Protein AF-0000000081796190 (afdb_homodimer)

Secondary structure (DSSP, 8-state):
--------------------------------------EE---TTHHHHHHHHHHHHHTT-SSTTS-HHHHTT--HHHHHHHHHHHHTTS-TTS--GGGGHHHHHHH--PPPTT-BEEE-SGGGHHHHHHHHTTTTS-B-GGGSHHHHHHTT----B-SSTTSB-SSEE--TTSS-TT-SHHHHHHHHHHHHHHHT--EEEEEEEES--TT-S--STT-HIIIIIGGG--GGGEEEEEEEEE--TTSPP---TTSHHHHHHHHHHHHTT--EEEEES-HHHHHHHHHH-TTSGGGPPP-SS--EE---GGGG-/--------------------------------------EE---TTHHHHHHHHHHHHHTT-SSTTS-HHHHTT--HHHHHHHHHHHHTTS-TTS--GGGGHHHHHHH--PPPTT-BEEE-SGGGHHHHHHHHTTTTS-B-GGGSHHHHHHTT----B-SSTTSB-SSEE--TTSS-TT-SHHHHHHHHHHHHHHHT--EEEEEEEES--TT-S--STT-HIIIIIGGG--GGGEEEEEEEEE--TTSPP---TTSHHHHHHHHHHHHTT--EEEEES-HHHHHHHHHH-TTSGGGPPP-SS--EE---GGGG-

Structure (mmCIF, N/CA/C/O backbone):
data_AF-0000000081796190-model_v1
#
loop_
_entity.id
_entity.type
_entity.pdbx_description
1 polymer 'ADP-ribosyl cyclase/cyclic ADP-ribose hydrolase-like isoform X2'
#
loop_
_atom_site.group_PDB
_atom_site.id
_atom_site.type_symbol
_atom_site.label_atom_id
_atom_site.label_alt_id
_atom_site.label_comp_id
_atom_site.label_asym_id
_atom_site.label_entity_id
_atom_site.label_seq_id
_atom_site.pdbx_PDB_ins_code
_atom_site.Cartn_x
_atom_site.Cartn_y
_atom_site.Cartn_z
_atom_site.occupancy
_atom_site.B_iso_or_equiv
_atom_site.auth_seq_id
_atom_site.auth_comp_id
_atom_site.auth_asym_id
_atom_site.auth_atom_id
_atom_site.pdbx_PDB_model_num
ATOM 1 N N . MET A 1 1 ? -59.41 113.052 -19.494 1 24.94 1 MET A N 1
ATOM 2 C CA . MET A 1 1 ? -58.8 112.165 -18.507 1 24.94 1 MET A CA 1
ATOM 3 C C . MET A 1 1 ? -59.19 110.714 -18.766 1 24.94 1 MET A C 1
ATOM 5 O O . MET A 1 1 ? -60.374 110.373 -18.753 1 24.94 1 MET A O 1
ATOM 9 N N . THR A 1 2 ? -58.382 109.969 -19.677 1 28.2 2 THR A N 1
ATOM 10 C CA . THR A 1 2 ? -58.209 108.746 -20.452 1 28.2 2 THR A CA 1
ATOM 11 C C . THR A 1 2 ? -58.091 107.534 -19.532 1 28.2 2 THR A C 1
ATOM 13 O O . THR A 1 2 ? -57.087 107.372 -18.837 1 28.2 2 THR A O 1
ATOM 16 N N . SER A 1 3 ? -59.13 107.088 -18.835 1 30.02 3 SER A N 1
ATOM 17 C CA . SER A 1 3 ? -59.211 106.03 -17.833 1 30.02 3 SER A CA 1
ATOM 18 C C . SER A 1 3 ? -58.748 104.693 -18.402 1 30.02 3 SER A C 1
ATOM 20 O O . SER A 1 3 ? -59.151 104.308 -19.501 1 30.02 3 SER A O 1
ATOM 22 N N . ALA A 1 4 ? -57.515 104.149 -18.006 1 26.9 4 ALA A N 1
ATOM 23 C CA . ALA A 1 4 ? -56.506 103.104 -18.159 1 26.9 4 ALA A CA 1
ATOM 24 C C . ALA A 1 4 ? -57.086 101.73 -17.835 1 26.9 4 ALA A C 1
ATOM 26 O O . ALA A 1 4 ? -57.424 101.449 -16.683 1 26.9 4 ALA A O 1
ATOM 27 N N . LYS A 1 5 ? -57.959 101.158 -18.709 1 27.47 5 LYS A N 1
ATOM 28 C CA . LYS A 1 5 ? -58.611 99.863 -18.538 1 27.47 5 LYS A CA 1
ATOM 29 C C . LYS A 1 5 ? -57.587 98.759 -18.293 1 27.47 5 LYS A C 1
ATOM 31 O O . LYS A 1 5 ? -56.677 98.558 -19.101 1 27.47 5 LYS A O 1
ATOM 36 N N . ARG A 1 6 ? -57.362 98.323 -17.007 1 25.25 6 ARG A N 1
ATOM 37 C CA . ARG A 1 6 ? -56.506 97.344 -16.346 1 25.25 6 ARG A CA 1
ATOM 38 C C . ARG A 1 6 ? -56.744 95.944 -16.902 1 25.25 6 ARG A C 1
ATOM 40 O O . ARG A 1 6 ? -57.856 95.418 -16.819 1 25.25 6 ARG A O 1
ATOM 47 N N . LEU A 1 7 ? -56.165 95.534 -18.06 1 26.18 7 LEU A N 1
ATOM 48 C CA . LEU A 1 7 ? -56.251 94.244 -18.735 1 26.18 7 LEU A CA 1
ATOM 49 C C . LEU A 1 7 ? -55.716 93.127 -17.845 1 26.18 7 LEU A C 1
ATOM 51 O O . LEU A 1 7 ? -54.55 93.152 -17.445 1 26.18 7 LEU A O 1
ATOM 55 N N . SER A 1 8 ? -56.531 92.516 -16.885 1 24.39 8 SER A N 1
ATOM 56 C CA . SER A 1 8 ? -56.244 91.439 -15.944 1 24.39 8 SER A CA 1
ATOM 57 C C . SER A 1 8 ? -55.853 90.157 -16.672 1 24.39 8 SER A C 1
ATOM 59 O O . SER A 1 8 ? -56.642 89.612 -17.447 1 24.39 8 SER A O 1
ATOM 61 N N . LEU A 1 9 ? -54.63 89.977 -17.181 1 25.48 9 LEU A N 1
ATOM 62 C CA . LEU A 1 9 ? -54.067 88.805 -17.843 1 25.48 9 LEU A CA 1
ATOM 63 C C . LEU A 1 9 ? -54.063 87.602 -16.907 1 25.48 9 LEU A C 1
ATOM 65 O O . LEU A 1 9 ? -53.44 87.639 -15.844 1 25.48 9 LEU A O 1
ATOM 69 N N . ALA A 1 10 ? -55.174 86.823 -16.785 1 26.46 10 ALA A N 1
ATOM 70 C CA . ALA A 1 10 ? -55.319 85.59 -16.015 1 26.46 10 ALA A CA 1
ATOM 71 C C . ALA A 1 10 ? -54.268 84.562 -16.423 1 26.46 10 ALA A C 1
ATOM 73 O O . ALA A 1 10 ? -54.081 84.295 -17.613 1 26.46 10 ALA A O 1
ATOM 74 N N . ASP A 1 11 ? -53.229 84.298 -15.614 1 24.88 11 ASP A N 1
ATOM 75 C CA . ASP A 1 11 ? -52.058 83.427 -15.597 1 24.88 11 ASP A CA 1
ATOM 76 C C . ASP A 1 11 ? -52.465 81.958 -15.673 1 24.88 11 ASP A C 1
ATOM 78 O O . ASP A 1 11 ? -53.3 81.498 -14.892 1 24.88 11 ASP A O 1
ATOM 82 N N . ALA A 1 12 ? -52.553 81.253 -16.87 1 26.31 12 ALA A N 1
ATOM 83 C CA . ALA A 1 12 ? -52.773 79.84 -17.17 1 26.31 12 ALA A CA 1
ATOM 84 C C . ALA A 1 12 ? -51.785 78.958 -16.412 1 26.31 12 ALA A C 1
ATOM 86 O O . ALA A 1 12 ? -50.575 79.037 -16.635 1 26.31 12 ALA A O 1
ATOM 87 N N . THR A 1 13 ? -51.99 78.627 -15.114 1 26.82 13 THR A N 1
ATOM 88 C CA . THR A 1 13 ? -51.177 77.753 -14.275 1 26.82 13 THR A CA 1
ATOM 89 C C . THR A 1 13 ? -51.084 76.356 -14.881 1 26.82 13 THR A C 1
ATOM 91 O O . THR A 1 13 ? -52.101 75.685 -15.066 1 26.82 13 THR A O 1
ATOM 94 N N . GLY A 1 14 ? -50.308 76.097 -15.982 1 26.74 14 GLY A N 1
ATOM 95 C CA . GLY A 1 14 ? -50.036 74.785 -16.548 1 26.74 14 GLY A CA 1
ATOM 96 C C . GLY A 1 14 ? -49.539 73.784 -15.521 1 26.74 14 GLY A C 1
ATOM 97 O O . GLY A 1 14 ? -48.586 74.059 -14.789 1 26.74 14 GLY A O 1
ATOM 98 N N . LYS A 1 15 ? -50.432 72.902 -14.928 1 30.59 15 LYS A N 1
ATOM 99 C CA . LYS A 1 15 ? -50.152 71.795 -14.017 1 30.59 15 LYS A CA 1
ATOM 100 C C . LYS A 1 15 ? -49.18 70.8 -14.642 1 30.59 15 LYS A C 1
ATOM 102 O O . LYS A 1 15 ? -49.49 70.176 -15.659 1 30.59 15 LYS A O 1
ATOM 107 N N . GLY A 1 16 ? -47.88 71.064 -14.678 1 27.34 16 GLY A N 1
ATOM 108 C CA . GLY A 1 16 ? -46.894 70.083 -15.102 1 27.34 16 GLY A CA 1
ATOM 109 C C . GLY A 1 16 ? -46.99 68.774 -14.341 1 27.34 16 GLY A C 1
ATOM 110 O O . GLY A 1 16 ? -46.979 68.764 -13.108 1 27.34 16 GLY A O 1
ATOM 111 N N . VAL A 1 17 ? -47.664 67.716 -14.905 1 33.38 17 VAL A N 1
ATOM 112 C CA . VAL A 1 17 ? -47.7 66.345 -14.408 1 33.38 17 VAL A CA 1
ATOM 113 C C . VAL A 1 17 ? -46.277 65.811 -14.26 1 33.38 17 VAL A C 1
ATOM 115 O O . VAL A 1 17 ? -45.538 65.716 -15.242 1 33.38 17 VAL A O 1
ATOM 118 N N . ALA A 1 18 ? -45.642 66.05 -13.128 1 33.78 18 ALA A N 1
ATOM 119 C CA . ALA A 1 18 ? -44.376 65.407 -12.787 1 33.78 18 ALA A CA 1
ATOM 120 C C . ALA A 1 18 ? -44.478 63.89 -12.92 1 33.78 18 ALA A C 1
ATOM 122 O O . ALA A 1 18 ? -45.299 63.256 -12.253 1 33.78 18 ALA A O 1
ATOM 123 N N . LEU A 1 19 ? -44.198 63.323 -14.088 1 35.88 19 LEU A N 1
ATOM 124 C CA . LEU A 1 19 ? -44.015 61.888 -14.278 1 35.88 19 LEU A CA 1
ATOM 125 C C . LEU A 1 19 ? -43.022 61.329 -13.265 1 35.88 19 LEU A C 1
ATOM 127 O O . LEU A 1 19 ? -41.857 61.734 -13.242 1 35.88 19 LEU A O 1
ATOM 131 N N . ALA A 1 20 ? -43.502 60.915 -12.076 1 40.89 20 ALA A N 1
ATOM 132 C CA . ALA A 1 20 ? -42.664 60.168 -11.141 1 40.89 20 ALA A CA 1
ATOM 133 C C . ALA A 1 20 ? -42.063 58.934 -11.809 1 40.89 20 ALA A C 1
ATOM 135 O O . ALA A 1 20 ? -42.791 58.03 -12.225 1 40.89 20 ALA A O 1
ATOM 136 N N . VAL A 1 21 ? -40.891 59.043 -12.43 1 42.09 21 VAL A N 1
ATOM 137 C CA . VAL A 1 21 ? -40.139 57.871 -12.866 1 42.09 21 VAL A CA 1
ATOM 138 C C . VAL A 1 21 ? -39.855 56.965 -11.67 1 42.09 21 VAL A C 1
ATOM 140 O O . VAL A 1 21 ? -39.166 57.366 -10.729 1 42.09 21 VAL A O 1
ATOM 143 N N . THR A 1 22 ? -40.78 56.13 -11.3 1 42.22 22 THR A N 1
ATOM 144 C CA . THR A 1 22 ? -40.435 55.083 -10.345 1 42.22 22 THR A CA 1
ATOM 145 C C . THR A 1 22 ? -39.169 54.35 -10.78 1 42.22 22 THR A C 1
ATOM 147 O O . THR A 1 22 ? -39.138 53.735 -11.848 1 42.22 22 THR A O 1
ATOM 150 N N . VAL A 1 23 ? -38.015 54.833 -10.348 1 40.82 23 VAL A N 1
ATOM 151 C CA . VAL A 1 23 ? -36.805 54.032 -10.501 1 40.82 23 VAL A CA 1
ATOM 152 C C . VAL A 1 23 ? -36.995 52.675 -9.827 1 40.82 23 VAL A C 1
ATOM 154 O O . VAL A 1 23 ? -37.183 52.6 -8.611 1 40.82 23 VAL A O 1
ATOM 157 N N . LEU A 1 24 ? -37.55 51.707 -10.545 1 42.35 24 LEU A N 1
ATOM 158 C CA . LEU A 1 24 ? -37.435 50.329 -10.081 1 42.35 24 LEU A CA 1
ATOM 159 C C . LEU A 1 24 ? -35.99 49.992 -9.728 1 42.35 24 LEU A C 1
ATOM 161 O O . LEU A 1 24 ? -35.13 49.929 -10.609 1 42.35 24 LEU A O 1
ATOM 165 N N . LEU A 1 25 ? -35.555 50.389 -8.546 1 41.19 25 LEU A N 1
ATOM 166 C CA . LEU A 1 25 ? -34.31 49.804 -8.061 1 41.19 25 LEU A CA 1
ATOM 167 C C . LEU A 1 25 ? -34.339 48.285 -8.184 1 41.19 25 LEU A C 1
ATOM 169 O O . LEU A 1 25 ? -35.12 47.617 -7.503 1 41.19 25 LEU A O 1
ATOM 173 N N . ALA A 1 26 ? -34.07 47.757 -9.373 1 41.62 26 ALA A N 1
ATOM 174 C CA . ALA A 1 26 ? -33.716 46.34 -9.408 1 41.62 26 ALA A CA 1
ATOM 175 C C . ALA A 1 26 ? -32.761 45.985 -8.271 1 41.62 26 ALA A C 1
ATOM 177 O O . ALA A 1 26 ? -31.592 46.375 -8.29 1 41.62 26 ALA A O 1
ATOM 178 N N . MET A 1 27 ? -33.314 45.884 -7.093 1 36.92 27 MET A N 1
ATOM 179 C CA . MET A 1 27 ? -32.466 45.161 -6.15 1 36.92 27 MET A CA 1
ATOM 180 C C . MET A 1 27 ? -31.854 43.927 -6.804 1 36.92 27 MET A C 1
ATOM 182 O O . MET A 1 27 ? -32.571 42.997 -7.177 1 36.92 27 MET A O 1
ATOM 186 N N . THR A 1 28 ? -30.833 44.159 -7.611 1 39.53 28 THR A N 1
ATOM 187 C CA . THR A 1 28 ? -30.051 42.943 -7.804 1 39.53 28 THR A CA 1
ATOM 188 C C . THR A 1 28 ? -29.892 42.187 -6.487 1 39.53 28 THR A C 1
ATOM 190 O O . THR A 1 28 ? -29.246 42.677 -5.559 1 39.53 28 THR A O 1
ATOM 193 N N . VAL A 1 29 ? -30.898 41.556 -5.981 1 40.14 29 VAL A N 1
ATOM 194 C CA . VAL A 1 29 ? -30.525 40.523 -5.02 1 40.14 29 VAL A CA 1
ATOM 195 C C . VAL A 1 29 ? -29.181 39.915 -5.411 1 40.14 29 VAL A C 1
ATOM 197 O O . VAL A 1 29 ? -29.06 39.284 -6.464 1 40.14 29 VAL A O 1
ATOM 200 N N . LYS A 1 30 ? -28.09 40.624 -5.148 1 36.5 30 LYS A N 1
ATOM 201 C CA . LYS A 1 30 ? -26.897 39.786 -5.064 1 36.5 30 LYS A CA 1
ATOM 202 C C . LYS A 1 30 ? -27.22 38.431 -4.442 1 36.5 30 LYS A C 1
ATOM 204 O O . LYS A 1 30 ? -27.525 38.345 -3.251 1 36.5 30 LYS A O 1
ATOM 209 N N . SER A 1 31 ? -28.053 37.611 -5.078 1 37.93 31 SER A N 1
ATOM 210 C CA . SER A 1 31 ? -27.869 36.247 -4.593 1 37.93 31 SER A CA 1
ATOM 211 C C . SER A 1 31 ? -26.444 36.022 -4.099 1 37.93 31 SER A C 1
ATOM 213 O O . SER A 1 31 ? -25.482 36.285 -4.824 1 37.93 31 SER A O 1
ATOM 215 N N . GLY A 1 32 ? -25.974 36.603 -3.033 1 38.84 32 GLY A N 1
ATOM 216 C CA . GLY A 1 32 ? -24.721 36.098 -2.496 1 38.84 32 GLY A CA 1
ATOM 217 C C . GLY A 1 32 ? -24.296 34.779 -3.114 1 38.84 32 GLY A C 1
ATOM 218 O O . GLY A 1 32 ? -24.871 33.731 -2.812 1 38.84 32 GLY A O 1
ATOM 219 N N . GLY A 1 33 ? -24.113 34.739 -4.306 1 41.13 33 GLY A N 1
ATOM 220 C CA . GLY A 1 33 ? -23.661 33.577 -5.054 1 41.13 33 GLY A CA 1
ATOM 221 C C . GLY A 1 33 ? -22.756 32.664 -4.248 1 41.13 33 GLY A C 1
ATOM 222 O O . GLY A 1 33 ? -21.75 33.112 -3.693 1 41.13 33 GLY A O 1
ATOM 223 N N . ARG A 1 34 ? -23.309 31.751 -3.429 1 48.12 34 ARG A N 1
ATOM 224 C CA . ARG A 1 34 ? -22.504 30.667 -2.874 1 48.12 34 ARG A CA 1
ATOM 225 C C . ARG A 1 34 ? -21.259 30.421 -3.72 1 48.12 34 ARG A C 1
ATOM 227 O O . ARG A 1 34 ? -21.355 30.234 -4.934 1 48.12 34 ARG A O 1
ATOM 234 N N . ALA A 1 35 ? -20.139 30.986 -3.49 1 54.57 35 ALA A N 1
ATOM 235 C CA . ALA A 1 35 ? -18.862 30.656 -4.117 1 54.57 35 ALA A CA 1
ATOM 236 C C . ALA A 1 35 ? -18.848 29.211 -4.606 1 54.57 35 ALA A C 1
ATOM 238 O O . ALA A 1 35 ? -19.221 28.296 -3.868 1 54.57 35 ALA A O 1
ATOM 239 N N . GLU A 1 36 ? -19.058 28.995 -5.881 1 81.01 36 GLU A N 1
ATOM 240 C CA . GLU A 1 36 ? -19.104 27.668 -6.487 1 81.01 36 GLU A CA 1
ATOM 241 C C . GLU A 1 36 ? -17.855 26.861 -6.145 1 81.01 36 GLU A C 1
ATOM 243 O O . GLU A 1 36 ? -16.734 27.295 -6.421 1 81.01 36 GLU A O 1
ATOM 248 N N . PHE A 1 37 ? -17.913 26.004 -5.159 1 93.82 37 PHE A N 1
ATOM 249 C CA . PHE A 1 37 ? -16.835 25.08 -4.83 1 93.82 37 PHE A CA 1
ATOM 250 C C . PHE A 1 37 ? -16.288 24.416 -6.088 1 93.82 37 PHE A C 1
ATOM 252 O O . PHE A 1 37 ? -16.952 24.4 -7.126 1 93.82 37 PHE A O 1
ATOM 259 N N . THR A 1 38 ? -15.021 24.149 -6.054 1 95.66 38 THR A N 1
ATOM 260 C CA . THR A 1 38 ? -14.368 23.655 -7.261 1 95.66 38 THR A CA 1
ATOM 261 C C . THR A 1 38 ? -13.953 22.196 -7.092 1 95.66 38 THR A C 1
ATOM 263 O O . THR A 1 38 ? -13.497 21.561 -8.045 1 95.66 38 THR A O 1
ATOM 266 N N . GLY A 1 39 ? -14.041 21.679 -5.874 1 95.74 39 GLY A N 1
ATOM 267 C CA . GLY A 1 39 ? -13.64 20.3 -5.645 1 95.74 39 GLY A CA 1
ATOM 268 C C . GLY A 1 39 ? -14.672 19.293 -6.117 1 95.74 39 GLY A C 1
ATOM 269 O O . GLY A 1 39 ? -15.802 19.661 -6.444 1 95.74 39 GLY A O 1
ATOM 270 N N . PRO A 1 40 ? -14.24 18.098 -6.204 1 95.56 40 PRO A N 1
ATOM 271 C CA . PRO A 1 40 ? -15.219 17.056 -6.524 1 95.56 40 PRO A CA 1
ATOM 272 C C . PRO A 1 40 ? -16.244 16.848 -5.411 1 95.56 40 PRO A C 1
ATOM 274 O O . PRO A 1 40 ? -16.024 17.277 -4.276 1 95.56 40 PRO A O 1
ATOM 277 N N . GLY A 1 41 ? -17.378 16.217 -5.745 1 97.41 41 GLY A N 1
ATOM 278 C CA . GLY A 1 41 ? -18.371 15.878 -4.738 1 97.41 41 GLY A CA 1
ATOM 279 C C . GLY A 1 41 ? -17.972 14.691 -3.881 1 97.41 41 GLY A C 1
ATOM 280 O O . GLY A 1 41 ? -16.966 14.033 -4.154 1 97.41 41 GLY A O 1
ATOM 281 N N . THR A 1 42 ? -18.755 14.412 -2.901 1 98.44 42 THR A N 1
ATOM 282 C CA . THR A 1 42 ? -18.545 13.284 -2 1 98.44 42 THR A CA 1
ATOM 283 C C . THR A 1 42 ? -18.538 11.968 -2.773 1 98.44 42 THR A C 1
ATOM 285 O O . THR A 1 42 ? -19.363 11.762 -3.666 1 98.44 42 THR A O 1
ATOM 288 N N . ASP A 1 43 ? -17.627 11.119 -2.368 1 97.77 43 ASP A N 1
ATOM 289 C CA . ASP A 1 43 ? -17.605 9.786 -2.961 1 97.77 43 ASP A CA 1
ATOM 290 C C . ASP A 1 43 ? -18.937 9.069 -2.752 1 97.77 43 ASP A C 1
ATOM 292 O O . ASP A 1 43 ? -19.437 8.993 -1.627 1 97.77 43 ASP A O 1
ATOM 296 N N . ARG A 1 44 ? -19.535 8.544 -3.793 1 94.81 44 ARG A N 1
ATOM 297 C CA . ARG A 1 44 ? -20.879 7.975 -3.755 1 94.81 44 ARG A CA 1
ATOM 298 C C . ARG A 1 44 ? -20.944 6.786 -2.804 1 94.81 44 ARG A C 1
ATOM 300 O O . ARG A 1 44 ? -21.946 6.591 -2.113 1 94.81 44 ARG A O 1
ATOM 307 N N . ASP A 1 45 ? -19.951 5.956 -2.689 1 97.13 45 ASP A N 1
ATOM 308 C CA . ASP A 1 45 ? -19.957 4.762 -1.848 1 97.13 45 ASP A CA 1
ATOM 309 C C . ASP A 1 45 ? -19.144 4.983 -0.575 1 97.13 45 ASP A C 1
ATOM 311 O O . ASP A 1 45 ? -18.507 4.056 -0.069 1 97.13 45 ASP A O 1
ATOM 315 N N . LEU A 1 46 ? -19.282 6.172 -0.039 1 98.56 46 LEU A N 1
ATOM 316 C CA . LEU A 1 46 ? -18.462 6.592 1.092 1 98.56 46 LEU A CA 1
ATOM 317 C C . LEU A 1 46 ? -18.672 5.669 2.288 1 98.56 46 LEU A C 1
ATOM 319 O O . LEU A 1 46 ? -17.706 5.213 2.902 1 98.56 46 LEU A O 1
ATOM 323 N N . GLU A 1 47 ? -19.919 5.384 2.616 1 98.67 47 GLU A N 1
ATOM 324 C CA . GLU A 1 47 ? -20.199 4.535 3.77 1 98.67 47 GLU A CA 1
ATOM 325 C C . GLU A 1 47 ? -19.617 3.137 3.582 1 98.67 47 GLU A C 1
ATOM 327 O O . GLU A 1 47 ? -19.001 2.587 4.497 1 98.67 47 GLU A O 1
ATOM 332 N N . THR A 1 48 ? -19.853 2.589 2.401 1 98.52 48 THR A N 1
ATOM 333 C CA . THR A 1 48 ? -19.366 1.251 2.085 1 98.52 48 THR A CA 1
ATOM 334 C C . THR A 1 48 ? -17.844 1.192 2.185 1 98.52 48 THR A C 1
ATOM 336 O O . THR A 1 48 ? -17.291 0.264 2.779 1 98.52 48 THR A O 1
ATOM 339 N N . MET A 1 49 ? -17.157 2.174 1.674 1 98.72 49 MET A N 1
ATOM 340 C CA . MET A 1 49 ? -15.699 2.229 1.726 1 98.72 49 MET A CA 1
ATOM 341 C C . MET A 1 49 ? -15.212 2.446 3.155 1 98.72 49 MET A C 1
ATOM 343 O O . MET A 1 49 ? -14.267 1.793 3.599 1 98.72 49 MET A O 1
ATOM 347 N N . PHE A 1 50 ? -15.915 3.327 3.871 1 98.86 50 PHE A N 1
ATOM 348 C CA . PHE A 1 50 ? -15.569 3.591 5.263 1 98.86 50 PHE A CA 1
ATOM 349 C C . PHE A 1 50 ? -15.638 2.313 6.09 1 98.86 50 PHE A C 1
ATOM 351 O O . PHE A 1 50 ? -14.664 1.94 6.747 1 98.86 50 PHE A O 1
ATOM 358 N N . LYS A 1 51 ? -16.713 1.647 6.041 1 98.82 51 LYS A N 1
ATOM 359 C CA . LYS A 1 51 ? -16.925 0.457 6.86 1 98.82 51 LYS A CA 1
ATOM 360 C C . LYS A 1 51 ? -16.025 -0.689 6.408 1 98.82 51 LYS A C 1
ATOM 362 O O . LYS A 1 51 ? -15.547 -1.472 7.231 1 98.82 51 LYS A O 1
ATOM 367 N N . GLY A 1 52 ? -15.833 -0.799 5.112 1 98.67 52 GLY A N 1
ATOM 368 C CA . GLY A 1 52 ? -14.905 -1.796 4.601 1 98.67 52 GLY A CA 1
ATOM 369 C C . GLY A 1 52 ? -13.486 -1.602 5.102 1 98.67 52 GLY A C 1
ATOM 370 O O . GLY A 1 52 ? -12.85 -2.553 5.563 1 98.67 52 GLY A O 1
ATOM 371 N N . ARG A 1 53 ? -13.029 -0.39 5.07 1 98.65 53 ARG A N 1
ATOM 372 C CA . ARG A 1 53 ? -11.683 -0.068 5.533 1 98.65 53 ARG A CA 1
ATOM 373 C C . ARG A 1 53 ? -11.565 -0.255 7.042 1 98.65 53 ARG A C 1
ATOM 375 O O . ARG A 1 53 ? -10.544 -0.74 7.534 1 98.65 53 ARG A O 1
ATOM 382 N N . CYS A 1 54 ? -12.608 0.158 7.699 1 98.82 54 CYS A N 1
ATOM 383 C CA . CYS A 1 54 ? -12.617 -0.025 9.146 1 98.82 54 CYS A CA 1
ATOM 384 C C . CYS A 1 54 ? -12.534 -1.503 9.51 1 98.82 54 CYS A C 1
ATOM 386 O O . CYS A 1 54 ? -11.692 -1.902 10.316 1 98.82 54 CYS A O 1
ATOM 388 N N . ALA A 1 55 ? -13.333 -2.3 8.9 1 98.45 55 ALA A N 1
ATOM 389 C CA . ALA A 1 55 ? -13.328 -3.739 9.149 1 98.45 55 ALA A CA 1
ATOM 390 C C . ALA A 1 55 ? -11.972 -4.35 8.809 1 98.45 55 ALA A C 1
ATOM 392 O O . ALA A 1 55 ? -11.462 -5.196 9.548 1 98.45 55 ALA A O 1
ATOM 393 N N . GLU A 1 56 ? -11.487 -3.944 7.733 1 97.92 56 GLU A N 1
ATOM 394 C CA . GLU A 1 56 ? -10.179 -4.438 7.311 1 97.92 56 GLU A CA 1
ATOM 395 C C . GLU A 1 56 ? -9.105 -4.104 8.342 1 97.92 56 GLU A C 1
ATOM 397 O O . GLU A 1 56 ? -8.295 -4.961 8.703 1 97.92 56 GLU A O 1
ATOM 402 N N . TYR A 1 57 ? -9.116 -2.906 8.771 1 98.12 57 TYR A N 1
ATOM 403 C CA . TYR A 1 57 ? -8.113 -2.49 9.745 1 98.12 57 TYR A CA 1
ATOM 404 C C . TYR A 1 57 ? -8.193 -3.34 11.008 1 98.12 57 TYR A C 1
ATOM 406 O O . TYR A 1 57 ? -7.168 -3.671 11.607 1 98.12 57 TYR A O 1
ATOM 414 N N . LEU A 1 58 ? -9.357 -3.69 11.354 1 97.56 58 LEU A N 1
ATOM 415 C CA . LEU A 1 58 ? -9.573 -4.403 12.608 1 97.56 58 LEU A CA 1
ATOM 416 C C . LEU A 1 58 ? -9.084 -5.844 12.506 1 97.56 58 LEU A C 1
ATOM 418 O O . LEU A 1 58 ? -8.946 -6.531 13.521 1 97.56 58 LEU A O 1
ATOM 422 N N . THR A 1 59 ? -8.767 -6.322 11.291 1 95.29 59 THR A N 1
ATOM 423 C CA . THR A 1 59 ? -8.191 -7.653 11.138 1 95.29 59 THR A CA 1
ATOM 424 C C . THR A 1 59 ? -6.753 -7.683 11.649 1 95.29 59 THR A C 1
ATOM 426 O O . THR A 1 59 ? -6.187 -8.757 11.862 1 95.29 59 THR A O 1
ATOM 429 N N . GLY A 1 60 ? -6.125 -6.539 11.726 1 95.41 60 GLY A N 1
ATOM 430 C CA . GLY A 1 60 ? -4.748 -6.443 12.183 1 95.41 60 GLY A CA 1
ATOM 431 C C . GLY A 1 60 ? -3.736 -6.563 11.059 1 95.41 60 GLY A C 1
ATOM 432 O O . GLY A 1 60 ? -2.53 -6.455 11.289 1 95.41 60 GLY A O 1
ATOM 433 N N . ARG A 1 61 ? -4.219 -6.626 9.836 1 93.88 61 ARG A N 1
ATOM 434 C CA . ARG A 1 61 ? -3.309 -6.916 8.733 1 93.88 61 ARG A CA 1
ATOM 435 C C . ARG A 1 61 ? -2.832 -5.632 8.063 1 93.88 61 ARG A C 1
ATOM 437 O O . ARG A 1 61 ? -1.8 -5.623 7.39 1 93.88 61 ARG A O 1
ATOM 444 N N . VAL A 1 62 ? -3.559 -4.531 8.21 1 96.39 62 VAL A N 1
ATOM 445 C CA . VAL A 1 62 ? -3.199 -3.256 7.598 1 96.39 62 VAL A CA 1
ATOM 446 C C . VAL A 1 62 ? -1.942 -2.701 8.262 1 96.39 62 VAL A C 1
ATOM 448 O O . VAL A 1 62 ? -1.022 -2.243 7.579 1 96.39 62 VAL A O 1
ATOM 451 N N . ASN A 1 63 ? -1.886 -2.719 9.544 1 97.47 63 ASN A N 1
ATOM 452 C CA . ASN A 1 63 ? -0.727 -2.366 10.357 1 97.47 63 ASN A CA 1
ATOM 453 C C . ASN A 1 63 ? -0.441 -3.427 11.416 1 97.47 63 ASN A C 1
ATOM 455 O O . ASN A 1 63 ? -1.009 -3.389 12.508 1 97.47 63 ASN A O 1
ATOM 459 N N . PRO A 1 64 ? 0.441 -4.34 11.061 1 95.19 64 PRO A N 1
ATOM 460 C CA . PRO A 1 64 ? 0.648 -5.501 11.931 1 95.19 64 PRO A CA 1
ATOM 461 C C . PRO A 1 64 ? 1.345 -5.141 13.24 1 95.19 64 PRO A C 1
ATOM 463 O O . PRO A 1 64 ? 1.503 -5.996 14.115 1 95.19 64 PRO A O 1
ATOM 466 N N . HIS A 1 65 ? 1.694 -3.901 13.424 1 97.37 65 HIS A N 1
ATOM 467 C CA . HIS A 1 65 ? 2.451 -3.502 14.605 1 97.37 65 HIS A CA 1
ATOM 468 C C . HIS A 1 65 ? 1.54 -2.888 15.662 1 97.37 65 HIS A C 1
ATOM 470 O O . HIS A 1 65 ? 1.976 -2.62 16.784 1 97.37 65 HIS A O 1
ATOM 476 N N . VAL A 1 66 ? 0.267 -2.645 15.24 1 97.55 66 VAL A N 1
ATOM 477 C CA . VAL A 1 66 ? -0.703 -2.114 16.191 1 97.55 66 VAL A CA 1
ATOM 478 C C . VAL A 1 66 ? -1.154 -3.22 17.142 1 97.55 66 VAL A C 1
ATOM 480 O O . VAL A 1 66 ? -1.288 -4.378 16.739 1 97.55 66 VAL A O 1
ATOM 483 N N . ASN A 1 67 ? -1.369 -2.822 18.37 1 96.09 67 ASN A N 1
ATOM 484 C CA . ASN A 1 67 ? -1.841 -3.759 19.384 1 96.09 67 ASN A CA 1
ATOM 485 C C . ASN A 1 67 ? -3.231 -4.292 19.051 1 96.09 67 ASN A C 1
ATOM 487 O O . ASN A 1 67 ? -4.215 -3.553 19.111 1 96.09 67 ASN A O 1
ATOM 491 N N . VAL A 1 68 ? -3.337 -5.509 18.881 1 93.58 68 VAL A N 1
ATOM 492 C CA . VAL A 1 68 ? -4.553 -6.162 18.41 1 93.58 68 VAL A CA 1
ATOM 493 C C . VAL A 1 68 ? -5.638 -6.07 19.481 1 93.58 68 VAL A C 1
ATOM 495 O O . VAL A 1 68 ? -6.83 -6.037 19.165 1 93.58 68 VAL A O 1
ATOM 498 N N . THR A 1 69 ? -5.276 -5.984 20.718 1 95.73 69 THR A N 1
ATOM 499 C CA . THR A 1 69 ? -6.251 -5.872 21.797 1 95.73 69 THR A CA 1
ATOM 500 C C . THR A 1 69 ? -7.017 -4.556 21.699 1 95.73 69 THR A C 1
ATOM 502 O O . THR A 1 69 ? -8.202 -4.495 22.035 1 95.73 69 THR A O 1
ATOM 505 N N . GLN A 1 70 ? -6.316 -3.54 21.207 1 96.28 70 GLN A N 1
ATOM 506 C CA . GLN A 1 70 ? -6.993 -2.259 21.031 1 96.28 70 GLN A CA 1
ATOM 507 C C . GLN A 1 70 ? -7.982 -2.315 19.87 1 96.28 70 GLN A C 1
ATOM 509 O O . GLN A 1 70 ? -9.048 -1.699 19.926 1 96.28 70 GLN A O 1
ATOM 514 N N . LEU A 1 71 ? -7.626 -3.055 18.915 1 96.99 71 LEU A N 1
ATOM 515 C CA . LEU A 1 71 ? -8.467 -3.152 17.727 1 96.99 71 LEU A CA 1
ATOM 516 C C . LEU A 1 71 ? -9.792 -3.832 18.053 1 96.99 71 LEU A C 1
ATOM 518 O O . LEU A 1 71 ? -10.836 -3.458 17.513 1 96.99 71 LEU A O 1
ATOM 522 N N . SER A 1 72 ? -9.765 -4.764 18.964 1 93.68 72 SER A N 1
ATOM 523 C CA . SER A 1 72 ? -10.951 -5.54 19.314 1 93.68 72 SER A CA 1
ATOM 524 C C . SER A 1 72 ? -11.999 -4.668 19.998 1 93.68 72 SER A C 1
ATOM 526 O O . SER A 1 72 ? -13.166 -5.054 20.096 1 93.68 72 SER A O 1
ATOM 528 N N . THR A 1 73 ? -11.604 -3.518 20.429 1 95.56 73 THR A N 1
ATOM 529 C CA . THR A 1 73 ? -12.517 -2.647 21.162 1 95.56 73 THR A CA 1
ATOM 530 C C . THR A 1 73 ? -13.194 -1.658 20.218 1 95.56 73 THR A C 1
ATOM 532 O O . THR A 1 73 ? -14.083 -0.909 20.629 1 95.56 73 THR A O 1
ATOM 535 N N . LYS A 1 74 ? -12.818 -1.679 18.99 1 98.03 74 LYS A N 1
ATOM 536 C CA . LYS A 1 74 ? -13.339 -0.707 18.033 1 98.03 74 LYS A CA 1
ATOM 537 C C . LYS A 1 74 ? -14.649 -1.189 17.417 1 98.03 74 LYS A C 1
ATOM 539 O O . LYS A 1 74 ? -14.831 -2.387 17.191 1 98.03 74 LYS A O 1
ATOM 544 N N . ASN A 1 75 ? -15.53 -0.248 17.201 1 97.99 75 ASN A N 1
ATOM 545 C CA . ASN A 1 75 ? -16.841 -0.483 16.604 1 97.99 75 ASN A CA 1
ATOM 546 C C . ASN A 1 75 ? -17.031 0.334 15.329 1 97.99 75 ASN A C 1
ATOM 548 O O . ASN A 1 75 ? -17.3 1.535 15.39 1 97.99 75 ASN A O 1
ATOM 552 N N . CYS A 1 76 ? -17.03 -0.315 14.21 1 98.43 76 CYS A N 1
ATOM 553 C CA . CYS A 1 76 ? -17.022 0.381 12.927 1 98.43 76 CYS A CA 1
ATOM 554 C C . CYS A 1 76 ? -18.36 1.062 12.668 1 98.43 76 CYS A C 1
ATOM 556 O O . CYS A 1 76 ? -18.417 2.09 11.991 1 98.43 76 CYS A O 1
ATOM 558 N N . THR A 1 77 ? -19.411 0.549 13.174 1 98.55 77 THR A N 1
ATOM 559 C CA . THR A 1 77 ? -20.713 1.195 13.048 1 98.55 77 THR A CA 1
ATOM 560 C C . THR A 1 77 ? -20.745 2.504 13.832 1 98.55 77 THR A C 1
ATOM 562 O O . THR A 1 77 ? -21.212 3.526 13.325 1 98.55 77 THR A O 1
ATOM 565 N N . LEU A 1 78 ? -20.219 2.427 15.051 1 98.8 78 LEU A N 1
ATOM 566 C CA . LEU A 1 78 ? -20.157 3.634 15.87 1 98.8 78 LEU A CA 1
ATOM 567 C C . LEU A 1 78 ? -19.255 4.682 15.226 1 98.8 78 LEU A C 1
ATOM 569 O O . LEU A 1 78 ? -19.605 5.863 15.177 1 98.8 78 LEU A O 1
ATOM 573 N N . LEU A 1 79 ? -18.14 4.246 14.72 1 98.9 79 LEU A N 1
ATOM 574 C CA . LEU A 1 79 ? -17.203 5.175 14.097 1 98.9 79 LEU A CA 1
ATOM 575 C C . LEU A 1 79 ? -17.833 5.849 12.883 1 98.9 79 LEU A C 1
ATOM 577 O O . LEU A 1 79 ? -17.663 7.053 12.678 1 98.9 79 LEU A O 1
ATOM 581 N N . TRP A 1 80 ? -18.564 5.132 12.091 1 98.88 80 TRP A N 1
ATOM 582 C CA . TRP A 1 80 ? -19.26 5.72 10.951 1 98.88 80 TRP A CA 1
ATOM 583 C C . TRP A 1 80 ? -20.277 6.759 11.41 1 98.88 80 TRP A C 1
ATOM 585 O O . TRP A 1 80 ? -20.367 7.846 10.834 1 98.88 80 TRP A O 1
ATOM 595 N N . GLU A 1 81 ? -21.002 6.444 12.403 1 98.86 81 GLU A N 1
ATOM 596 C CA . GLU A 1 81 ? -22.027 7.36 12.896 1 98.86 81 GLU A CA 1
ATOM 597 C C . GLU A 1 81 ? -21.411 8.671 13.376 1 98.86 81 GLU A C 1
ATOM 599 O O . GLU A 1 81 ? -21.92 9.751 13.071 1 98.86 81 GLU A O 1
ATOM 604 N N . LEU A 1 82 ? -20.355 8.518 14.133 1 98.88 82 LEU A N 1
ATOM 605 C CA . LEU A 1 82 ? -19.67 9.703 14.637 1 98.88 82 LEU A CA 1
ATOM 606 C C . LEU A 1 82 ? -19.103 10.532 13.489 1 98.88 82 LEU A C 1
ATOM 608 O O . LEU A 1 82 ? -19.204 11.761 13.496 1 98.88 82 LEU A O 1
ATOM 612 N N . PHE A 1 83 ? -18.605 9.889 12.513 1 98.88 83 PHE A N 1
ATOM 613 C CA . PHE A 1 83 ? -18.067 10.544 11.326 1 98.88 83 PHE A CA 1
ATOM 614 C C . PHE A 1 83 ? -19.173 11.239 10.542 1 98.88 83 PHE A C 1
ATOM 616 O O . PHE A 1 83 ? -19.062 12.423 10.218 1 98.88 83 PHE A O 1
ATOM 623 N N . TYR A 1 84 ? -20.152 10.44 10.278 1 98.65 84 TYR A N 1
ATOM 624 C CA . TYR A 1 84 ? -21.301 10.889 9.499 1 98.65 84 TYR A CA 1
ATOM 625 C C . TYR A 1 84 ? -21.931 12.129 10.122 1 98.65 84 TYR A C 1
ATOM 627 O O . TYR A 1 84 ? -22.203 13.111 9.427 1 98.65 84 TYR A O 1
ATOM 635 N N . ASN A 1 85 ? -22.076 12.125 11.327 1 98.34 85 ASN A N 1
ATOM 636 C CA . ASN A 1 85 ? -22.777 13.193 12.033 1 98.34 85 ASN A CA 1
ATOM 637 C C . ASN A 1 85 ? -21.927 14.457 12.125 1 98.34 85 ASN A C 1
ATOM 639 O O . ASN A 1 85 ? -22.442 15.535 12.427 1 98.34 85 ASN A O 1
ATOM 643 N N . ALA A 1 86 ? -20.671 14.328 11.845 1 98.59 86 ALA A N 1
ATOM 644 C CA . ALA A 1 86 ? -19.777 15.476 11.966 1 98.59 86 ALA A CA 1
ATOM 645 C C . ALA A 1 86 ? -19.969 16.446 10.804 1 98.59 86 ALA A C 1
ATOM 647 O O . ALA A 1 86 ? -19.665 17.636 10.923 1 98.59 86 ALA A O 1
ATOM 648 N N . PHE A 1 87 ? -20.515 15.934 9.662 1 98.36 87 PHE A N 1
ATOM 649 C CA . PHE A 1 87 ? -20.496 16.854 8.531 1 98.36 87 PHE A CA 1
ATOM 650 C C . PHE A 1 87 ? -21.842 16.86 7.815 1 98.36 87 PHE A C 1
ATOM 652 O O . PHE A 1 87 ? -22.132 17.77 7.036 1 98.36 87 PHE A O 1
ATOM 659 N N . VAL A 1 88 ? -22.687 15.853 8.029 1 98.43 88 VAL A N 1
ATOM 660 C CA . VAL A 1 88 ? -23.948 15.749 7.303 1 98.43 88 VAL A CA 1
ATOM 661 C C . VAL A 1 88 ? -24.881 16.882 7.722 1 98.43 88 VAL A C 1
ATOM 663 O O . VAL A 1 88 ? -24.96 17.224 8.905 1 98.43 88 VAL A O 1
ATOM 666 N N . TYR A 1 89 ? -25.569 17.512 6.776 1 98.22 89 TYR A N 1
ATOM 667 C CA . TYR A 1 89 ? -26.524 18.604 6.93 1 98.22 89 TYR A CA 1
ATOM 668 C C . TYR A 1 89 ? -25.845 19.846 7.494 1 98.22 89 TYR A C 1
ATOM 670 O O . TYR A 1 89 ? -26.492 20.678 8.134 1 98.22 89 TYR A O 1
ATOM 678 N N . ARG A 1 90 ? -24.566 19.911 7.242 1 97.72 90 ARG A N 1
ATOM 679 C CA . ARG A 1 90 ? -23.818 21.098 7.642 1 97.72 90 ARG A CA 1
ATOM 680 C C . ARG A 1 90 ? -23.262 21.831 6.425 1 97.72 90 ARG A C 1
ATOM 682 O O . ARG A 1 90 ? -22.959 21.209 5.405 1 97.72 90 ARG A O 1
ATOM 689 N N . ASP A 1 91 ? -23.176 23.156 6.636 1 96.51 91 ASP A N 1
ATOM 690 C CA . ASP A 1 91 ? -22.397 23.916 5.663 1 96.51 91 ASP A CA 1
ATOM 691 C C . ASP A 1 91 ? -20.969 23.384 5.566 1 96.51 91 ASP A C 1
ATOM 693 O O . ASP A 1 91 ? -20.291 23.222 6.582 1 96.51 91 ASP A O 1
ATOM 697 N N . PRO A 1 92 ? -20.555 23.111 4.366 1 96.27 92 PRO A N 1
ATOM 698 C CA . PRO A 1 92 ? -19.261 22.44 4.22 1 96.27 92 PRO A CA 1
ATOM 699 C C . PRO A 1 92 ? -18.118 23.214 4.871 1 96.27 92 PRO A C 1
ATOM 701 O O . PRO A 1 92 ? -17.098 22.625 5.239 1 96.27 92 PRO A O 1
ATOM 704 N N . CYS A 1 93 ? -18.269 24.502 5.009 1 97.01 93 CYS A N 1
ATOM 705 C CA . CYS A 1 93 ? -17.208 25.315 5.593 1 97.01 93 CYS A CA 1
ATOM 706 C C . CYS A 1 93 ? -17.484 25.597 7.065 1 97.01 93 CYS A C 1
ATOM 708 O O . CYS A 1 93 ? -16.726 26.317 7.716 1 97.01 93 CYS A O 1
ATOM 710 N N . ASN A 1 94 ? -18.605 25.064 7.561 1 96.72 94 ASN A N 1
ATOM 711 C CA . ASN A 1 94 ? -18.916 25.2 8.979 1 96.72 94 ASN A CA 1
ATOM 712 C C . ASN A 1 94 ? -18.645 23.905 9.74 1 96.72 94 ASN A C 1
ATOM 714 O O . ASN A 1 94 ? -19.491 23.442 10.507 1 96.72 94 ASN A O 1
ATOM 718 N N . VAL A 1 95 ? -17.619 23.268 9.459 1 97.83 95 VAL A N 1
ATOM 719 C CA . VAL A 1 95 ? -17.07 22.079 10.102 1 97.83 95 VAL A CA 1
ATOM 720 C C . VAL A 1 95 ? -15.624 22.339 10.521 1 97.83 95 VAL A C 1
ATOM 722 O O . VAL A 1 95 ? -14.851 22.936 9.768 1 97.83 95 VAL A O 1
ATOM 725 N N . THR A 1 96 ? -15.274 22.036 11.712 1 97.29 96 THR A N 1
ATOM 726 C CA . THR A 1 96 ? -13.96 22.346 12.264 1 97.29 96 THR A CA 1
ATOM 727 C C . THR A 1 96 ? -13.284 21.084 12.792 1 97.29 96 THR A C 1
ATOM 729 O O . THR A 1 96 ? -13.868 19.999 12.755 1 97.29 96 THR A O 1
ATOM 732 N N . VAL A 1 97 ? -12.099 21.208 13.253 1 98.05 97 VAL A N 1
ATOM 733 C CA . VAL A 1 97 ? -11.323 20.131 13.859 1 98.05 97 VAL A CA 1
ATOM 734 C C . VAL A 1 97 ? -12.103 19.523 15.022 1 98.05 97 VAL A C 1
ATOM 736 O O . VAL A 1 97 ? -12.154 18.3 15.172 1 98.05 97 VAL A O 1
ATOM 739 N N . GLU A 1 98 ? -12.826 20.368 15.796 1 98.07 98 GLU A N 1
ATOM 740 C CA . GLU A 1 98 ? -13.546 19.945 16.994 1 98.07 98 GLU A CA 1
ATOM 741 C C . GLU A 1 98 ? -14.765 19.1 16.635 1 98.07 98 GLU A C 1
ATOM 743 O O . GLU A 1 98 ? -15.227 18.292 17.443 1 98.07 98 GLU A O 1
ATOM 748 N N . SER A 1 99 ? -15.243 19.239 15.461 1 98.45 99 SER A N 1
ATOM 749 C CA . SER A 1 99 ? -16.397 18.471 15.005 1 98.45 99 SER A CA 1
ATOM 750 C C . SER A 1 99 ? -16.1 16.975 15.005 1 98.45 99 SER A C 1
ATOM 752 O O . SER A 1 99 ? -17.018 16.155 15.071 1 98.45 99 SER A O 1
ATOM 754 N N . PHE A 1 100 ? -14.816 16.614 15.001 1 98.71 100 PHE A N 1
ATOM 755 C CA . PHE A 1 100 ? -14.437 15.215 14.843 1 98.71 100 PHE A CA 1
ATOM 756 C C . PHE A 1 100 ? -13.826 14.671 16.129 1 98.71 100 PHE A C 1
ATOM 758 O O . PHE A 1 100 ? -13.275 13.568 16.142 1 98.71 100 PHE A O 1
ATOM 765 N N . SER A 1 101 ? -13.943 15.389 17.222 1 98.21 101 SER A N 1
ATOM 766 C CA . SER A 1 101 ? -13.272 15.043 18.47 1 98.21 101 SER A CA 1
ATOM 767 C C . SER A 1 101 ? -13.726 13.681 18.983 1 98.21 101 SER A C 1
ATOM 769 O O . SER A 1 101 ? -12.903 12.863 19.399 1 98.21 101 SER A O 1
ATOM 771 N N . GLU A 1 102 ? -15.02 13.415 18.955 1 98.65 102 GLU A N 1
ATOM 772 C CA . GLU A 1 102 ? -15.536 12.151 19.472 1 98.65 102 GLU A CA 1
ATOM 773 C C . GLU A 1 102 ? -15.137 10.983 18.573 1 98.65 102 GLU A C 1
ATOM 775 O O . GLU A 1 102 ? -14.85 9.888 19.061 1 98.65 102 GLU A O 1
ATOM 780 N N . LEU A 1 103 ? -15.152 11.224 17.265 1 98.86 103 LEU A N 1
ATOM 781 C CA . LEU A 1 103 ? -14.67 10.201 16.343 1 98.86 103 LEU A CA 1
ATOM 782 C C . LEU A 1 103 ? -13.228 9.82 16.66 1 98.86 103 LEU A C 1
ATOM 784 O O . LEU A 1 103 ? -12.907 8.635 16.784 1 98.86 103 LEU A O 1
ATOM 788 N N . ILE A 1 104 ? -12.363 10.841 16.803 1 98.79 104 ILE A N 1
ATOM 789 C CA . ILE A 1 104 ? -10.947 10.601 17.058 1 98.79 104 ILE A CA 1
ATOM 790 C C . ILE A 1 104 ? -10.781 9.842 18.373 1 98.79 104 ILE A C 1
ATOM 792 O O . ILE A 1 104 ? -10.012 8.88 18.45 1 98.79 104 ILE A O 1
ATOM 796 N N . LYS A 1 105 ? -11.516 10.239 19.348 1 98.2 105 LYS A N 1
ATOM 797 C CA . LYS A 1 105 ? -11.445 9.593 20.655 1 98.2 105 LYS A CA 1
ATOM 798 C C . LYS A 1 105 ? -11.771 8.105 20.551 1 98.2 105 LYS A C 1
ATOM 800 O O . LYS A 1 105 ? -11.058 7.268 21.107 1 98.2 105 LYS A O 1
ATOM 805 N N . GLN A 1 106 ? -12.807 7.758 19.81 1 98.53 106 GLN A N 1
ATOM 806 C CA . GLN A 1 106 ? -13.257 6.374 19.701 1 98.53 106 GLN A CA 1
ATOM 807 C C . GLN A 1 106 ? -12.366 5.58 18.75 1 98.53 106 GLN A C 1
ATOM 809 O O . GLN A 1 106 ? -12.252 4.359 18.873 1 98.53 106 GLN A O 1
ATOM 814 N N . ALA A 1 107 ? -11.659 6.244 17.863 1 98.35 107 ALA A N 1
ATOM 815 C CA . ALA A 1 107 ? -10.864 5.564 16.844 1 98.35 107 ALA A CA 1
ATOM 816 C C . ALA A 1 107 ? -9.401 5.466 17.265 1 98.35 107 ALA A C 1
ATOM 818 O O . ALA A 1 107 ? -8.595 4.825 16.586 1 98.35 107 ALA A O 1
ATOM 819 N N . THR A 1 108 ? -9.028 6.087 18.274 1 96.38 108 THR A N 1
ATOM 820 C CA . THR A 1 108 ? -7.637 6.189 18.7 1 96.38 108 THR A CA 1
ATOM 821 C C . THR A 1 108 ? -7.056 4.808 18.988 1 96.38 108 THR A C 1
ATOM 823 O O . THR A 1 108 ? -7.685 3.994 19.668 1 96.38 108 THR A O 1
ATOM 826 N N . VAL A 1 109 ? -5.961 4.52 18.421 1 97.07 109 VAL A N 1
ATOM 827 C CA . VAL A 1 109 ? -5.097 3.384 18.725 1 97.07 109 VAL A CA 1
ATOM 828 C C . VAL A 1 109 ? -3.667 3.869 18.952 1 97.07 109 VAL A C 1
ATOM 830 O O . VAL A 1 109 ? -3.245 4.871 18.369 1 97.07 109 VAL A O 1
ATOM 833 N N . GLU A 1 110 ? -2.991 3.182 19.834 1 96.99 110 GLU A N 1
ATOM 834 C CA . GLU A 1 110 ? -1.609 3.568 20.102 1 96.99 110 GLU A CA 1
ATOM 835 C C . GLU A 1 110 ? -0.747 3.438 18.85 1 96.99 110 GLU A C 1
ATOM 837 O O . GLU A 1 110 ? -0.858 2.456 18.113 1 96.99 110 GLU A O 1
ATOM 842 N N . ILE A 1 111 ? 0.014 4.437 18.62 1 98.2 111 ILE A N 1
ATOM 843 C CA . ILE A 1 111 ? 0.985 4.366 17.534 1 98.2 111 ILE A CA 1
ATOM 844 C C . ILE A 1 111 ? 2.184 3.526 17.969 1 98.2 111 ILE A C 1
ATOM 846 O O . ILE A 1 111 ? 2.765 3.765 19.03 1 98.2 111 ILE A O 1
ATOM 850 N N . PRO A 1 112 ? 2.567 2.53 17.232 1 98.28 112 PRO A N 1
ATOM 851 C CA . PRO A 1 112 ? 3.715 1.704 17.616 1 98.28 112 PRO A CA 1
ATOM 852 C C . PRO A 1 112 ? 4.988 2.521 17.82 1 98.28 112 PRO A C 1
ATOM 854 O O . PRO A 1 112 ? 5.236 3.479 17.083 1 98.28 112 PRO A O 1
ATOM 857 N N . VAL A 1 113 ? 5.763 2.089 18.768 1 98.47 113 VAL A N 1
ATOM 858 C CA . VAL A 1 113 ? 6.973 2.81 19.152 1 98.47 113 VAL A CA 1
ATOM 859 C C . VAL A 1 113 ? 7.957 2.826 17.985 1 98.47 113 VAL A C 1
ATOM 861 O O . VAL A 1 113 ? 8.113 1.824 17.282 1 98.47 113 VAL A O 1
ATOM 864 N N . ASP A 1 114 ? 8.623 3.967 17.702 1 98.59 114 ASP A N 1
ATOM 865 C CA . ASP A 1 114 ? 9.706 4.168 16.745 1 98.59 114 ASP A CA 1
ATOM 866 C C . ASP A 1 114 ? 9.2 4.051 15.309 1 98.59 114 ASP A C 1
ATOM 868 O O . ASP A 1 114 ? 9.967 3.73 14.399 1 98.59 114 ASP A O 1
ATOM 872 N N . ARG A 1 115 ? 7.875 4.339 15.157 1 98.49 115 ARG A N 1
ATOM 873 C CA . ARG A 1 115 ? 7.366 4.015 13.828 1 98.49 115 ARG A CA 1
ATOM 874 C C . ARG A 1 115 ? 6.682 5.221 13.195 1 98.49 115 ARG A C 1
ATOM 876 O O . ARG A 1 115 ? 6.413 5.229 11.992 1 98.49 115 ARG A O 1
ATOM 883 N N . ALA A 1 116 ? 6.409 6.235 13.912 1 98.84 116 ALA A N 1
ATOM 884 C CA . ALA A 1 116 ? 5.673 7.386 13.396 1 98.84 116 ALA A CA 1
ATOM 885 C C . ALA A 1 116 ? 6.522 8.182 12.408 1 98.84 116 ALA A C 1
ATOM 887 O O . ALA A 1 116 ? 7.656 8.556 12.716 1 98.84 116 ALA A O 1
ATOM 888 N N . VAL A 1 117 ? 5.987 8.402 11.233 1 98.89 117 VAL A N 1
ATOM 889 C CA . VAL A 1 117 ? 6.604 9.241 10.211 1 98.89 117 VAL A CA 1
ATOM 890 C C . VAL A 1 117 ? 5.638 10.351 9.801 1 98.89 117 VAL A C 1
ATOM 892 O O . VAL A 1 117 ? 4.527 10.077 9.341 1 98.89 117 VAL A O 1
ATOM 895 N N . TYR A 1 118 ? 6.076 11.539 9.976 1 98.81 118 TYR A N 1
ATOM 896 C CA . TYR A 1 118 ? 5.326 12.735 9.611 1 98.81 118 TYR A CA 1
ATOM 897 C C . TYR A 1 118 ? 5.799 13.287 8.271 1 98.81 118 TYR A C 1
ATOM 899 O O . TYR A 1 118 ? 6.908 12.985 7.825 1 98.81 118 TYR A O 1
ATOM 907 N N . TRP A 1 119 ? 4.957 14.025 7.644 1 97.97 119 TRP A N 1
ATOM 908 C CA . TRP A 1 119 ? 5.281 14.686 6.384 1 97.97 119 TRP A CA 1
ATOM 909 C C . TRP A 1 119 ? 4.436 15.941 6.194 1 97.97 119 TRP A C 1
ATOM 911 O O . TRP A 1 119 ? 3.42 16.121 6.87 1 97.97 119 TRP A O 1
ATOM 921 N N . ASP A 1 120 ? 4.967 16.817 5.437 1 92.34 120 ASP A N 1
ATOM 922 C CA . ASP A 1 120 ? 4.254 18.055 5.139 1 92.34 120 ASP A CA 1
ATOM 923 C C . ASP A 1 120 ? 4.424 18.448 3.673 1 92.34 120 ASP A C 1
ATOM 925 O O . ASP A 1 120 ? 5.532 18.397 3.136 1 92.34 120 ASP A O 1
ATOM 929 N N . ASP A 1 121 ? 3.334 18.686 3.011 1 88.6 121 ASP A N 1
ATOM 930 C CA . ASP A 1 121 ? 3.286 19.063 1.602 1 88.6 121 ASP A CA 1
ATOM 931 C C . ASP A 1 121 ? 3.071 17.84 0.713 1 88.6 121 ASP A C 1
ATOM 933 O O . ASP A 1 121 ? 3.715 16.806 0.904 1 88.6 121 ASP A O 1
ATOM 937 N N . TRP A 1 122 ? 2.293 17.97 -0.306 1 89.81 122 TRP A N 1
ATOM 938 C CA . TRP A 1 122 ? 1.831 16.858 -1.129 1 89.81 122 TRP A CA 1
ATOM 939 C C . TRP A 1 122 ? 2.956 16.332 -2.015 1 89.81 122 TRP A C 1
ATOM 941 O O . TRP A 1 122 ? 2.9 15.196 -2.491 1 89.81 122 TRP A O 1
ATOM 951 N N . ASP A 1 123 ? 4.068 17.091 -2.162 1 91.58 123 ASP A N 1
ATOM 952 C CA . ASP A 1 123 ? 5.14 16.675 -3.061 1 91.58 123 ASP A CA 1
ATOM 953 C C . ASP A 1 123 ? 5.892 15.471 -2.498 1 91.58 123 ASP A C 1
ATOM 955 O O . ASP A 1 123 ? 6.486 14.696 -3.25 1 91.58 123 ASP A O 1
ATOM 959 N N . VAL A 1 124 ? 5.861 15.357 -1.105 1 95.54 124 VAL A N 1
ATOM 960 C CA . VAL A 1 124 ? 6.647 14.276 -0.52 1 95.54 124 VAL A CA 1
ATOM 961 C C . VAL A 1 124 ? 5.728 13.119 -0.135 1 95.54 124 VAL A C 1
ATOM 963 O O . VAL A 1 124 ? 6.196 12.061 0.292 1 95.54 124 VAL A O 1
ATOM 966 N N . TYR A 1 125 ? 4.444 13.302 -0.358 1 95.96 125 TYR A N 1
ATOM 967 C CA . TYR A 1 125 ? 3.461 12.309 0.064 1 95.96 125 TYR A CA 1
ATOM 968 C C . TYR A 1 125 ? 3.774 10.943 -0.535 1 95.96 125 TYR A C 1
ATOM 970 O O . TYR A 1 125 ? 3.851 9.946 0.186 1 95.96 125 TYR A O 1
ATOM 978 N N . ALA A 1 126 ? 4.002 10.907 -1.872 1 95.72 126 ALA A N 1
ATOM 979 C CA . ALA A 1 126 ? 4.198 9.633 -2.56 1 95.72 126 ALA A CA 1
ATOM 980 C C . ALA A 1 126 ? 5.451 8.924 -2.054 1 95.72 126 ALA A C 1
ATOM 982 O O . ALA A 1 126 ? 5.426 7.72 -1.789 1 95.72 126 ALA A O 1
ATOM 983 N N . VAL A 1 127 ? 6.542 9.651 -1.908 1 96.8 127 VAL A N 1
ATOM 984 C CA . VAL A 1 127 ? 7.788 9.023 -1.48 1 96.8 127 VAL A CA 1
ATOM 985 C C . VAL A 1 127 ? 7.684 8.616 -0.012 1 96.8 127 VAL A C 1
ATOM 987 O O . VAL A 1 127 ? 8.231 7.588 0.393 1 96.8 127 VAL A O 1
ATOM 990 N N . THR A 1 128 ? 6.942 9.405 0.842 1 98.02 128 THR A N 1
ATOM 991 C CA . THR A 1 128 ? 6.751 9.06 2.247 1 98.02 128 THR A CA 1
ATOM 992 C C . THR A 1 128 ? 5.935 7.778 2.383 1 98.02 128 THR A C 1
ATOM 994 O O . THR A 1 128 ? 6.246 6.923 3.215 1 98.02 128 THR A O 1
ATOM 997 N N . ARG A 1 129 ? 4.949 7.65 1.568 1 96.59 129 ARG A N 1
ATOM 998 C CA . ARG A 1 129 ? 4.145 6.432 1.577 1 96.59 129 ARG A CA 1
ATOM 999 C C . ARG A 1 129 ? 4.97 5.229 1.131 1 96.59 129 ARG A C 1
ATOM 1001 O O . ARG A 1 129 ? 4.88 4.153 1.726 1 96.59 129 ARG A O 1
ATOM 1008 N N . SER A 1 130 ? 5.766 5.444 0.063 1 97.21 130 SER A N 1
ATOM 1009 C CA . SER A 1 130 ? 6.658 4.378 -0.379 1 97.21 130 SER A CA 1
ATOM 1010 C C . SER A 1 130 ? 7.64 3.988 0.721 1 97.21 130 SER A C 1
ATOM 1012 O O . SER A 1 130 ? 7.901 2.802 0.936 1 97.21 130 SER A O 1
ATOM 1014 N N . TYR A 1 131 ? 8.1 4.992 1.4 1 97.71 131 TYR A N 1
ATOM 1015 C CA . TYR A 1 131 ? 9.02 4.753 2.505 1 97.71 131 TYR A CA 1
ATOM 1016 C C . TYR A 1 131 ? 8.357 3.925 3.599 1 97.71 131 TYR A C 1
ATOM 1018 O O . TYR A 1 131 ? 8.972 3.012 4.155 1 97.71 131 TYR A O 1
ATOM 1026 N N . ALA A 1 132 ? 7.133 4.224 3.912 1 97.96 132 ALA A N 1
ATOM 1027 C CA . ALA A 1 132 ? 6.42 3.514 4.971 1 97.96 132 ALA A CA 1
ATOM 1028 C C . ALA A 1 132 ? 6.202 2.05 4.6 1 97.96 132 ALA A C 1
ATOM 1030 O O . ALA A 1 132 ? 6.151 1.182 5.475 1 97.96 132 ALA A O 1
ATOM 1031 N N . ASP A 1 133 ? 6.089 1.769 3.284 1 96.76 133 ASP A N 1
ATOM 1032 C CA . ASP A 1 133 ? 6.027 0.408 2.76 1 96.76 133 ASP A CA 1
ATOM 1033 C C . ASP A 1 133 ? 4.845 -0.355 3.354 1 96.76 133 ASP A C 1
ATOM 1035 O O . ASP A 1 133 ? 5.024 -1.413 3.96 1 96.76 133 ASP A O 1
ATOM 1039 N N . GLU A 1 134 ? 3.594 0.176 3.211 1 94.67 134 GLU A N 1
ATOM 1040 C CA . GLU A 1 134 ? 2.364 -0.457 3.678 1 94.67 134 GLU A CA 1
ATOM 1041 C C . GLU A 1 134 ? 2.444 -0.788 5.166 1 94.67 134 GLU A C 1
ATOM 1043 O O . GLU A 1 134 ? 2.103 -1.898 5.579 1 94.67 134 GLU A O 1
ATOM 1048 N N . ALA A 1 135 ? 3.045 0.081 5.921 1 96.54 135 ALA A N 1
ATOM 1049 C CA . ALA A 1 135 ? 3.181 0.044 7.375 1 96.54 135 ALA A CA 1
ATOM 1050 C C . ALA A 1 135 ? 4.192 -1.016 7.804 1 96.54 135 ALA A C 1
ATOM 1052 O O . ALA A 1 135 ? 4.345 -1.29 8.997 1 96.54 135 ALA A O 1
ATOM 1053 N N . ARG A 1 136 ? 4.927 -1.635 6.908 1 95.66 136 ARG A N 1
ATOM 1054 C CA . ARG A 1 136 ? 5.93 -2.628 7.28 1 95.66 136 ARG A CA 1
ATOM 1055 C C . ARG A 1 136 ? 7.18 -1.959 7.842 1 95.66 136 ARG A C 1
ATOM 1057 O O . ARG A 1 136 ? 7.78 -2.456 8.797 1 95.66 136 ARG A O 1
ATOM 1064 N N . ARG A 1 137 ? 7.501 -0.805 7.282 1 96.81 137 ARG A N 1
ATOM 1065 C CA . ARG A 1 137 ? 8.706 -0.098 7.704 1 96.81 137 ARG A CA 1
ATOM 1066 C C . ARG A 1 137 ? 8.379 0.971 8.741 1 96.81 137 ARG A C 1
ATOM 1068 O O . ARG A 1 137 ? 9.12 1.152 9.709 1 96.81 137 ARG A O 1
ATOM 1075 N N . ALA A 1 138 ? 7.346 1.658 8.523 1 98.02 138 ALA A N 1
ATOM 1076 C CA . ALA A 1 138 ? 6.934 2.779 9.365 1 98.02 138 ALA A CA 1
ATOM 1077 C C . ALA A 1 138 ? 5.44 3.054 9.218 1 98.02 138 ALA A C 1
ATOM 1079 O O . ALA A 1 138 ? 4.754 2.391 8.437 1 98.02 138 ALA A O 1
ATOM 1080 N N . SER A 1 139 ? 4.958 3.994 10.04 1 98.14 139 SER A N 1
ATOM 1081 C CA . SER A 1 139 ? 3.538 4.327 9.994 1 98.14 139 SER A CA 1
ATOM 1082 C C . SER A 1 139 ? 3.328 5.828 9.822 1 98.14 139 SER A C 1
ATOM 1084 O O . SER A 1 139 ? 3.643 6.611 10.72 1 98.14 139 SER A O 1
ATOM 1086 N N . THR A 1 140 ? 2.843 6.19 8.649 1 98.38 140 THR A N 1
ATOM 1087 C CA . THR A 1 140 ? 2.235 7.512 8.542 1 98.38 140 THR A CA 1
ATOM 1088 C C . THR A 1 140 ? 0.809 7.497 9.083 1 98.38 140 THR A C 1
ATOM 1090 O O . THR A 1 140 ? 0.277 6.436 9.418 1 98.38 140 THR A O 1
ATOM 1093 N N . LEU A 1 141 ? 0.28 8.676 9.197 1 98.55 141 LEU A N 1
ATOM 1094 C CA . LEU A 1 141 ? -1.088 8.805 9.688 1 98.55 141 LEU A CA 1
ATOM 1095 C C . LEU A 1 141 ? -2.039 7.924 8.886 1 98.55 141 LEU A C 1
ATOM 1097 O O . LEU A 1 141 ? -2.966 7.334 9.445 1 98.55 141 LEU A O 1
ATOM 1101 N N . GLU A 1 142 ? -1.796 7.705 7.625 1 97.81 142 GLU A N 1
ATOM 1102 C CA . GLU A 1 142 ? -2.664 6.981 6.702 1 97.81 142 GLU A CA 1
ATOM 1103 C C . GLU A 1 142 ? -2.62 5.479 6.967 1 97.81 142 GLU A C 1
ATOM 1105 O O . GLU A 1 142 ? -3.433 4.724 6.427 1 97.81 142 GLU A O 1
ATOM 1110 N N . PHE A 1 143 ? -1.676 5.086 7.86 1 98.17 143 PHE A N 1
ATOM 1111 C CA . PHE A 1 143 ? -1.624 3.674 8.219 1 98.17 143 PHE A CA 1
ATOM 1112 C C . PHE A 1 143 ? -2.106 3.461 9.65 1 98.17 143 PHE A C 1
ATOM 1114 O O . PHE A 1 143 ? -1.991 2.359 10.191 1 98.17 143 PHE A O 1
ATOM 1121 N N . MET A 1 144 ? -2.589 4.47 10.282 1 98.59 144 MET A N 1
ATOM 1122 C CA . MET A 1 144 ? -3.364 4.362 11.515 1 98.59 144 MET A CA 1
ATOM 1123 C C . MET A 1 144 ? -4.857 4.283 11.215 1 98.59 144 MET A C 1
ATOM 1125 O O . MET A 1 144 ? -5.296 4.656 10.125 1 98.59 144 MET A O 1
ATOM 1129 N N . LEU A 1 145 ? -5.623 3.858 12.173 1 98.69 145 LEU A N 1
ATOM 1130 C CA . LEU A 1 145 ? -7.02 3.507 11.94 1 98.69 145 LEU A CA 1
ATOM 1131 C C . LEU A 1 145 ? -7.774 4.671 11.307 1 98.69 145 LEU A C 1
ATOM 1133 O O . LEU A 1 145 ? -8.329 4.536 10.214 1 98.69 145 LEU A O 1
ATOM 1137 N N . VAL A 1 146 ? -7.748 5.859 11.919 1 98.24 146 VAL A N 1
ATOM 1138 C CA . VAL A 1 146 ? -8.579 6.972 11.473 1 98.24 146 VAL A CA 1
ATOM 1139 C C . VAL A 1 146 ? -8.088 7.472 10.116 1 98.24 146 VAL A C 1
ATOM 1141 O O . VAL A 1 146 ? -8.892 7.832 9.253 1 98.24 146 VAL A O 1
ATOM 1144 N N . GLY A 1 147 ? -6.741 7.551 9.926 1 98.38 147 GLY A N 1
ATOM 1145 C CA . GLY A 1 147 ? -6.195 7.97 8.644 1 98.38 147 GLY A CA 1
ATOM 1146 C C . GLY A 1 147 ? -6.469 6.981 7.527 1 98.38 147 GLY A C 1
ATOM 1147 O O . GLY A 1 147 ? -6.83 7.375 6.416 1 98.38 147 GLY A O 1
ATOM 1148 N N . PHE A 1 148 ? -6.37 5.7 7.834 1 98.52 148 PHE A N 1
ATOM 1149 C CA . PHE A 1 148 ? -6.56 4.639 6.853 1 98.52 148 PHE A CA 1
ATOM 1150 C C . PHE A 1 148 ? -7.987 4.644 6.319 1 98.52 148 PHE A C 1
ATOM 1152 O O . PHE A 1 148 ? -8.205 4.508 5.113 1 98.52 148 PHE A O 1
ATOM 1159 N N . ILE A 1 149 ? -8.908 4.811 7.136 1 98.63 149 ILE A N 1
ATOM 1160 C CA . ILE A 1 149 ? -10.323 4.706 6.797 1 98.63 149 ILE A CA 1
ATOM 1161 C C . ILE A 1 149 ? -10.69 5.776 5.772 1 98.63 149 ILE A C 1
ATOM 1163 O O . ILE A 1 149 ? -11.506 5.537 4.879 1 98.63 149 ILE A O 1
ATOM 1167 N N . MET A 1 150 ? -10.023 6.925 5.831 1 98.18 150 MET A N 1
ATOM 1168 C CA . MET A 1 150 ? -10.503 8.053 5.038 1 98.18 150 MET A CA 1
ATOM 1169 C C . MET A 1 150 ? -9.484 8.44 3.971 1 98.18 150 MET A C 1
ATOM 1171 O O . MET A 1 150 ? -9.718 9.363 3.189 1 98.18 150 MET A O 1
ATOM 1175 N N . ASN A 1 151 ? -8.391 7.717 3.944 1 97.38 151 ASN A N 1
ATOM 1176 C CA . ASN A 1 151 ? -7.31 8.09 3.038 1 97.38 151 ASN A CA 1
ATOM 1177 C C . ASN A 1 151 ? -7.791 8.167 1.592 1 97.38 151 ASN A C 1
ATOM 1179 O O . ASN A 1 151 ? -8.288 7.181 1.045 1 97.38 151 ASN A O 1
ATOM 1183 N N . GLY A 1 152 ? -7.643 9.363 1.069 1 95.51 152 GLY A N 1
ATOM 1184 C CA . GLY A 1 152 ? -7.936 9.551 -0.343 1 95.51 152 GLY A CA 1
ATOM 1185 C C . GLY A 1 152 ? -9.412 9.753 -0.624 1 95.51 152 GLY A C 1
ATOM 1186 O O . GLY A 1 152 ? -9.812 9.927 -1.778 1 95.51 152 GLY A O 1
ATOM 1187 N N . LEU A 1 153 ? -10.248 9.778 0.323 1 97.46 153 LEU A N 1
ATOM 1188 C CA . LEU A 1 153 ? -11.683 9.941 0.114 1 97.46 153 LEU A CA 1
ATOM 1189 C C . LEU A 1 153 ? -12.089 11.405 0.241 1 97.46 153 LEU A C 1
ATOM 1191 O O . LEU A 1 153 ? -11.409 12.186 0.911 1 97.46 153 LEU A O 1
ATOM 1195 N N . VAL A 1 154 ? -13.158 11.728 -0.458 1 97.54 154 VAL A N 1
ATOM 1196 C CA . VAL A 1 154 ? -13.679 13.091 -0.462 1 97.54 154 VAL A CA 1
ATOM 1197 C C . VAL A 1 154 ? -15.083 13.109 0.139 1 97.54 154 VAL A C 1
ATOM 1199 O O . VAL A 1 154 ? -15.901 12.232 -0.15 1 97.54 154 VAL A O 1
ATOM 1202 N N . PHE A 1 155 ? -15.329 14.079 0.919 1 98.4 155 PHE A N 1
ATOM 1203 C CA . PHE A 1 155 ? -16.656 14.192 1.514 1 98.4 155 PHE A CA 1
ATOM 1204 C C . PHE A 1 155 ? -16.938 15.628 1.94 1 98.4 155 PHE A C 1
ATOM 1206 O O . PHE A 1 155 ? -16.02 16.361 2.315 1 98.4 155 PHE A O 1
ATOM 1213 N N . CYS A 1 156 ? -18.137 16.049 1.834 1 98.59 156 CYS A N 1
ATOM 1214 C CA . CYS A 1 156 ? -18.636 17.277 2.442 1 98.59 156 CYS A CA 1
ATOM 1215 C C . CYS A 1 156 ? -20.155 17.246 2.568 1 98.59 156 CYS A C 1
ATOM 1217 O O . CYS A 1 156 ? -20.817 16.419 1.937 1 98.59 156 CYS A O 1
ATOM 1219 N N . GLY A 1 157 ? -20.674 18.024 3.501 1 98.17 157 GLY A N 1
ATOM 1220 C CA . GLY A 1 157 ? -22.109 18.117 3.714 1 98.17 157 GLY A CA 1
ATOM 1221 C C . GLY A 1 157 ? -22.76 19.233 2.919 1 98.17 157 GLY A C 1
ATOM 1222 O O . GLY A 1 157 ? -22.102 19.89 2.109 1 98.17 157 GLY A O 1
ATOM 1223 N N . GLN A 1 158 ? -23.944 19.26 2.974 1 97.7 158 GLN A N 1
ATOM 1224 C CA . GLN A 1 158 ? -24.797 20.367 2.554 1 97.7 158 GLN A CA 1
ATOM 1225 C C . GLN A 1 158 ? -25.997 20.52 3.484 1 97.7 158 GLN A C 1
ATOM 1227 O O . GLN A 1 158 ? -26.356 19.585 4.202 1 97.7 158 GLN A O 1
ATOM 1232 N N . THR A 1 159 ? -26.53 21.693 3.479 1 97.08 159 THR A N 1
ATOM 1233 C CA . THR A 1 159 ? -27.597 21.975 4.432 1 97.08 159 THR A CA 1
ATOM 1234 C C . THR A 1 159 ? -28.916 21.37 3.962 1 97.08 159 THR A C 1
ATOM 1236 O O . THR A 1 159 ? -29.79 21.065 4.776 1 97.08 159 THR A O 1
ATOM 1239 N N . GLU A 1 160 ? -29.114 21.201 2.718 1 96.92 160 GLU A N 1
ATOM 1240 C CA . GLU A 1 160 ? -30.343 20.661 2.144 1 96.92 160 GLU A CA 1
ATOM 1241 C C . GLU A 1 160 ? -30.278 19.14 2.033 1 96.92 160 GLU A C 1
ATOM 1243 O O . GLU A 1 160 ? -29.194 18.555 2.08 1 96.92 160 GLU A O 1
ATOM 1248 N N . ASP A 1 161 ? -31.485 18.618 1.832 1 96.59 161 ASP A N 1
ATOM 1249 C CA . ASP A 1 161 ? -31.532 17.178 1.595 1 96.59 161 ASP A CA 1
ATOM 1250 C C . ASP A 1 161 ? -30.703 16.797 0.37 1 96.59 161 ASP A C 1
ATOM 1252 O O . ASP A 1 161 ? -30.729 17.496 -0.645 1 96.59 161 ASP A O 1
ATOM 1256 N N . PRO A 1 162 ? -29.859 15.755 0.581 1 97.26 162 PRO A N 1
ATOM 1257 C CA . PRO A 1 162 ? -29.802 14.674 1.568 1 97.26 162 PRO A CA 1
ATOM 1258 C C . PRO A 1 162 ? -28.754 14.918 2.651 1 97.26 162 PRO A C 1
ATOM 1260 O O . PRO A 1 162 ? -28.387 13.993 3.381 1 97.26 162 PRO A O 1
ATOM 1263 N N . GLY A 1 163 ? -28.219 16.064 2.72 1 98.37 163 GLY A N 1
ATOM 1264 C CA . GLY A 1 163 ? -27.264 16.454 3.745 1 98.37 163 GLY A CA 1
ATOM 1265 C C . GLY A 1 163 ? -25.821 16.237 3.33 1 98.37 163 GLY A C 1
ATOM 1266 O O . GLY A 1 163 ? -24.898 16.685 4.014 1 98.37 163 GLY A O 1
ATOM 1267 N N . ILE A 1 164 ? -25.645 15.454 2.328 1 98.57 164 ILE A N 1
ATOM 1268 C CA . ILE A 1 164 ? -24.334 15.197 1.741 1 98.57 164 ILE A CA 1
ATOM 1269 C C . ILE A 1 164 ? -24.281 15.768 0.326 1 98.57 164 ILE A C 1
ATOM 1271 O O . ILE A 1 164 ? -25.234 15.627 -0.444 1 98.57 164 ILE A O 1
ATOM 1275 N N . ASN A 1 165 ? -23.228 16.522 -0.016 1 98.2 165 ASN A N 1
ATOM 1276 C CA . ASN A 1 165 ? -23.081 17.059 -1.364 1 98.2 165 ASN A CA 1
ATOM 1277 C C . ASN A 1 165 ? -22.289 16.112 -2.261 1 98.2 165 ASN A C 1
ATOM 1279 O O . ASN A 1 165 ? -21.061 16.055 -2.179 1 98.2 165 ASN A O 1
ATOM 1283 N N . TYR A 1 166 ? -22.944 15.394 -3.116 1 97.76 166 TYR A N 1
ATOM 1284 C CA . TYR A 1 166 ? -22.31 14.419 -3.996 1 97.76 166 TYR A CA 1
ATOM 1285 C C . TYR A 1 166 ? -21.83 15.077 -5.284 1 97.76 166 TYR A C 1
ATOM 1287 O O . TYR A 1 166 ? -21.183 14.434 -6.114 1 97.76 166 TYR A O 1
ATOM 1295 N N . GLU A 1 167 ? -22.096 16.37 -5.427 1 97.03 167 GLU A N 1
ATOM 1296 C CA . GLU A 1 167 ? -21.809 17.034 -6.695 1 97.03 167 GLU A CA 1
ATOM 1297 C C . GLU A 1 167 ? -20.544 17.881 -6.6 1 97.03 167 GLU A C 1
ATOM 1299 O O . GLU A 1 167 ? -19.745 17.92 -7.538 1 97.03 167 GLU A O 1
ATOM 1304 N N . VAL A 1 168 ? -20.394 18.622 -5.452 1 97.53 168 VAL A N 1
ATOM 1305 C CA . VAL A 1 168 ? -19.273 19.553 -5.371 1 97.53 168 VAL A CA 1
ATOM 1306 C C . VAL A 1 168 ? -18.913 19.803 -3.908 1 97.53 168 VAL A C 1
ATOM 1308 O O . VAL A 1 168 ? -19.796 20.011 -3.072 1 97.53 168 VAL A O 1
ATOM 1311 N N . CYS A 1 169 ? -17.641 19.738 -3.573 1 97.91 169 CYS A N 1
ATOM 1312 C CA . CYS A 1 169 ? -17.093 20.065 -2.262 1 97.91 169 CYS A CA 1
ATOM 1313 C C . CYS A 1 169 ? -16.082 21.201 -2.361 1 97.91 169 CYS A C 1
ATOM 1315 O O . CYS A 1 169 ? -15.576 21.494 -3.446 1 97.91 169 CYS A O 1
ATOM 1317 N N . PRO A 1 170 ? -15.843 21.873 -1.209 1 97.15 170 PRO A N 1
ATOM 1318 C CA . PRO A 1 170 ? -14.787 22.888 -1.232 1 97.15 170 PRO A CA 1
ATOM 1319 C C . PRO A 1 170 ? -13.44 22.329 -1.683 1 97.15 170 PRO A C 1
ATOM 1321 O O . PRO A 1 170 ? -13.02 21.267 -1.215 1 97.15 170 PRO A O 1
ATOM 1324 N N . GLY A 1 171 ? -12.862 23.016 -2.621 1 94.09 171 GLY A N 1
ATOM 1325 C CA . GLY A 1 171 ? -11.503 22.685 -3.02 1 94.09 171 GLY A CA 1
ATOM 1326 C C . GLY A 1 171 ? -10.456 23.177 -2.038 1 94.09 171 GLY A C 1
ATOM 1327 O O . GLY A 1 171 ? -10.791 23.631 -0.941 1 94.09 171 GLY A O 1
ATOM 1328 N N . ALA A 1 172 ? -9.223 23.052 -2.43 1 86.77 172 ALA A N 1
ATOM 1329 C CA . ALA A 1 172 ? -8.109 23.448 -1.572 1 86.77 172 ALA A CA 1
ATOM 1330 C C . ALA A 1 172 ? -8.204 24.924 -1.196 1 86.77 172 ALA A C 1
ATOM 1332 O O . ALA A 1 172 ? -8.345 25.785 -2.067 1 86.77 172 ALA A O 1
ATOM 1333 N N . ASN A 1 173 ? -8.238 25.233 0.113 1 86.57 173 ASN A N 1
ATOM 1334 C CA . ASN A 1 173 ? -8.145 26.561 0.709 1 86.57 173 ASN A CA 1
ATOM 1335 C C . ASN A 1 173 ? -9.427 27.361 0.498 1 86.57 173 ASN A C 1
ATOM 1337 O O . ASN A 1 173 ? -9.45 28.574 0.717 1 86.57 173 ASN A O 1
ATOM 1341 N N . GLU A 1 174 ? -10.477 26.701 0.041 1 95.57 174 GLU A N 1
ATOM 1342 C CA . GLU A 1 174 ? -11.718 27.435 -0.19 1 95.57 174 GLU A CA 1
ATOM 1343 C C . GLU A 1 174 ? -12.447 27.712 1.121 1 95.57 174 GLU A C 1
ATOM 1345 O O . GLU A 1 174 ? -13.249 28.644 1.207 1 95.57 174 GLU A O 1
ATOM 1350 N N . CYS A 1 175 ? -12.256 26.956 2.152 1 96.5 175 CYS A N 1
ATOM 1351 C CA . CYS A 1 175 ? -12.832 27.191 3.471 1 96.5 175 CYS A CA 1
ATOM 1352 C C . CYS A 1 175 ? -11.8 27.789 4.419 1 96.5 175 CYS A C 1
ATOM 1354 O O . CYS A 1 175 ? -12.129 28.168 5.545 1 96.5 175 CYS A O 1
ATOM 1356 N N . GLY A 1 176 ? -10.572 27.937 3.928 1 94.72 176 GLY A N 1
ATOM 1357 C CA . GLY A 1 176 ? -9.471 28.283 4.812 1 94.72 176 GLY A CA 1
ATOM 1358 C C . GLY A 1 176 ? -8.708 27.074 5.317 1 94.72 176 GLY A C 1
ATOM 1359 O O . GLY A 1 176 ? -9.081 25.934 5.032 1 94.72 176 GLY A O 1
ATOM 1360 N N . PHE A 1 177 ? -7.645 27.287 6.088 1 95.16 177 PHE A N 1
ATOM 1361 C CA . PHE A 1 177 ? -6.769 26.212 6.538 1 95.16 177 PHE A CA 1
ATOM 1362 C C . PHE A 1 177 ? -7.408 25.437 7.684 1 95.16 177 PHE A C 1
ATOM 1364 O O . PHE A 1 177 ? -7.817 26.026 8.687 1 95.16 177 PHE A O 1
ATOM 1371 N N . ALA A 1 178 ? -7.507 24.115 7.514 1 95.33 178 ALA A N 1
ATOM 1372 C CA . ALA A 1 178 ? -8.001 23.173 8.515 1 95.33 178 ALA A CA 1
ATOM 1373 C C . ALA A 1 178 ? -9.455 23.467 8.874 1 95.33 178 ALA A C 1
ATOM 1375 O O . ALA A 1 178 ? -9.88 23.232 10.008 1 95.33 178 ALA A O 1
ATOM 1376 N N . VAL A 1 179 ? -10.148 24.15 7.988 1 96.17 179 VAL A N 1
ATOM 1377 C CA . VAL A 1 179 ? -11.581 24.404 8.103 1 96.17 179 VAL A CA 1
ATOM 1378 C C . VAL A 1 179 ? -12.324 23.696 6.973 1 96.17 179 VAL A C 1
ATOM 1380 O O . VAL A 1 179 ? -11.843 23.65 5.838 1 96.17 179 VAL A O 1
ATOM 1383 N N . GLY A 1 180 ? -13.506 23.24 7.362 1 96.84 180 GLY A N 1
ATOM 1384 C CA . GLY A 1 180 ? -14.269 22.45 6.409 1 96.84 180 GLY A CA 1
ATOM 1385 C C . GLY A 1 180 ? -14.243 20.963 6.709 1 96.84 180 GLY A C 1
ATOM 1386 O O . GLY A 1 180 ? -13.423 20.5 7.505 1 96.84 180 GLY A O 1
ATOM 1387 N N . ALA A 1 181 ? -15.121 20.245 6.049 1 96.59 181 ALA A N 1
ATOM 1388 C CA . ALA A 1 181 ? -15.308 18.828 6.349 1 96.59 181 ALA A CA 1
ATOM 1389 C C . ALA A 1 181 ? -13.998 18.06 6.208 1 96.59 181 ALA A C 1
ATOM 1391 O O . ALA A 1 181 ? -13.523 17.448 7.167 1 96.59 181 ALA A O 1
ATOM 1392 N N . MET A 1 182 ? -13.333 18.164 5.063 1 96.33 182 MET A N 1
ATOM 1393 C CA . MET A 1 182 ? -12.12 17.401 4.785 1 96.33 182 MET A CA 1
ATOM 1394 C C . MET A 1 182 ? -10.952 17.912 5.622 1 96.33 182 MET A C 1
ATOM 1396 O O . MET A 1 182 ? -10.295 17.135 6.317 1 96.33 182 MET A O 1
ATOM 1400 N N . ASP A 1 183 ? -10.779 19.224 5.633 1 96.8 183 ASP A N 1
ATOM 1401 C CA . ASP A 1 183 ? -9.623 19.804 6.31 1 96.8 183 ASP A CA 1
ATOM 1402 C C . ASP A 1 183 ? -9.768 19.706 7.827 1 96.8 183 ASP A C 1
ATOM 1404 O O . ASP A 1 183 ? -8.78 19.514 8.539 1 96.8 183 ASP A O 1
ATOM 1408 N N . GLY A 1 184 ? -11.034 19.913 8.281 1 97.75 184 GLY A N 1
ATOM 1409 C CA . GLY A 1 184 ? -11.275 19.715 9.701 1 97.75 184 GLY A CA 1
ATOM 1410 C C . GLY A 1 184 ? -10.977 18.302 10.165 1 97.75 184 GLY A C 1
ATOM 1411 O O . GLY A 1 184 ? -10.392 18.103 11.232 1 97.75 184 GLY A O 1
ATOM 1412 N N . PHE A 1 185 ? -11.401 17.343 9.384 1 98.3 185 PHE A N 1
ATOM 1413 C CA . PHE A 1 185 ? -11.127 15.945 9.695 1 98.3 185 PHE A CA 1
ATOM 1414 C C . PHE A 1 185 ? -9.627 15.697 9.798 1 98.3 185 PHE A C 1
ATOM 1416 O O . PHE A 1 185 ? -9.154 15.117 10.778 1 98.3 185 PHE A O 1
ATOM 1423 N N . TRP A 1 186 ? -8.828 16.145 8.837 1 97.88 186 TRP A N 1
ATOM 1424 C CA . TRP A 1 186 ? -7.397 15.862 8.799 1 97.88 186 TRP A CA 1
ATOM 1425 C C . TRP A 1 186 ? -6.654 16.667 9.861 1 97.88 186 TRP A C 1
ATOM 1427 O O . TRP A 1 186 ? -5.62 16.228 10.37 1 97.88 186 TRP A O 1
ATOM 1437 N N . GLY A 1 187 ? -7.217 17.831 10.203 1 98.28 187 GLY A N 1
ATOM 1438 C CA . GLY A 1 187 ? -6.68 18.524 11.363 1 98.28 187 GLY A CA 1
ATOM 1439 C C . GLY A 1 187 ? -6.815 17.729 12.648 1 98.28 187 GLY A C 1
ATOM 1440 O O . GLY A 1 187 ? -5.859 17.614 13.417 1 98.28 187 GLY A O 1
ATOM 1441 N N . ALA A 1 188 ? -8.018 17.146 12.851 1 98.8 188 ALA A N 1
ATOM 1442 C CA . ALA A 1 188 ? -8.266 16.334 14.04 1 98.8 188 ALA A CA 1
ATOM 1443 C C . ALA A 1 188 ? -7.39 15.084 14.043 1 98.8 188 ALA A C 1
ATOM 1445 O O . ALA A 1 188 ? -6.819 14.722 15.075 1 98.8 188 ALA A O 1
ATOM 1446 N N . ALA A 1 189 ? -7.299 14.448 12.903 1 98.71 189 ALA A N 1
ATOM 1447 C CA . ALA A 1 189 ? -6.481 13.246 12.769 1 98.71 189 ALA A CA 1
ATOM 1448 C C . ALA A 1 189 ? -5.006 13.557 13.005 1 98.71 189 ALA A C 1
ATOM 1450 O O . ALA A 1 189 ? -4.295 12.776 13.643 1 98.71 189 ALA A O 1
ATOM 1451 N N . SER A 1 190 ? -4.561 14.693 12.492 1 98.53 190 SER A N 1
ATOM 1452 C CA . SER A 1 190 ? -3.174 15.107 12.676 1 98.53 190 SER A CA 1
ATOM 1453 C C . SER A 1 190 ? -2.872 15.39 14.144 1 98.53 190 SER A C 1
ATOM 1455 O O . SER A 1 190 ? -1.782 15.078 14.63 1 98.53 190 SER A O 1
ATOM 1457 N N . LYS A 1 191 ? -3.796 16.031 14.802 1 98.65 191 LYS A N 1
ATOM 1458 C CA . LYS A 1 191 ? -3.623 16.263 16.233 1 98.65 191 LYS A CA 1
ATOM 1459 C C . LYS A 1 191 ? -3.444 14.947 16.986 1 98.65 191 LYS A C 1
ATOM 1461 O O . LYS A 1 191 ? -2.554 14.824 17.829 1 98.65 191 LYS A O 1
ATOM 1466 N N . TYR A 1 192 ? -4.301 14.031 16.717 1 98.64 192 TYR A N 1
ATOM 1467 C CA . TYR A 1 192 ? -4.172 12.689 17.274 1 98.64 192 TYR A CA 1
ATOM 1468 C C . TYR A 1 192 ? -2.794 12.108 16.983 1 98.64 192 TYR A C 1
ATOM 1470 O O . TYR A 1 192 ? -2.13 11.588 17.882 1 98.64 192 TYR A O 1
ATOM 1478 N N . PHE A 1 193 ? -2.375 12.149 15.722 1 98.77 193 PHE A N 1
ATOM 1479 C CA . PHE A 1 193 ? -1.127 11.532 15.29 1 98.77 193 PHE A CA 1
ATOM 1480 C C . PHE A 1 193 ? 0.066 12.191 15.973 1 98.77 193 PHE A C 1
ATOM 1482 O O . PHE A 1 193 ? 0.999 11.507 16.4 1 98.77 193 PHE A O 1
ATOM 1489 N N . GLY A 1 194 ? 0.081 13.472 16.09 1 98.64 194 GLY A N 1
ATOM 1490 C CA . GLY A 1 194 ? 1.123 14.203 16.794 1 98.64 194 GLY A CA 1
ATOM 1491 C C . GLY A 1 194 ? 1.179 13.884 18.275 1 98.64 194 GLY A C 1
ATOM 1492 O O . GLY A 1 194 ? 2.256 13.643 18.824 1 98.64 194 GLY A O 1
ATOM 1493 N N . SER A 1 195 ? 0.039 13.754 18.904 1 98.22 195 SER A N 1
ATOM 1494 C CA . SER A 1 195 ? -0.059 13.611 20.353 1 98.22 195 SER A CA 1
ATOM 1495 C C . SER A 1 195 ? 0.358 12.215 20.8 1 98.22 195 SER A C 1
ATOM 1497 O O . SER A 1 195 ? 0.655 11.997 21.977 1 98.22 195 SER A O 1
ATOM 1499 N N . ASN A 1 196 ? 0.476 11.31 19.821 1 97.81 196 ASN A N 1
ATOM 1500 C CA . ASN A 1 196 ? 0.619 9.918 20.232 1 97.81 196 ASN A CA 1
ATOM 1501 C C . ASN A 1 196 ? 1.899 9.298 19.677 1 97.81 196 ASN A C 1
ATOM 1503 O O . ASN A 1 196 ? 2.12 8.093 19.814 1 97.81 196 ASN A O 1
ATOM 1507 N N . GLY A 1 197 ? 2.671 10.089 19.049 1 98.2 197 GLY A N 1
ATOM 1508 C CA . GLY A 1 197 ? 3.98 9.598 18.65 1 98.2 197 GLY A CA 1
ATOM 1509 C C . GLY A 1 197 ? 4.85 9.193 19.825 1 98.2 197 GLY A C 1
ATOM 1510 O O . GLY A 1 197 ? 4.831 9.844 20.872 1 98.2 197 GLY A O 1
ATOM 1511 N N . ARG A 1 198 ? 5.623 8.075 19.618 1 98.42 198 ARG A N 1
ATOM 1512 C CA . ARG A 1 198 ? 6.473 7.571 20.692 1 98.42 198 ARG A CA 1
ATOM 1513 C C . ARG A 1 198 ? 7.805 7.069 20.146 1 98.42 198 ARG A C 1
ATOM 1515 O O . ARG A 1 198 ? 7.858 6.489 19.06 1 98.42 198 ARG A O 1
ATOM 1522 N N . GLY A 1 199 ? 8.869 7.238 20.992 1 98.65 199 GLY A N 1
ATOM 1523 C CA . GLY A 1 199 ? 10.191 6.777 20.599 1 98.65 199 GLY A CA 1
ATOM 1524 C C . GLY A 1 199 ? 10.836 7.648 19.538 1 98.65 199 GLY A C 1
ATOM 1525 O O . GLY A 1 199 ? 10.731 8.876 19.587 1 98.65 199 GLY A O 1
ATOM 1526 N N . ASN A 1 200 ? 11.583 7.081 18.691 1 98.48 200 ASN A N 1
ATOM 1527 C CA . ASN A 1 200 ? 12.194 7.8 17.577 1 98.48 200 ASN A CA 1
ATOM 1528 C C . ASN A 1 200 ? 11.198 8.028 16.444 1 98.48 200 ASN A C 1
ATOM 1530 O O . ASN A 1 200 ? 10.717 7.073 15.832 1 98.48 200 ASN A O 1
ATOM 1534 N N . VAL A 1 201 ? 10.908 9.23 16.187 1 98.71 201 VAL A N 1
ATOM 1535 C CA . VAL A 1 201 ? 9.958 9.57 15.133 1 98.71 201 VAL A CA 1
ATOM 1536 C C . VAL A 1 201 ? 10.686 10.267 13.986 1 98.71 201 VAL A C 1
ATOM 1538 O O . VAL A 1 201 ? 11.84 10.679 14.133 1 98.71 201 VAL A O 1
ATOM 1541 N N . LYS A 1 202 ? 10.029 10.349 12.84 1 98.73 202 LYS A N 1
ATOM 1542 C CA . LYS A 1 202 ? 10.654 10.969 11.675 1 98.73 202 LYS A CA 1
ATOM 1543 C C . LYS A 1 202 ? 9.739 12.021 11.055 1 98.73 202 LYS A C 1
ATOM 1545 O O . LYS A 1 202 ? 8.514 11.915 11.142 1 98.73 202 LYS A O 1
ATOM 1550 N N . PHE A 1 203 ? 10.33 12.999 10.526 1 98.71 203 PHE A N 1
ATOM 1551 C CA . PHE A 1 203 ? 9.666 14.019 9.723 1 98.71 203 PHE A CA 1
ATOM 1552 C C . PHE A 1 203 ? 10.325 14.145 8.355 1 98.71 203 PHE A C 1
ATOM 1554 O O . PHE A 1 203 ? 11.481 14.563 8.252 1 98.71 203 PHE A O 1
ATOM 1561 N N . ILE A 1 204 ? 9.612 13.752 7.26 1 98.3 204 ILE A N 1
ATOM 1562 C CA . ILE A 1 204 ? 10.146 13.769 5.903 1 98.3 204 ILE A CA 1
ATOM 1563 C C . ILE A 1 204 ? 9.634 15.002 5.162 1 98.3 204 ILE A C 1
ATOM 1565 O O . ILE A 1 204 ? 8.424 15.226 5.077 1 98.3 204 ILE A O 1
ATOM 1569 N N . ILE A 1 205 ? 10.515 15.759 4.623 1 97.28 205 ILE A N 1
ATOM 1570 C CA . ILE A 1 205 ? 10.128 16.987 3.937 1 97.28 205 ILE A CA 1
ATOM 1571 C C . ILE A 1 205 ? 10.97 17.159 2.675 1 97.28 205 ILE A C 1
ATOM 1573 O O . ILE A 1 205 ? 12.086 16.641 2.589 1 97.28 205 ILE A O 1
ATOM 1577 N N . ASN A 1 206 ? 10.385 17.75 1.694 1 97.02 206 ASN A N 1
ATOM 1578 C CA . ASN A 1 206 ? 11.065 18.095 0.45 1 97.02 206 ASN A CA 1
ATOM 1579 C C . ASN A 1 206 ? 12.062 19.232 0.653 1 97.02 206 ASN A C 1
ATOM 1581 O O . ASN A 1 206 ? 11.742 20.238 1.288 1 97.02 206 ASN A O 1
ATOM 1585 N N . SER A 1 207 ? 13.196 19.122 0.101 1 96.17 207 SER A N 1
ATOM 1586 C CA . SER A 1 207 ? 14.222 20.143 0.283 1 96.17 207 SER A CA 1
ATOM 1587 C C . SER A 1 207 ? 13.983 21.337 -0.636 1 96.17 207 SER A C 1
ATOM 1589 O O . SER A 1 207 ? 14.561 22.407 -0.434 1 96.17 207 SER A O 1
ATOM 1591 N N . GLN A 1 208 ? 13.039 21.082 -1.698 1 90.14 208 GLN A N 1
ATOM 1592 C CA . GLN A 1 208 ? 12.988 22.101 -2.741 1 90.14 208 GLN A CA 1
ATOM 1593 C C . GLN A 1 208 ? 11.576 22.661 -2.895 1 90.14 208 GLN A C 1
ATOM 1595 O O . GLN A 1 208 ? 11.1 22.86 -4.014 1 90.14 208 GLN A O 1
ATOM 1600 N N . PRO A 1 209 ? 10.896 22.921 -1.871 1 81.38 209 PRO A N 1
ATOM 1601 C CA . PRO A 1 209 ? 9.622 23.602 -2.111 1 81.38 209 PRO A CA 1
ATOM 1602 C C . PRO A 1 209 ? 9.778 25.114 -2.253 1 81.38 209 PRO A C 1
ATOM 1604 O O . PRO A 1 209 ? 10.787 25.678 -1.819 1 81.38 209 PRO A O 1
ATOM 1607 N N . THR A 1 210 ? 8.773 25.67 -2.904 1 78.85 210 THR A N 1
ATOM 1608 C CA . THR A 1 210 ? 8.746 27.128 -2.944 1 78.85 210 THR A CA 1
ATOM 1609 C C . THR A 1 210 ? 8.602 27.705 -1.539 1 78.85 210 THR A C 1
ATOM 1611 O O . THR A 1 210 ? 7.738 27.276 -0.772 1 78.85 210 THR A O 1
ATOM 1614 N N . GLY A 1 211 ? 9.449 28.675 -1.061 1 83.41 211 GLY A N 1
ATOM 1615 C CA . GLY A 1 211 ? 9.371 29.338 0.231 1 83.41 211 GLY A CA 1
ATOM 1616 C C . GLY A 1 211 ? 10.206 28.661 1.301 1 83.41 211 GLY A C 1
ATOM 1617 O O . GLY A 1 211 ? 10.263 29.129 2.44 1 83.41 211 GLY A O 1
ATOM 1618 N N . GLY A 1 212 ? 10.852 27.56 0.918 1 92.1 212 GLY A N 1
ATOM 1619 C CA . GLY A 1 212 ? 11.657 26.824 1.881 1 92.1 212 GLY A CA 1
ATOM 1620 C C . GLY A 1 212 ? 11.052 25.487 2.266 1 92.1 212 GLY A C 1
ATOM 1621 O O . GLY A 1 212 ? 9.852 25.269 2.089 1 92.1 212 GLY A O 1
ATOM 1622 N N . ALA A 1 213 ? 11.81 24.596 2.864 1 95.57 213 ALA A N 1
ATOM 1623 C CA . ALA A 1 213 ? 11.404 23.222 3.148 1 95.57 213 ALA A CA 1
ATOM 1624 C C . ALA A 1 213 ? 10.367 23.176 4.267 1 95.57 213 ALA A C 1
ATOM 1626 O O . ALA A 1 213 ? 9.471 22.328 4.257 1 95.57 213 ALA A O 1
ATOM 1627 N N . PHE A 1 214 ? 10.464 24.142 5.224 1 96.71 214 PHE A N 1
ATOM 1628 C CA . PHE A 1 214 ? 9.552 24.127 6.362 1 96.71 214 PHE A CA 1
ATOM 1629 C C . PHE A 1 214 ? 8.815 25.455 6.483 1 96.71 214 PHE A C 1
ATOM 1631 O O . PHE A 1 214 ? 9.428 26.521 6.402 1 96.71 214 PHE A O 1
ATOM 1638 N N . GLN A 1 215 ? 7.507 25.318 6.643 1 92.92 215 GLN A N 1
ATOM 1639 C CA . GLN A 1 215 ? 6.655 26.477 6.889 1 92.92 215 GLN A CA 1
ATOM 1640 C C . GLN A 1 215 ? 5.899 26.334 8.207 1 92.92 215 GLN A C 1
ATOM 1642 O O . GLN A 1 215 ? 5.346 25.272 8.499 1 92.92 215 GLN A O 1
ATOM 1647 N N . ARG A 1 216 ? 5.821 27.415 8.942 1 93.83 216 ARG A N 1
ATOM 1648 C CA . ARG A 1 216 ? 5.147 27.404 10.237 1 93.83 216 ARG A CA 1
ATOM 1649 C C . ARG A 1 216 ? 3.636 27.532 10.068 1 93.83 216 ARG A C 1
ATOM 1651 O O . ARG A 1 216 ? 2.869 26.932 10.824 1 93.83 216 ARG A O 1
ATOM 1658 N N . GLU A 1 217 ? 3.313 28.323 9.035 1 92.92 217 GLU A N 1
ATOM 1659 C CA . GLU A 1 217 ? 1.899 28.62 8.826 1 92.92 217 GLU A CA 1
ATOM 1660 C C . GLU A 1 217 ? 1.289 27.692 7.779 1 92.92 217 GLU A C 1
ATOM 1662 O O . GLU A 1 217 ? 1.959 27.308 6.818 1 92.92 217 GLU A O 1
ATOM 1667 N N . ASN A 1 218 ? 0.041 27.342 8.023 1 93 218 ASN A N 1
ATOM 1668 C CA . ASN A 1 218 ? -0.703 26.483 7.108 1 93 218 ASN A CA 1
ATOM 1669 C C . ASN A 1 218 ? -0.01 25.137 6.915 1 93 218 ASN A C 1
ATOM 1671 O O . ASN A 1 218 ? 0.081 24.637 5.792 1 93 218 ASN A O 1
ATOM 1675 N N . SER A 1 219 ? 0.603 24.646 7.977 1 95.3 219 SER A N 1
ATOM 1676 C CA . SER A 1 219 ? 1.293 23.362 8.035 1 95.3 219 SER A CA 1
ATOM 1677 C C . SER A 1 219 ? 0.625 22.421 9.032 1 95.3 219 SER A C 1
ATOM 1679 O O . SER A 1 219 ? 0.588 22.703 10.231 1 95.3 219 SER A O 1
ATOM 1681 N N . TYR A 1 220 ? 0.095 21.32 8.514 1 96.72 220 TYR A N 1
ATOM 1682 C CA . TYR A 1 220 ? -0.515 20.35 9.418 1 96.72 220 TYR A CA 1
ATOM 16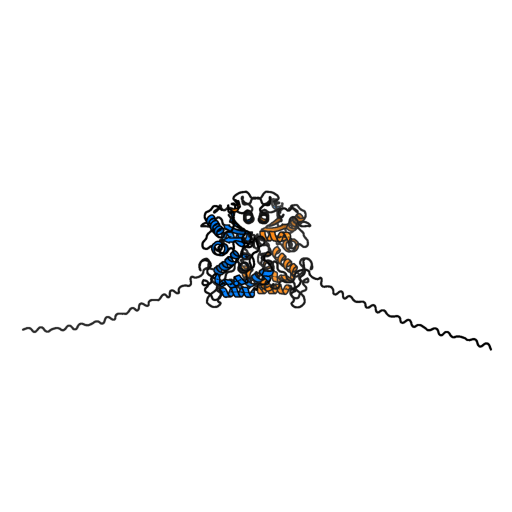83 C C . TYR A 1 220 ? 0.503 19.827 10.424 1 96.72 220 TYR A C 1
ATOM 1685 O O . TYR A 1 220 ? 0.175 19.613 11.594 1 96.72 220 TYR A O 1
ATOM 1693 N N . PHE A 1 221 ? 1.753 19.66 9.953 1 98.27 221 PHE A N 1
ATOM 1694 C CA . PHE A 1 221 ? 2.799 19.205 10.861 1 98.27 221 PHE A CA 1
ATOM 1695 C C . PHE A 1 221 ? 3.047 20.231 11.959 1 98.27 221 PHE A C 1
ATOM 1697 O O . PHE A 1 221 ? 3.041 19.893 13.145 1 98.27 221 PHE A O 1
ATOM 1704 N N . ALA A 1 222 ? 3.25 21.489 11.581 1 98.08 222 ALA A N 1
ATOM 1705 C CA . ALA A 1 222 ? 3.625 22.512 12.553 1 98.08 222 ALA A CA 1
ATOM 1706 C C . ALA A 1 222 ? 2.487 22.779 13.534 1 98.08 222 ALA A C 1
ATOM 1708 O O . ALA A 1 222 ? 2.696 22.789 14.749 1 98.08 222 ALA A O 1
ATOM 1709 N N . GLU A 1 223 ? 1.299 22.853 13.005 1 97.68 223 GLU A N 1
ATOM 1710 C CA . GLU A 1 223 ? 0.217 23.428 13.798 1 97.68 223 GLU A CA 1
ATOM 1711 C C . GLU A 1 223 ? -0.543 22.347 14.561 1 97.68 223 GLU A C 1
ATOM 1713 O O . GLU A 1 223 ? -1.153 22.622 15.596 1 97.68 223 GLU A O 1
ATOM 1718 N N . PHE A 1 224 ? -0.493 21.105 14.048 1 98.35 224 PHE A N 1
ATOM 1719 C CA . PHE A 1 224 ? -1.323 20.095 14.695 1 98.35 224 PHE A CA 1
ATOM 1720 C C . PHE A 1 224 ? -0.469 18.946 15.218 1 98.35 224 PHE A C 1
ATOM 1722 O O . PHE A 1 224 ? -0.757 18.383 16.276 1 98.35 224 PHE A O 1
ATOM 1729 N N . GLU A 1 225 ? 0.558 18.55 14.541 1 98.66 225 GLU A N 1
ATOM 1730 C CA . GLU A 1 225 ? 1.359 17.411 14.976 1 98.66 225 GLU A CA 1
ATOM 1731 C C . GLU A 1 225 ? 2.46 17.845 15.939 1 98.66 225 GLU A C 1
ATOM 1733 O O . GLU A 1 225 ? 2.399 17.551 17.134 1 98.66 225 GLU A O 1
ATOM 1738 N N . LEU A 1 226 ? 3.347 18.695 15.459 1 98.65 226 LEU A N 1
ATOM 1739 C CA . LEU A 1 226 ? 4.452 19.142 16.3 1 98.65 226 LEU A CA 1
ATOM 1740 C C . LEU A 1 226 ? 3.935 19.876 17.533 1 98.65 226 LEU A C 1
ATOM 1742 O O . LEU A 1 226 ? 4.399 19.627 18.648 1 98.65 226 LEU A O 1
ATOM 1746 N N . ALA A 1 227 ? 2.969 20.73 17.315 1 97.98 227 ALA A N 1
ATOM 1747 C CA . ALA A 1 227 ? 2.423 21.548 18.394 1 97.98 227 ALA A CA 1
ATOM 1748 C C . ALA A 1 227 ? 1.84 20.676 19.503 1 97.98 227 ALA A C 1
ATOM 1750 O O . ALA A 1 227 ? 1.778 21.094 20.662 1 97.98 227 ALA A O 1
ATOM 1751 N N . ASN A 1 228 ? 1.458 19.437 19.202 1 98.26 228 ASN A N 1
ATOM 1752 C CA . ASN A 1 228 ? 0.767 18.611 20.187 1 98.26 228 ASN A CA 1
ATOM 1753 C C . ASN A 1 228 ? 1.614 17.413 20.606 1 98.26 228 ASN A C 1
ATOM 1755 O O . ASN A 1 228 ? 1.148 16.548 21.351 1 98.26 228 ASN A O 1
ATOM 1759 N N . MET A 1 229 ? 2.848 17.339 20.182 1 98.56 229 MET A N 1
ATOM 1760 C CA . MET A 1 229 ? 3.731 16.234 20.545 1 98.56 229 MET A CA 1
ATOM 1761 C C . MET A 1 229 ? 4.02 16.238 22.042 1 98.56 229 MET A C 1
ATOM 1763 O O . MET A 1 229 ? 4.193 17.3 22.643 1 98.56 229 MET A O 1
ATOM 1767 N N . ASN A 1 230 ? 4.041 15.07 22.563 1 97.59 230 ASN A N 1
ATOM 1768 C CA . ASN A 1 230 ? 4.421 14.893 23.961 1 97.59 230 ASN A CA 1
ATOM 1769 C C . ASN A 1 230 ? 5.915 14.617 24.105 1 97.59 230 ASN A C 1
ATOM 1771 O O . ASN A 1 230 ? 6.371 13.5 23.853 1 97.59 230 ASN A O 1
ATOM 1775 N N . PRO A 1 231 ? 6.659 15.563 24.558 1 97.64 231 PRO A N 1
ATOM 1776 C CA . PRO A 1 231 ? 8.114 15.397 24.601 1 97.64 231 PRO A CA 1
ATOM 1777 C C . PRO A 1 231 ? 8.549 14.227 25.479 1 97.64 231 PRO A C 1
ATOM 1779 O O . PRO A 1 231 ? 9.599 13.626 25.238 1 97.64 231 PRO A O 1
ATOM 1782 N N . SER A 1 232 ? 7.734 13.911 26.469 1 97.9 232 SER A N 1
ATOM 1783 C CA . SER A 1 232 ? 8.1 12.828 27.376 1 97.9 232 SER A CA 1
ATOM 1784 C C . SER A 1 232 ? 8.014 11.473 26.682 1 97.9 232 SER A C 1
ATOM 1786 O O . SER A 1 232 ? 8.549 10.48 27.179 1 97.9 232 SER A O 1
ATOM 1788 N N . GLU A 1 233 ? 7.334 11.43 25.553 1 98.29 233 GLU A N 1
ATOM 1789 C CA . GLU A 1 233 ? 7.148 10.166 24.847 1 98.29 233 GLU A CA 1
ATOM 1790 C C . GLU A 1 233 ? 8.057 10.077 23.625 1 98.29 233 GLU A C 1
ATOM 1792 O O . GLU A 1 233 ? 8.162 9.02 22.998 1 98.29 233 GLU A O 1
ATOM 1797 N N . ILE A 1 234 ? 8.685 11.14 23.291 1 98.38 234 ILE A N 1
ATOM 1798 C CA . ILE A 1 234 ? 9.52 11.184 22.095 1 98.38 234 ILE A CA 1
ATOM 1799 C C . ILE A 1 234 ? 10.994 11.167 22.494 1 98.38 234 ILE A C 1
ATOM 1801 O O . ILE A 1 234 ? 11.453 12.037 23.237 1 98.38 234 ILE A O 1
ATOM 1805 N N . THR A 1 235 ? 11.685 10.203 22.076 1 98.12 235 THR A N 1
ATOM 1806 C CA . THR A 1 235 ? 13.119 10.113 22.328 1 98.12 235 THR A CA 1
ATOM 1807 C C . THR A 1 235 ? 13.889 11.061 21.413 1 98.12 235 THR A C 1
ATOM 1809 O O . THR A 1 235 ? 14.771 11.792 21.868 1 98.12 235 THR A O 1
ATOM 1812 N N . ARG A 1 236 ? 13.553 11.053 20.125 1 97.91 236 ARG A N 1
ATOM 1813 C CA . ARG A 1 236 ? 14.206 11.916 19.146 1 97.91 236 ARG A CA 1
ATOM 1814 C C . ARG A 1 236 ? 13.356 12.057 17.888 1 97.91 236 ARG A C 1
ATOM 1816 O O . ARG A 1 236 ? 12.655 11.12 17.498 1 97.91 236 ARG A O 1
ATOM 1823 N N . MET A 1 237 ? 13.514 13.137 17.296 1 98.34 237 MET A N 1
ATOM 1824 C CA . MET A 1 237 ? 12.94 13.347 15.97 1 98.34 237 MET A CA 1
ATOM 1825 C C . MET A 1 237 ? 14.033 13.405 14.908 1 98.34 237 MET A C 1
ATOM 1827 O O . MET A 1 237 ? 14.955 14.217 15.003 1 98.34 237 MET A O 1
ATOM 1831 N N . ASP A 1 238 ? 13.976 12.586 13.935 1 98.29 238 ASP A N 1
ATOM 1832 C CA . ASP A 1 238 ? 14.85 12.659 12.768 1 98.29 238 ASP A CA 1
ATOM 1833 C C . ASP A 1 238 ? 14.217 13.497 11.66 1 98.29 238 ASP A C 1
ATOM 1835 O O . ASP A 1 238 ? 13.17 13.134 11.121 1 98.29 238 ASP A O 1
ATOM 1839 N N . ILE A 1 239 ? 14.844 14.577 11.327 1 98.33 239 ILE A N 1
ATOM 1840 C CA . ILE A 1 239 ? 14.425 15.433 10.223 1 98.33 239 ILE A CA 1
ATOM 1841 C C . ILE A 1 239 ? 15.089 14.968 8.929 1 98.33 239 ILE A C 1
ATOM 1843 O O . ILE A 1 239 ? 16.312 15.045 8.788 1 98.33 239 ILE A O 1
ATOM 1847 N N . TYR A 1 240 ? 14.287 14.489 7.999 1 97.47 240 TYR A N 1
ATOM 1848 C CA . TYR A 1 240 ? 14.772 13.946 6.735 1 97.47 240 TYR A CA 1
ATOM 1849 C C . TYR A 1 240 ? 14.517 14.919 5.59 1 97.47 240 TYR A C 1
ATOM 1851 O O . TYR A 1 240 ? 13.378 15.078 5.145 1 97.47 240 TYR A O 1
ATOM 1859 N N . LEU A 1 241 ? 15.568 15.603 5.112 1 96.94 241 LEU A N 1
ATOM 1860 C CA . LEU A 1 241 ? 15.46 16.469 3.943 1 96.94 241 LEU A CA 1
ATOM 1861 C C . LEU A 1 241 ? 15.704 15.683 2.66 1 96.94 241 LEU A C 1
ATOM 1863 O O . LEU A 1 241 ? 16.813 15.197 2.425 1 96.94 241 LEU A O 1
ATOM 1867 N N . VAL A 1 242 ? 14.698 15.633 1.844 1 96.73 242 VAL A N 1
ATOM 1868 C CA . VAL A 1 242 ? 14.745 14.778 0.663 1 96.73 242 VAL A CA 1
ATOM 1869 C C . VAL A 1 242 ? 14.865 15.638 -0.593 1 96.73 242 VAL A C 1
ATOM 1871 O O . VAL A 1 242 ? 14.123 16.609 -0.762 1 96.73 242 VAL A O 1
ATOM 1874 N N . THR A 1 243 ? 15.758 15.304 -1.422 1 95.93 243 THR A N 1
ATOM 1875 C CA . THR A 1 243 ? 15.895 15.86 -2.764 1 95.93 243 THR A CA 1
ATOM 1876 C C . THR A 1 243 ? 15.604 14.8 -3.822 1 95.93 243 THR A C 1
ATOM 1878 O O . THR A 1 243 ? 16.199 13.72 -3.806 1 95.93 243 THR A O 1
ATOM 1881 N N . PHE A 1 244 ? 14.727 15.074 -4.7 1 95.19 244 PHE A N 1
ATOM 1882 C CA . PHE A 1 244 ? 14.355 14.097 -5.716 1 95.19 244 PHE A CA 1
ATOM 1883 C C . PHE A 1 244 ? 15.477 13.917 -6.732 1 95.19 244 PHE A C 1
ATOM 1885 O O . PHE A 1 244 ? 16.317 14.804 -6.9 1 95.19 244 PHE A O 1
ATOM 1892 N N . ILE A 1 245 ? 15.413 12.808 -7.355 1 94.77 245 ILE A N 1
ATOM 1893 C CA . ILE A 1 245 ? 16.456 12.45 -8.311 1 94.77 245 ILE A CA 1
ATOM 1894 C C . ILE A 1 245 ? 16.505 13.485 -9.432 1 94.77 245 ILE A C 1
ATOM 1896 O O . ILE A 1 245 ? 15.464 13.917 -9.933 1 94.77 245 ILE A O 1
ATOM 1900 N N . SER A 1 246 ? 17.702 13.888 -9.799 1 91.08 246 SER A N 1
ATOM 1901 C CA . SER A 1 246 ? 17.998 14.809 -10.891 1 91.08 246 SER A CA 1
ATOM 1902 C C . SER A 1 246 ? 17.593 16.236 -10.537 1 91.08 246 SER A C 1
ATOM 1904 O O . SER A 1 246 ? 17.586 17.117 -11.399 1 91.08 246 SER A O 1
ATOM 1906 N N . GLU A 1 247 ? 17.114 16.502 -9.304 1 92.48 247 GLU A N 1
ATOM 1907 C CA . GLU A 1 247 ? 16.859 17.859 -8.832 1 92.48 247 GLU A CA 1
ATOM 1908 C C . GLU A 1 247 ? 18.034 18.39 -8.017 1 92.48 247 GLU A C 1
ATOM 1910 O O . GLU A 1 247 ? 18.776 17.615 -7.409 1 92.48 247 GLU A O 1
ATOM 1915 N N . GLU A 1 248 ? 18.203 19.65 -8.095 1 90.57 248 GLU A N 1
ATOM 1916 C CA . GLU A 1 248 ? 19.228 20.284 -7.272 1 90.57 248 GLU A CA 1
ATOM 1917 C C . GLU A 1 248 ? 18.777 20.397 -5.818 1 90.57 248 GLU A C 1
ATOM 1919 O O . GLU A 1 248 ? 17.608 20.682 -5.546 1 90.57 248 GLU A O 1
ATOM 1924 N N . GLN A 1 249 ? 19.65 20.22 -4.914 1 90.87 249 GLN A N 1
ATOM 1925 C CA . GLN A 1 249 ? 19.348 20.351 -3.493 1 90.87 249 GLN A CA 1
ATOM 1926 C C . GLN A 1 249 ? 18.913 21.774 -3.151 1 90.87 249 GLN A C 1
ATOM 1928 O O . GLN A 1 249 ? 19.581 22.739 -3.529 1 90.87 249 GLN A O 1
ATOM 1933 N N . GLY A 1 250 ? 17.794 21.868 -2.535 1 94.33 250 GLY A N 1
ATOM 1934 C CA . GLY A 1 250 ? 17.338 23.15 -2.021 1 94.33 250 GLY A CA 1
ATOM 1935 C C . GLY A 1 250 ? 17.824 23.434 -0.612 1 94.33 250 GLY A C 1
ATOM 1936 O O . GLY A 1 250 ? 19.025 23.595 -0.385 1 94.33 250 GLY A O 1
ATOM 1937 N N . ASP A 1 251 ? 16.926 23.413 0.347 1 95.78 251 ASP A N 1
ATOM 1938 C CA . ASP A 1 251 ? 17.286 23.619 1.746 1 95.78 251 ASP A CA 1
ATOM 1939 C C . ASP A 1 251 ? 18.14 22.466 2.269 1 95.78 251 ASP A C 1
ATOM 1941 O O . ASP A 1 251 ? 17.998 21.328 1.818 1 95.78 251 ASP A O 1
ATOM 1945 N N . THR A 1 252 ? 19.029 22.788 3.14 1 95.38 252 THR A N 1
ATOM 1946 C CA . THR A 1 252 ? 19.825 21.829 3.897 1 95.38 252 THR A CA 1
ATOM 1947 C C . THR A 1 252 ? 19.532 21.942 5.39 1 95.38 252 THR A C 1
ATOM 1949 O O . THR A 1 252 ? 18.736 22.785 5.81 1 95.38 252 THR A O 1
ATOM 1952 N N . CYS A 1 253 ? 20.208 21.151 6.162 1 96.24 253 CYS A N 1
ATOM 1953 C CA . CYS A 1 253 ? 20.021 21.161 7.608 1 96.24 253 CYS A CA 1
ATOM 1954 C C . CYS A 1 253 ? 20.482 22.483 8.209 1 96.24 253 CYS A C 1
ATOM 1956 O O . CYS A 1 253 ? 20.159 22.795 9.356 1 96.24 253 CYS A O 1
ATOM 1958 N N . GLU A 1 254 ? 21.124 23.355 7.413 1 95.19 254 GLU A N 1
ATOM 1959 C CA . GLU A 1 254 ? 21.645 24.626 7.906 1 95.19 254 GLU A CA 1
ATOM 1960 C C . GLU A 1 254 ? 20.805 25.798 7.408 1 95.19 254 GLU A C 1
ATOM 1962 O O . GLU A 1 254 ? 21.027 26.942 7.809 1 95.19 254 GLU A O 1
ATOM 1967 N N . SER A 1 255 ? 19.864 25.476 6.605 1 95.99 255 SER A N 1
ATOM 1968 C CA . SER A 1 255 ? 19.045 26.532 6.019 1 95.99 255 SER A CA 1
ATOM 1969 C C . SER A 1 255 ? 18.127 27.162 7.061 1 95.99 255 SER A C 1
ATOM 1971 O O . SER A 1 255 ? 17.783 26.526 8.059 1 95.99 255 SER A O 1
ATOM 1973 N N . GLN A 1 256 ? 17.697 28.343 6.771 1 96.12 256 GLN A N 1
ATOM 1974 C CA . GLN A 1 256 ? 16.914 29.14 7.71 1 96.12 256 GLN A CA 1
ATOM 1975 C C . GLN A 1 256 ? 15.592 28.455 8.042 1 96.12 256 GLN A C 1
ATOM 1977 O O . GLN A 1 256 ? 15.161 28.454 9.198 1 96.12 256 GLN A O 1
ATOM 1982 N N . SER A 1 257 ? 14.885 27.939 7.048 1 96.55 257 SER A N 1
ATOM 1983 C CA . SER A 1 257 ? 13.603 27.288 7.301 1 96.55 257 SER A CA 1
ATOM 1984 C C . SER A 1 257 ? 13.761 26.11 8.256 1 96.55 257 SER A C 1
ATOM 1986 O O . SER A 1 257 ? 12.902 25.875 9.109 1 96.55 257 SER A O 1
ATOM 1988 N N . ILE A 1 258 ? 14.88 25.422 8.153 1 97.26 258 ILE A N 1
ATOM 1989 C CA . ILE A 1 258 ? 15.117 24.263 9.007 1 97.26 258 ILE A CA 1
ATOM 1990 C C . ILE A 1 258 ? 15.544 24.726 10.398 1 97.26 258 ILE A C 1
ATOM 1992 O O . ILE A 1 258 ? 15.203 24.095 11.401 1 97.26 258 ILE A O 1
ATOM 1996 N N . GLN A 1 259 ? 16.275 25.848 10.458 1 96.8 259 GLN A N 1
ATOM 1997 C CA . GLN A 1 259 ? 16.596 26.417 11.763 1 96.8 259 GLN A CA 1
ATOM 1998 C C . GLN A 1 259 ? 15.328 26.785 12.529 1 96.8 259 GLN A C 1
ATOM 2000 O O . GLN A 1 259 ? 15.263 26.619 13.749 1 96.8 259 GLN A O 1
ATOM 2005 N N . THR A 1 260 ? 14.411 27.296 11.781 1 97.28 260 THR A N 1
ATOM 2006 C CA . THR A 1 260 ? 13.12 27.607 12.384 1 97.28 260 THR A CA 1
ATOM 2007 C C . THR A 1 260 ? 12.472 26.347 12.952 1 97.28 260 THR A C 1
ATOM 2009 O O . THR A 1 260 ? 11.973 26.354 14.08 1 97.28 260 THR A O 1
ATOM 2012 N N . LEU A 1 261 ? 12.462 25.288 12.207 1 97.8 261 LEU A N 1
ATOM 2013 C CA . LEU A 1 261 ? 11.92 24.007 12.648 1 97.8 261 LEU A CA 1
ATOM 2014 C C . LEU A 1 261 ? 12.659 23.5 13.882 1 97.8 261 LEU A C 1
ATOM 2016 O O . LEU A 1 261 ? 12.031 23.101 14.866 1 97.8 261 LEU A O 1
ATOM 2020 N N . LYS A 1 262 ? 13.971 23.532 13.837 1 97.42 262 LYS A N 1
ATOM 2021 C CA . LYS A 1 262 ? 14.786 23.081 14.962 1 97.42 262 LYS A CA 1
ATOM 2022 C C . LYS A 1 262 ? 14.454 23.862 16.23 1 97.42 262 LYS A C 1
ATOM 2024 O O . LYS A 1 262 ? 14.356 23.284 17.314 1 97.42 262 LYS A O 1
ATOM 2029 N N . ALA A 1 263 ? 14.286 25.111 16.042 1 97.28 263 ALA A N 1
ATOM 2030 C CA . ALA A 1 263 ? 13.952 25.957 17.185 1 97.28 263 ALA A CA 1
ATOM 2031 C C . ALA A 1 263 ? 12.613 25.552 17.794 1 97.28 263 ALA A C 1
ATOM 2033 O O . ALA A 1 263 ? 12.468 25.512 19.018 1 97.28 263 ALA A O 1
ATOM 2034 N N . MET A 1 264 ? 11.66 25.28 16.961 1 97.86 264 MET A N 1
ATOM 2035 C CA . MET A 1 264 ? 10.344 24.858 17.434 1 97.86 264 MET A CA 1
ATOM 2036 C C . MET A 1 264 ? 10.433 23.527 18.174 1 97.86 264 MET A C 1
ATOM 2038 O O . MET A 1 264 ? 9.782 23.339 19.202 1 97.86 264 MET A O 1
ATOM 2042 N N . ILE A 1 265 ? 11.249 22.579 17.679 1 98.12 265 ILE A N 1
ATOM 2043 C CA . ILE A 1 265 ? 11.435 21.265 18.286 1 98.12 265 ILE A CA 1
ATOM 2044 C C . ILE A 1 265 ? 12.12 21.416 19.642 1 98.12 265 ILE A C 1
ATOM 2046 O O . ILE A 1 265 ? 11.708 20.795 20.625 1 98.12 265 ILE A O 1
ATOM 2050 N N . MET A 1 266 ? 13.103 22.279 19.683 1 96.57 266 MET A N 1
ATOM 2051 C CA . MET A 1 266 ? 13.85 22.512 20.915 1 96.57 266 MET A CA 1
ATOM 2052 C C . MET A 1 266 ? 12.962 23.153 21.977 1 96.57 266 MET A C 1
ATOM 2054 O O . MET A 1 266 ? 13.099 22.86 23.166 1 96.57 266 MET A O 1
ATOM 2058 N N . GLN A 1 267 ? 12.128 23.989 21.503 1 96.5 267 GLN A N 1
ATOM 2059 C CA . GLN A 1 267 ? 11.206 24.641 22.427 1 96.5 267 GLN A CA 1
ATOM 2060 C C . GLN A 1 267 ? 10.299 23.621 23.11 1 96.5 267 GLN A C 1
ATOM 2062 O O . GLN A 1 267 ? 9.831 23.848 24.228 1 96.5 267 GLN A O 1
ATOM 2067 N N . LYS A 1 268 ? 10.112 22.496 22.52 1 96.69 268 LYS A N 1
ATOM 2068 C CA . LYS A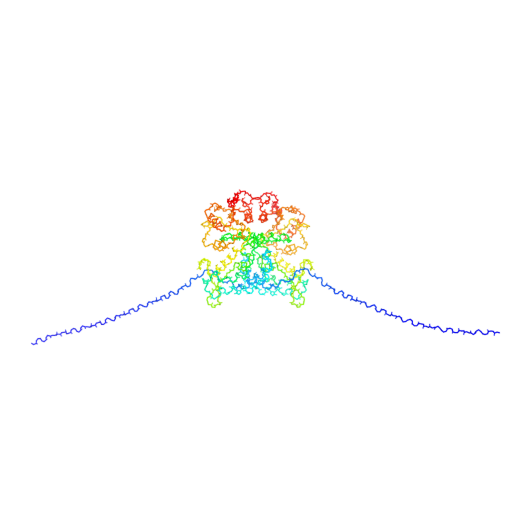 1 268 ? 9.287 21.432 23.085 1 96.69 268 LYS A CA 1
ATOM 2069 C C . LYS A 1 268 ? 10.132 20.447 23.886 1 96.69 268 LYS A C 1
ATOM 2071 O O . LYS A 1 268 ? 9.612 19.465 24.42 1 96.69 268 LYS A O 1
ATOM 2076 N N . ASP A 1 269 ? 11.402 20.74 23.937 1 96.63 269 ASP A N 1
ATOM 2077 C CA . ASP A 1 269 ? 12.344 19.891 24.66 1 96.63 269 ASP A CA 1
ATOM 2078 C C . ASP A 1 269 ? 12.445 18.51 24.014 1 96.63 269 ASP A C 1
ATOM 2080 O O . ASP A 1 269 ? 12.462 17.493 24.711 1 96.63 269 ASP A O 1
ATOM 2084 N N . ILE A 1 270 ? 12.355 18.44 22.742 1 97.6 270 ILE A N 1
ATOM 2085 C CA . ILE A 1 270 ? 12.541 17.217 21.968 1 97.6 270 ILE A CA 1
ATOM 2086 C C . ILE A 1 270 ? 13.919 17.228 21.311 1 97.6 270 ILE A C 1
ATOM 2088 O O . ILE A 1 270 ? 14.34 18.244 20.752 1 97.6 270 ILE A O 1
ATOM 2092 N N . ASN A 1 271 ? 14.611 16.118 21.462 1 96.82 271 ASN A N 1
ATOM 2093 C CA . ASN A 1 271 ? 15.87 15.952 20.742 1 96.82 271 ASN A CA 1
ATOM 2094 C C . ASN A 1 271 ? 15.639 15.758 19.247 1 96.82 271 ASN A C 1
ATOM 2096 O O . ASN A 1 271 ? 14.603 15.23 18.837 1 96.82 271 ASN A O 1
ATOM 2100 N N . TYR A 1 272 ? 16.61 16.212 18.465 1 97.62 272 TYR A N 1
ATOM 2101 C CA . TYR A 1 272 ? 16.43 16.029 17.029 1 97.62 272 TYR A CA 1
ATOM 2102 C C . TYR A 1 272 ? 17.75 15.678 16.354 1 97.62 272 TYR A C 1
ATOM 2104 O O . TYR A 1 272 ? 18.821 15.863 16.937 1 97.62 272 TYR A O 1
ATOM 2112 N N . ARG A 1 273 ? 17.632 15.053 15.233 1 97.42 273 ARG A N 1
ATOM 2113 C CA . ARG A 1 273 ? 18.694 14.821 14.261 1 97.42 273 ARG A CA 1
ATOM 2114 C C . ARG A 1 273 ? 18.249 15.218 12.857 1 97.42 273 ARG A C 1
ATOM 2116 O O . ARG A 1 273 ? 17.112 14.95 12.462 1 97.42 273 ARG A O 1
ATOM 2123 N N . CYS A 1 274 ? 19.111 15.93 12.183 1 97.7 274 CYS A N 1
ATOM 2124 C CA . CYS A 1 274 ? 18.792 16.367 10.828 1 97.7 274 CYS A CA 1
ATOM 2125 C C . CYS A 1 274 ? 19.678 15.664 9.807 1 97.7 274 CYS A C 1
ATOM 2127 O O . CYS A 1 274 ? 20.893 15.57 9.992 1 97.7 274 CYS A O 1
ATOM 2129 N N . VAL A 1 275 ? 19.079 15.128 8.736 1 96.11 275 VAL A N 1
ATOM 2130 C CA . VAL A 1 275 ? 19.804 14.372 7.721 1 96.11 275 VAL A CA 1
ATOM 2131 C C . VAL A 1 275 ? 19.476 14.921 6.334 1 96.11 275 VAL A C 1
ATOM 2133 O O . VAL A 1 275 ? 18.31 14.957 5.934 1 96.11 275 VAL A O 1
ATOM 2136 N N . ASP A 1 276 ? 20.553 15.348 5.656 1 95.4 276 ASP A N 1
ATOM 2137 C CA . ASP A 1 276 ? 20.394 15.677 4.243 1 95.4 276 ASP A CA 1
ATOM 2138 C C . ASP A 1 276 ? 20.381 14.415 3.383 1 95.4 276 ASP A C 1
ATOM 2140 O O . ASP A 1 276 ? 21.33 13.629 3.411 1 95.4 276 ASP A O 1
ATOM 2144 N N . GLN A 1 277 ? 19.308 14.16 2.679 1 94.53 277 GLN A N 1
ATOM 2145 C CA . GLN A 1 277 ? 19.173 13.075 1.712 1 94.53 277 GLN A CA 1
ATOM 2146 C C . GLN A 1 277 ? 19.437 11.721 2.365 1 94.53 277 GLN A C 1
ATOM 2148 O O . GLN A 1 277 ? 20.425 11.055 2.048 1 94.53 277 GLN A O 1
ATOM 2153 N N . PRO A 1 278 ? 18.61 11.335 3.24 1 95.5 278 PRO A N 1
ATOM 2154 C CA . PRO A 1 278 ? 18.801 10.044 3.904 1 95.5 278 PRO A CA 1
ATOM 2155 C C . PRO A 1 278 ? 18.882 8.88 2.919 1 95.5 278 PRO A C 1
ATOM 2157 O O . PRO A 1 278 ? 18.057 8.78 2.007 1 95.5 278 PRO A O 1
ATOM 2160 N N . ASN A 1 279 ? 19.783 7.951 3.126 1 95.64 279 ASN A N 1
ATOM 2161 C CA . ASN A 1 279 ? 20.064 6.867 2.19 1 95.64 279 ASN A CA 1
ATOM 2162 C C . ASN A 1 279 ? 18.849 5.962 2.001 1 95.64 279 ASN A C 1
ATOM 2164 O O . ASN A 1 279 ? 18.597 5.479 0.896 1 95.64 279 ASN A O 1
ATOM 2168 N N . ASP A 1 280 ? 18.186 5.671 3.08 1 96.79 280 ASP A N 1
ATOM 2169 C CA . ASP A 1 280 ? 17.039 4.773 2.986 1 96.79 280 ASP A CA 1
ATOM 2170 C C . ASP A 1 280 ? 15.954 5.36 2.086 1 96.79 280 ASP A C 1
ATOM 2172 O O . ASP A 1 280 ? 15.386 4.656 1.249 1 96.79 280 ASP A O 1
ATOM 2176 N N . VAL A 1 281 ? 15.73 6.687 2.177 1 97.51 281 VAL A N 1
ATOM 2177 C CA . VAL A 1 281 ? 14.767 7.34 1.296 1 97.51 281 VAL A CA 1
ATOM 2178 C C . VAL A 1 281 ? 15.332 7.417 -0.121 1 97.51 281 VAL A C 1
ATOM 2180 O O . VAL A 1 281 ? 14.598 7.252 -1.098 1 97.51 281 VAL A O 1
ATOM 2183 N N . LEU A 1 282 ? 16.637 7.709 -0.253 1 97.09 282 LEU A N 1
ATOM 2184 C CA . LEU A 1 282 ? 17.266 7.778 -1.568 1 97.09 282 LEU A CA 1
ATOM 2185 C C . LEU A 1 282 ? 17.116 6.456 -2.312 1 97.09 282 LEU A C 1
ATOM 2187 O O . LEU A 1 282 ? 16.889 6.443 -3.525 1 97.09 282 LEU A O 1
ATOM 2191 N N . HIS A 1 283 ? 17.232 5.345 -1.609 1 97.61 283 HIS A N 1
ATOM 2192 C CA . HIS A 1 283 ? 17.033 4.042 -2.231 1 97.61 283 HIS A CA 1
ATOM 2193 C C . HIS A 1 283 ? 15.619 3.906 -2.786 1 97.61 283 HIS A C 1
ATOM 2195 O O . HIS A 1 283 ? 15.418 3.304 -3.844 1 97.61 283 HIS A O 1
ATOM 2201 N N . ILE A 1 284 ? 14.644 4.457 -2.107 1 97.75 284 ILE A N 1
ATOM 2202 C CA . ILE A 1 284 ? 13.268 4.442 -2.592 1 97.75 284 ILE A CA 1
ATOM 2203 C C . ILE A 1 284 ? 13.171 5.236 -3.893 1 97.75 284 ILE A C 1
ATOM 2205 O O . ILE A 1 284 ? 12.581 4.77 -4.87 1 97.75 284 ILE A O 1
ATOM 2209 N N . LEU A 1 285 ? 13.796 6.4 -3.914 1 97.38 285 LEU A N 1
ATOM 2210 C CA . LEU A 1 285 ? 13.789 7.233 -5.112 1 97.38 285 LEU A CA 1
ATOM 2211 C C . LEU A 1 285 ? 14.527 6.546 -6.256 1 97.38 285 LEU A C 1
ATOM 2213 O O . LEU A 1 285 ? 14.111 6.639 -7.413 1 97.38 285 LEU A O 1
ATOM 2217 N N . CYS A 1 286 ? 15.543 5.862 -5.938 1 97.09 286 CYS A N 1
ATOM 2218 C CA . CYS A 1 286 ? 16.39 5.214 -6.933 1 97.09 286 CYS A CA 1
ATOM 2219 C C . CYS A 1 286 ? 15.682 4.015 -7.554 1 97.09 286 CYS A C 1
ATOM 2221 O O . CYS A 1 286 ? 15.968 3.641 -8.693 1 97.09 286 CYS A O 1
ATOM 2223 N N . ALA A 1 287 ? 14.76 3.389 -6.879 1 97.07 287 ALA A N 1
ATOM 2224 C CA . ALA A 1 287 ? 13.986 2.29 -7.449 1 97.07 287 ALA A CA 1
ATOM 2225 C C . ALA A 1 287 ? 13.243 2.736 -8.705 1 97.07 287 ALA A C 1
ATOM 2227 O O . ALA A 1 287 ? 13.031 1.941 -9.624 1 97.07 287 ALA A O 1
ATOM 2228 N N . ASP A 1 288 ? 12.931 4.008 -8.801 1 95.77 288 ASP A N 1
ATOM 2229 C CA . ASP A 1 288 ? 12.213 4.554 -9.949 1 95.77 288 ASP A CA 1
ATOM 2230 C C . ASP A 1 288 ? 13.183 5.094 -10.997 1 95.77 288 ASP A C 1
ATOM 2232 O O . ASP A 1 288 ? 12.794 5.344 -12.14 1 95.77 288 ASP A O 1
ATOM 2236 N N . ASN A 1 289 ? 14.422 5.327 -10.558 1 95.14 289 ASN A N 1
ATOM 2237 C CA . ASN A 1 289 ? 15.463 5.872 -11.422 1 95.14 289 ASN A CA 1
ATOM 2238 C C . ASN A 1 289 ? 16.785 5.13 -11.245 1 95.14 289 ASN A C 1
ATOM 2240 O O . ASN A 1 289 ? 17.807 5.741 -10.929 1 95.14 289 ASN A O 1
ATOM 2244 N N . PRO A 1 290 ? 16.721 3.88 -11.488 1 93.69 290 PRO A N 1
ATOM 2245 C CA . PRO A 1 290 ? 17.898 3.088 -11.122 1 93.69 290 PRO A CA 1
ATOM 2246 C C . PRO A 1 290 ? 19.125 3.43 -11.964 1 93.69 290 PRO A C 1
ATOM 2248 O O . PRO A 1 290 ? 20.251 3.1 -11.584 1 93.69 290 PRO A O 1
ATOM 2251 N N . GLN A 1 291 ? 19.005 4.09 -13.082 1 93.16 291 GLN A N 1
ATOM 2252 C CA . GLN A 1 291 ? 20.126 4.39 -13.966 1 93.16 291 GLN A CA 1
ATOM 2253 C C . GLN A 1 291 ? 20.72 5.761 -13.655 1 93.16 291 GLN A C 1
ATOM 2255 O O . GLN A 1 291 ? 21.74 6.146 -14.231 1 93.16 291 GLN A O 1
ATOM 2260 N N . ALA A 1 292 ? 20.081 6.507 -12.772 1 94.88 292 ALA A N 1
ATOM 2261 C CA . ALA A 1 292 ? 20.618 7.813 -12.4 1 94.88 292 ALA A CA 1
ATOM 2262 C C . ALA A 1 292 ? 21.995 7.676 -11.755 1 94.88 292 ALA A C 1
ATOM 2264 O O . ALA A 1 292 ? 22.256 6.71 -11.034 1 94.88 292 ALA A O 1
ATOM 2265 N N . ASP A 1 293 ? 22.845 8.652 -11.887 1 91.94 293 ASP A N 1
ATOM 2266 C CA . ASP A 1 293 ? 24.214 8.612 -11.382 1 91.94 293 ASP A CA 1
ATOM 2267 C C . ASP A 1 293 ? 24.236 8.488 -9.861 1 91.94 293 ASP A C 1
ATOM 2269 O O . ASP A 1 293 ? 25.052 7.751 -9.304 1 91.94 293 ASP A O 1
ATOM 2273 N N . GLU A 1 294 ? 23.372 9.152 -9.237 1 91.88 294 GLU A N 1
ATOM 2274 C CA . GLU A 1 294 ? 23.365 9.146 -7.778 1 91.88 294 GLU A CA 1
ATOM 2275 C C . GLU A 1 294 ? 22.858 7.813 -7.233 1 91.88 294 GLU A C 1
ATOM 2277 O O . GLU A 1 294 ? 22.994 7.532 -6.041 1 91.88 294 GLU A O 1
ATOM 2282 N N . CYS A 1 295 ? 22.344 6.948 -8.145 1 94.75 295 CYS A N 1
ATOM 2283 C CA . CYS A 1 295 ? 21.747 5.68 -7.741 1 94.75 295 CYS A CA 1
ATOM 2284 C C . CYS A 1 295 ? 22.668 4.513 -8.075 1 94.75 295 CYS A C 1
ATOM 2286 O O . CYS A 1 295 ? 22.257 3.353 -8.009 1 94.75 295 CYS A O 1
ATOM 2288 N N . ALA A 1 296 ? 23.897 4.777 -8.497 1 93.37 296 ALA A N 1
ATOM 2289 C CA . ALA A 1 296 ? 24.837 3.731 -8.889 1 93.37 296 ALA A CA 1
ATOM 2290 C C . ALA A 1 296 ? 25.189 2.837 -7.704 1 93.37 296 ALA A C 1
ATOM 2292 O O . ALA A 1 296 ? 25.564 3.328 -6.637 1 93.37 296 ALA A O 1
ATOM 2293 N N . LEU A 1 297 ? 25.017 1.577 -7.816 1 91.98 297 LEU A N 1
ATOM 2294 C CA . LEU A 1 297 ? 25.353 0.591 -6.794 1 91.98 297 LEU A CA 1
ATOM 2295 C C . LEU A 1 297 ? 26.654 -0.127 -7.139 1 91.98 297 LEU A C 1
ATOM 2297 O O . LEU A 1 297 ? 27.07 -0.143 -8.3 1 91.98 297 LEU A O 1
ATOM 2301 N N . PRO A 1 298 ? 27.274 -0.611 -6.11 1 83.76 298 PRO A N 1
ATOM 2302 C CA . PRO A 1 298 ? 28.503 -1.354 -6.399 1 83.76 298 PRO A CA 1
ATOM 2303 C C . PRO A 1 298 ? 28.26 -2.579 -7.277 1 83.76 298 PRO A C 1
ATOM 2305 O O . PRO A 1 298 ? 27.195 -3.198 -7.198 1 83.76 298 PRO A O 1
ATOM 2308 N N . ASN A 1 299 ? 28.874 -2.684 -8.463 1 64.28 299 ASN A N 1
ATOM 2309 C CA . ASN A 1 299 ? 28.692 -3.7 -9.495 1 64.28 299 ASN A CA 1
ATOM 2310 C C . ASN A 1 299 ? 28.771 -5.109 -8.915 1 64.28 299 ASN A C 1
ATOM 2312 O O . ASN A 1 299 ? 29.836 -5.728 -8.92 1 64.28 299 ASN A O 1
ATOM 2316 N N . ILE A 1 300 ? 28.107 -5.444 -7.997 1 59.42 300 ILE A N 1
ATOM 2317 C CA . ILE A 1 300 ? 28.39 -6.85 -7.734 1 59.42 300 ILE A CA 1
ATOM 2318 C C . ILE A 1 300 ? 27.636 -7.724 -8.734 1 59.42 300 ILE A C 1
ATOM 2320 O O . ILE A 1 300 ? 28.227 -8.595 -9.377 1 59.42 300 ILE A O 1
ATOM 2324 N N . SER A 1 301 ? 26.45 -8.286 -8.742 1 54.41 301 SER A N 1
ATOM 2325 C CA . SER A 1 301 ? 25.859 -9.462 -9.372 1 54.41 301 SER A CA 1
ATOM 2326 C C . SER A 1 301 ? 24.753 -9.07 -10.346 1 54.41 301 SER A C 1
ATOM 2328 O O . SER A 1 301 ? 23.964 -9.916 -10.771 1 54.41 301 SER A O 1
ATOM 2330 N N . SER A 1 302 ? 24.642 -7.798 -10.88 1 55.23 302 SER A N 1
ATOM 2331 C CA . SER A 1 302 ? 23.548 -7.568 -11.819 1 55.23 302 SER A CA 1
ATOM 2332 C C . SER A 1 302 ? 23.967 -7.897 -13.248 1 55.23 302 SER A C 1
ATOM 2334 O O . SER A 1 302 ? 24.836 -7.231 -13.815 1 55.23 302 SER A O 1
ATOM 2336 N N . ARG A 1 303 ? 23.892 -9.163 -13.722 1 51.6 303 ARG A N 1
ATOM 2337 C CA . ARG A 1 303 ? 24.195 -9.533 -15.1 1 51.6 303 ARG A CA 1
ATOM 2338 C C . ARG A 1 303 ? 22.917 -9.78 -15.895 1 51.6 303 ARG A C 1
ATOM 2340 O O . ARG A 1 303 ? 22.073 -10.582 -15.49 1 51.6 303 ARG A O 1
ATOM 2347 N N . ALA A 1 304 ? 22.592 -8.846 -16.791 1 53.9 304 ALA A N 1
ATOM 2348 C CA . ALA A 1 304 ? 21.487 -9.077 -17.719 1 53.9 304 ALA A CA 1
ATOM 2349 C C . ALA A 1 304 ? 21.923 -9.967 -18.88 1 53.9 304 ALA A C 1
ATOM 2351 O O . ALA A 1 304 ? 23.011 -9.787 -19.433 1 53.9 304 ALA A O 1
ATOM 2352 N N . TYR A 1 305 ? 21.387 -11.174 -19.066 1 55.17 305 TYR A N 1
ATOM 2353 C CA . TYR A 1 305 ? 21.715 -12.085 -20.158 1 55.17 305 TYR A CA 1
ATOM 2354 C C . TYR A 1 305 ? 20.816 -11.836 -21.363 1 55.17 305 TYR A C 1
ATOM 2356 O O . TYR A 1 305 ? 19.642 -11.491 -21.21 1 55.17 305 TYR A O 1
ATOM 2364 N N . PRO A 1 306 ? 21.575 -11.485 -22.568 1 50.62 306 PRO A N 1
ATOM 2365 C CA . PRO A 1 306 ? 20.837 -11.18 -23.796 1 50.62 306 PRO A CA 1
ATOM 2366 C C . PRO A 1 306 ? 19.735 -12.195 -24.09 1 50.62 306 PRO A C 1
ATOM 2368 O O . PRO A 1 306 ? 19.794 -13.332 -23.614 1 50.62 306 PRO A O 1
ATOM 2371 N N . SER A 1 307 ? 18.592 -11.618 -24.765 1 51.04 307 SER A N 1
ATOM 2372 C CA . SER A 1 307 ? 17.389 -12.214 -25.338 1 51.04 307 SER A CA 1
ATOM 2373 C C . SER A 1 307 ? 17.733 -13.404 -26.228 1 51.04 307 SER A C 1
ATOM 2375 O O . SER A 1 307 ? 18.902 -13.627 -26.551 1 51.04 307 SER A O 1
ATOM 2377 N N . ASN A 1 308 ? 16.731 -13.996 -26.777 1 47.52 308 ASN A N 1
ATOM 2378 C CA . ASN A 1 308 ? 16.798 -15.053 -27.782 1 47.52 308 ASN A CA 1
ATOM 2379 C C . ASN A 1 308 ? 17.816 -14.727 -28.871 1 47.52 308 ASN A C 1
ATOM 2381 O O . ASN A 1 308 ? 17.822 -13.619 -29.409 1 47.52 308 ASN A O 1
ATOM 2385 N N . PRO A 1 309 ? 18.915 -15.519 -29.065 1 41.42 309 PRO A N 1
ATOM 2386 C CA . PRO A 1 309 ? 19.883 -15.369 -30.154 1 41.42 309 PRO A CA 1
ATOM 2387 C C . PRO A 1 309 ? 19.22 -15.061 -31.494 1 41.42 309 PRO A C 1
ATOM 2389 O O . PRO A 1 309 ? 19.873 -14.549 -32.407 1 41.42 309 PRO A O 1
ATOM 2392 N N . SER A 1 310 ? 18.106 -15.58 -31.963 1 37.25 310 SER A N 1
ATOM 2393 C CA . SER A 1 310 ? 17.839 -15.6 -33.398 1 37.25 310 SER A CA 1
ATOM 2394 C C . SER A 1 310 ? 17.675 -14.188 -33.95 1 37.25 310 SER A C 1
ATOM 2396 O O . SER A 1 310 ? 17.579 -13.998 -35.164 1 37.25 310 SER A O 1
ATOM 2398 N N . TYR A 1 311 ? 16.959 -13.163 -33.402 1 34.12 311 TYR A N 1
ATOM 2399 C CA . TYR A 1 311 ? 16.629 -12.083 -34.325 1 34.12 311 TYR A CA 1
ATOM 2400 C C . TYR A 1 311 ? 17.854 -11.225 -34.622 1 34.12 311 TYR A C 1
ATOM 2402 O O . TYR A 1 311 ? 17.735 -10.14 -35.196 1 34.12 311 TYR A O 1
ATOM 2410 N N . LEU A 1 312 ? 19.002 -11.409 -34.018 1 29.72 312 LEU A N 1
ATOM 2411 C CA . LEU A 1 312 ? 20.059 -10.655 -34.684 1 29.72 312 LEU A CA 1
ATOM 2412 C C . LEU A 1 312 ? 20.45 -11.315 -36.002 1 29.72 312 LEU A C 1
ATOM 2414 O O . LEU A 1 312 ? 21.42 -10.905 -36.643 1 29.72 312 LEU A O 1
ATOM 2418 N N . ALA A 1 313 ? 19.889 -12.461 -36.388 1 24.82 313 ALA A N 1
ATOM 2419 C CA . ALA A 1 313 ? 20.291 -12.717 -37.769 1 24.82 313 ALA A CA 1
ATOM 2420 C C . ALA A 1 313 ? 19.494 -11.851 -38.741 1 24.82 313 ALA A C 1
ATOM 2422 O O . ALA A 1 313 ? 18.303 -11.608 -38.533 1 24.82 313 ALA A O 1
ATOM 2423 N N . MET B 1 1 ? -27.118 -116.884 46.732 1 25.55 1 MET B N 1
ATOM 2424 C CA . MET B 1 1 ? -27.992 -115.955 46.021 1 25.55 1 MET B CA 1
ATOM 2425 C C . MET B 1 1 ? -27.492 -114.521 46.162 1 25.55 1 MET B C 1
ATOM 2427 O O . MET B 1 1 ? -27.737 -113.871 47.18 1 25.55 1 MET B O 1
ATOM 2431 N N . THR B 1 2 ? -26.157 -114.326 45.822 1 27.69 2 THR B N 1
ATOM 2432 C CA . THR B 1 2 ? -25.099 -113.323 45.858 1 27.69 2 THR B CA 1
ATOM 2433 C C . THR B 1 2 ? -25.455 -112.131 44.974 1 27.69 2 THR B C 1
ATOM 2435 O O . THR B 1 2 ? -25.357 -112.21 43.748 1 27.69 2 THR B O 1
ATOM 2438 N N . SER B 1 3 ? -26.66 -111.502 45.205 1 28.99 3 SER B N 1
ATOM 2439 C CA . SER B 1 3 ? -27.341 -110.447 44.461 1 28.99 3 SER B CA 1
ATOM 2440 C C . SER B 1 3 ? -26.461 -109.209 44.325 1 28.99 3 SER B C 1
ATOM 2442 O O . SER B 1 3 ? -26.037 -108.629 45.327 1 28.99 3 SER B O 1
ATOM 2444 N N . ALA B 1 4 ? -25.571 -109.223 43.286 1 22.63 4 ALA B N 1
ATOM 2445 C CA . ALA B 1 4 ? -24.544 -108.296 42.815 1 22.63 4 ALA B CA 1
ATOM 2446 C C . ALA B 1 4 ? -25.132 -106.912 42.557 1 22.63 4 ALA B C 1
ATOM 2448 O O . ALA B 1 4 ? -26.194 -106.786 41.944 1 22.63 4 ALA B O 1
ATOM 2449 N N . LYS B 1 5 ? -24.684 -105.853 43.36 1 26.14 5 LYS B N 1
ATOM 2450 C CA . LYS B 1 5 ? -24.84 -104.439 43.689 1 26.14 5 LYS B CA 1
ATOM 2451 C C . LYS B 1 5 ? -24.58 -103.559 42.469 1 26.14 5 LYS B C 1
ATOM 2453 O O . LYS B 1 5 ? -23.427 -103.311 42.111 1 26.14 5 LYS B O 1
ATOM 2458 N N . ARG B 1 6 ? -25.295 -103.873 41.254 1 23.99 6 ARG B N 1
ATOM 2459 C CA . ARG B 1 6 ? -24.951 -103.186 40.013 1 23.99 6 ARG B CA 1
ATOM 2460 C C . ARG B 1 6 ? -25.131 -101.678 40.155 1 23.99 6 ARG B C 1
ATOM 2462 O O . ARG B 1 6 ? -26.246 -101.199 40.372 1 23.99 6 ARG B O 1
ATOM 2469 N N . LEU B 1 7 ? -24.22 -100.959 40.835 1 26.98 7 LEU B N 1
ATOM 2470 C CA . LEU B 1 7 ? -24.211 -99.523 41.096 1 26.98 7 LEU B CA 1
ATOM 2471 C C . LEU B 1 7 ? -24.2 -98.734 39.791 1 26.98 7 LEU B C 1
ATOM 2473 O O . LEU B 1 7 ? -23.277 -98.87 38.985 1 26.98 7 LEU B O 1
ATOM 2477 N N . SER B 1 8 ? -25.403 -98.587 39.085 1 24.78 8 SER B N 1
ATOM 2478 C CA . SER B 1 8 ? -25.625 -97.848 37.846 1 24.78 8 SER B CA 1
ATOM 2479 C C . SER B 1 8 ? -25.209 -96.388 37.992 1 24.78 8 SER B C 1
ATOM 2481 O O . SER B 1 8 ? -25.722 -95.674 38.856 1 24.78 8 SER B O 1
ATOM 2483 N N . LEU B 1 9 ? -23.938 -96.029 37.817 1 25.48 9 LEU B N 1
ATOM 2484 C CA . LEU B 1 9 ? -23.298 -94.718 37.826 1 25.48 9 LEU B CA 1
ATOM 2485 C C . LEU B 1 9 ? -23.908 -93.807 36.766 1 25.48 9 LEU B C 1
ATOM 2487 O O . LEU B 1 9 ? -23.858 -94.117 35.573 1 25.48 9 LEU B O 1
ATOM 2491 N N . ALA B 1 10 ? -25.094 -93.196 37.006 1 27.46 10 ALA B N 1
ATOM 2492 C CA . ALA B 1 10 ? -25.767 -92.211 36.164 1 27.46 10 ALA B CA 1
ATOM 2493 C C . ALA B 1 10 ? -24.841 -91.042 35.839 1 27.46 10 ALA B C 1
ATOM 2495 O O . ALA B 1 10 ? -24.308 -90.395 36.743 1 27.46 10 ALA B O 1
ATOM 2496 N N . ASP B 1 11 ? -24.034 -91.123 34.814 1 24.6 11 ASP B N 1
ATOM 2497 C CA . ASP B 1 11 ? -23.101 -90.124 34.303 1 24.6 11 ASP B CA 1
ATOM 2498 C C . ASP B 1 11 ? -23.815 -88.806 34.01 1 24.6 11 ASP B C 1
ATOM 2500 O O . ASP B 1 11 ? -24.886 -88.797 33.399 1 24.6 11 ASP B O 1
ATOM 2504 N N . ALA B 1 12 ? -23.709 -87.72 34.887 1 27.21 12 ALA B N 1
ATOM 2505 C CA . ALA B 1 12 ? -24.11 -86.316 34.897 1 27.21 12 ALA B CA 1
ATOM 2506 C C . ALA B 1 12 ? -23.664 -85.609 33.62 1 27.21 12 ALA B C 1
ATOM 2508 O O . ALA B 1 12 ? -22.466 -85.506 33.346 1 27.21 12 ALA B O 1
ATOM 2509 N N . THR B 1 13 ? -24.37 -85.817 32.47 1 26.23 13 THR B N 1
ATOM 2510 C CA . THR B 1 13 ? -24.099 -85.137 31.208 1 26.23 13 THR B CA 1
ATOM 2511 C C . THR B 1 13 ? -24.035 -83.626 31.411 1 26.23 13 THR B C 1
ATOM 2513 O O . THR B 1 13 ? -24.992 -83.018 31.895 1 26.23 13 THR B O 1
ATOM 2516 N N . GLY B 1 14 ? -22.926 -83.045 31.919 1 26.67 14 GLY B N 1
ATOM 2517 C CA . GLY B 1 14 ? -22.629 -81.629 32.067 1 26.67 14 GLY B CA 1
ATOM 2518 C C . GLY B 1 14 ? -22.85 -80.837 30.791 1 26.67 14 GLY B C 1
ATOM 2519 O O . GLY B 1 14 ? -22.244 -81.132 29.759 1 26.67 14 GLY B O 1
ATOM 2520 N N . LYS B 1 15 ? -24.121 -80.407 30.509 1 29.42 15 LYS B N 1
ATOM 2521 C CA . LYS B 1 15 ? -24.447 -79.506 29.408 1 29.42 15 LYS B CA 1
ATOM 2522 C C . LYS B 1 15 ? -23.55 -78.271 29.424 1 29.42 15 LYS B C 1
ATOM 2524 O O . LYS B 1 15 ? -23.552 -77.509 30.394 1 29.42 15 LYS B O 1
ATOM 2529 N N . GLY B 1 16 ? -22.35 -78.353 28.871 1 27.14 16 GLY B N 1
ATOM 2530 C CA . GLY B 1 16 ? -21.486 -77.203 28.662 1 27.14 16 GLY B CA 1
ATOM 2531 C C . GLY B 1 16 ? -22.157 -76.085 27.885 1 27.14 16 GLY B C 1
ATOM 2532 O O . GLY B 1 16 ? -22.639 -76.299 26.771 1 27.14 16 GLY B O 1
ATOM 2533 N N . VAL B 1 17 ? -22.881 -75.144 28.593 1 35.17 17 VAL B N 1
ATOM 2534 C CA . VAL B 1 17 ? -23.422 -73.929 27.993 1 35.17 17 VAL B CA 1
ATOM 2535 C C . VAL B 1 17 ? -22.32 -73.19 27.238 1 35.17 17 VAL B C 1
ATOM 2537 O O . VAL B 1 17 ? -21.309 -72.8 27.827 1 35.17 17 VAL B O 1
ATOM 2540 N N . ALA B 1 18 ? -22.137 -73.508 25.963 1 35.42 18 ALA B N 1
ATOM 2541 C CA . ALA B 1 18 ? -21.297 -72.72 25.065 1 35.42 18 ALA B CA 1
ATOM 2542 C C . ALA B 1 18 ? -21.648 -71.238 25.144 1 35.42 18 ALA B C 1
ATOM 2544 O O . ALA B 1 18 ? -22.775 -70.843 24.837 1 35.42 18 ALA B O 1
ATOM 2545 N N . LEU B 1 19 ? -21.081 -70.513 26.082 1 36.09 19 LEU B N 1
ATOM 2546 C CA . LEU B 1 19 ? -21.182 -69.058 26.116 1 36.09 19 LEU B CA 1
ATOM 2547 C C . LEU B 1 19 ? -20.779 -68.454 24.775 1 36.09 19 LEU B C 1
ATOM 2549 O O . LEU B 1 19 ? -19.64 -68.616 24.333 1 36.09 19 LEU B O 1
ATOM 2553 N N . ALA B 1 20 ? -21.745 -68.345 23.835 1 42.55 20 ALA B N 1
ATOM 2554 C CA . ALA B 1 20 ? -21.501 -67.571 22.62 1 42.55 20 ALA B CA 1
ATOM 2555 C C . ALA B 1 20 ? -21.007 -66.166 22.955 1 42.55 20 ALA B C 1
ATOM 2557 O O . ALA B 1 20 ? -21.723 -65.382 23.582 1 42.55 20 ALA B O 1
ATOM 2558 N N . VAL B 1 21 ? -19.715 -65.975 23.066 1 42.51 21 VAL B N 1
ATOM 2559 C CA . VAL B 1 21 ? -19.145 -64.636 23.174 1 42.51 21 VAL B CA 1
ATOM 2560 C C . VAL B 1 21 ? -19.546 -63.804 21.958 1 42.51 21 VAL B C 1
ATOM 2562 O O . VAL B 1 21 ? -19.186 -64.133 20.826 1 42.51 21 VAL B O 1
ATOM 2565 N N . THR B 1 22 ? -20.754 -63.247 21.98 1 43.68 22 THR B N 1
ATOM 2566 C CA . THR B 1 22 ? -21.053 -62.247 20.961 1 43.68 22 THR B CA 1
ATOM 2567 C C . THR B 1 22 ? -19.925 -61.224 20.858 1 43.68 22 THR B C 1
ATOM 2569 O O . THR B 1 22 ? -19.624 -60.525 21.827 1 43.68 22 THR B O 1
ATOM 2572 N N . VAL B 1 23 ? -18.932 -61.508 19.985 1 41.79 23 VAL B N 1
ATOM 2573 C CA . VAL B 1 23 ? -17.967 -60.469 19.64 1 41.79 23 VAL B CA 1
ATOM 2574 C C . VAL B 1 23 ? -18.701 -59.227 19.139 1 41.79 23 VAL B C 1
ATOM 2576 O O . VAL B 1 23 ? -19.359 -59.266 18.097 1 41.79 23 VAL B O 1
ATOM 2579 N N . LEU B 1 24 ? -19.152 -58.378 20.063 1 43.16 24 LEU B N 1
ATOM 2580 C CA . LEU B 1 24 ? -19.561 -57.045 19.634 1 43.16 24 LEU B CA 1
ATOM 2581 C C . LEU B 1 24 ? -18.491 -56.403 18.758 1 43.16 24 LEU B C 1
ATOM 2583 O O . LEU B 1 24 ? -17.401 -56.082 19.238 1 43.16 24 LEU B O 1
ATOM 2587 N N . LEU B 1 25 ? -18.49 -56.774 17.471 1 42.03 25 LEU B N 1
ATOM 2588 C CA . LEU B 1 25 ? -17.703 -55.955 16.556 1 42.03 25 LEU B CA 1
ATOM 2589 C C . LEU B 1 25 ? -18.022 -54.475 16.739 1 42.03 25 LEU B C 1
ATOM 2591 O O . LEU B 1 25 ? -19.135 -54.034 16.44 1 42.03 25 LEU B O 1
ATOM 2595 N N . ALA B 1 26 ? -17.465 -53.84 17.789 1 42.14 26 ALA B N 1
ATOM 2596 C CA . ALA B 1 26 ? -17.472 -52.38 17.756 1 42.14 26 ALA B CA 1
ATOM 2597 C C . ALA B 1 26 ? -17.125 -51.861 16.363 1 42.14 26 ALA B C 1
ATOM 2599 O O . ALA B 1 26 ? -15.975 -51.956 15.928 1 42.14 26 ALA B O 1
ATOM 2600 N N . MET B 1 27 ? -18.08 -51.964 15.49 1 37.06 27 MET B N 1
ATOM 2601 C CA . MET B 1 27 ? -17.835 -51.102 14.338 1 37.06 27 MET B CA 1
ATOM 2602 C C . MET B 1 27 ? -17.332 -49.732 14.78 1 37.06 27 MET B C 1
ATOM 2604 O O . MET B 1 27 ? -18.062 -48.975 15.421 1 37.06 27 MET B O 1
ATOM 2608 N N . THR B 1 28 ? -16.075 -49.691 15.164 1 40.11 28 THR B N 1
ATOM 2609 C CA . THR B 1 28 ? -15.587 -48.317 15.136 1 40.11 28 THR B CA 1
ATOM 2610 C C . THR B 1 28 ? -16.084 -47.592 13.888 1 40.11 28 THR B C 1
ATOM 2612 O O . THR B 1 28 ? -15.706 -47.942 12.768 1 40.11 28 THR B O 1
ATOM 2615 N N . VAL B 1 29 ? -17.344 -47.265 13.792 1 42.21 29 VAL B N 1
ATOM 2616 C CA . VAL B 1 29 ? -17.582 -46.207 12.816 1 42.21 29 VAL B CA 1
ATOM 2617 C C . VAL B 1 29 ? -16.37 -45.281 12.751 1 42.21 29 VAL B C 1
ATOM 2619 O O . VAL B 1 29 ? -16.059 -44.586 13.722 1 42.21 29 VAL B O 1
ATOM 2622 N N . LYS B 1 30 ? -15.321 -45.709 12.041 1 37.39 30 LYS B N 1
ATOM 2623 C CA . LYS B 1 30 ? -14.454 -44.618 11.606 1 37.39 30 LYS B CA 1
ATOM 2624 C C . LYS B 1 30 ? -15.267 -43.373 11.262 1 37.39 30 LYS B C 1
ATOM 2626 O O . LYS B 1 30 ? -15.94 -43.33 10.23 1 37.39 30 LYS B O 1
ATOM 2631 N N . SER B 1 31 ? -15.939 -42.779 12.192 1 38.2 31 SER B N 1
ATOM 2632 C CA . SER B 1 31 ? -16.263 -41.413 11.795 1 38.2 31 SER B CA 1
ATOM 2633 C C . SER B 1 31 ? -15.209 -40.847 10.85 1 38.2 31 SER B C 1
ATOM 2635 O O . SER B 1 31 ? -14.015 -40.876 11.155 1 38.2 31 SER B O 1
ATOM 2637 N N . GLY B 1 32 ? -15.12 -41.27 9.633 1 39.06 32 GLY B N 1
ATOM 2638 C CA . GLY B 1 32 ? -14.268 -40.507 8.735 1 39.06 32 GLY B CA 1
ATOM 2639 C C . GLY B 1 32 ? -13.863 -39.158 9.298 1 39.06 32 GLY B C 1
ATOM 2640 O O . GLY B 1 32 ? -14.691 -38.25 9.401 1 39.06 32 GLY B O 1
ATOM 2641 N N . GLY B 1 33 ? -13.18 -39.142 10.293 1 41.06 33 GLY B N 1
ATOM 2642 C CA . GLY B 1 33 ? -12.665 -37.941 10.932 1 41.06 33 GLY B CA 1
ATOM 2643 C C . GLY B 1 33 ? -12.408 -36.809 9.956 1 41.06 33 GLY B C 1
ATOM 2644 O O . GLY B 1 33 ? -11.682 -36.982 8.974 1 41.06 33 GLY B O 1
ATOM 2645 N N . ARG B 1 34 ? -13.431 -36.043 9.574 1 47.92 34 ARG B N 1
ATOM 2646 C CA . ARG B 1 34 ? -13.189 -34.778 8.889 1 47.92 34 ARG B CA 1
ATOM 2647 C C . ARG B 1 34 ? -11.786 -34.257 9.18 1 47.92 34 ARG B C 1
ATOM 2649 O O . ARG B 1 34 ? -11.401 -34.112 10.342 1 47.92 34 ARG B O 1
ATOM 2656 N N . ALA B 1 35 ? -10.774 -34.553 8.499 1 54.18 35 ALA B N 1
ATOM 2657 C CA . ALA B 1 35 ? -9.454 -33.935 8.596 1 54.18 35 ALA B CA 1
ATOM 2658 C C . ALA B 1 35 ? -9.551 -32.519 9.156 1 54.18 35 ALA B C 1
ATOM 2660 O O . ALA B 1 35 ? -10.365 -31.716 8.693 1 54.18 35 ALA B O 1
ATOM 2661 N N . GLU B 1 36 ? -9.317 -32.352 10.441 1 80.84 36 GLU B N 1
ATOM 2662 C CA . GLU B 1 36 ? -9.411 -31.057 11.108 1 80.84 36 GLU B CA 1
ATOM 2663 C C . GLU B 1 36 ? -8.562 -30.007 10.396 1 80.84 36 GLU B C 1
ATOM 2665 O O . GLU B 1 36 ? -7.352 -30.185 10.234 1 80.84 36 GLU B O 1
ATOM 2670 N N . PHE B 1 37 ? -9.135 -29.206 9.548 1 93.81 37 PHE B N 1
ATOM 2671 C CA . PHE B 1 37 ? -8.461 -28.084 8.907 1 93.81 37 PHE B CA 1
ATOM 2672 C C . PHE B 1 37 ? -7.671 -27.272 9.927 1 93.81 37 PHE B C 1
ATOM 2674 O O . PHE B 1 37 ? -7.925 -27.363 11.13 1 93.81 37 PHE B O 1
ATOM 2681 N N . THR B 1 38 ? -6.587 -26.744 9.479 1 95.66 38 THR B N 1
ATOM 2682 C CA . THR B 1 38 ? -5.677 -26.079 10.405 1 95.66 38 THR B CA 1
ATOM 2683 C C . THR B 1 38 ? -5.67 -24.572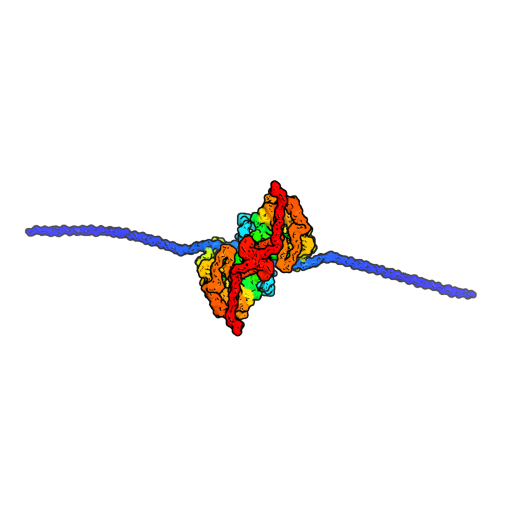 10.167 1 95.66 38 THR B C 1
ATOM 2685 O O . THR B 1 38 ? -5.062 -23.82 10.933 1 95.66 38 THR B O 1
ATOM 2688 N N . GLY B 1 39 ? -6.284 -24.123 9.071 1 95.69 39 GLY B N 1
ATOM 2689 C CA . GLY B 1 39 ? -6.29 -22.699 8.776 1 95.69 39 GLY B CA 1
ATOM 2690 C C . GLY B 1 39 ? -7.284 -21.919 9.616 1 95.69 39 GLY B C 1
ATOM 2691 O O . GLY B 1 39 ? -8.126 -22.508 10.297 1 95.69 39 GLY B O 1
ATOM 2692 N N . PRO B 1 40 ? -7.119 -20.65 9.596 1 95.57 40 PRO B N 1
ATOM 2693 C CA . PRO B 1 40 ? -8.128 -19.829 10.271 1 95.57 40 PRO B CA 1
ATOM 2694 C C . PRO B 1 40 ? -9.491 -19.886 9.584 1 95.57 40 PRO B C 1
ATOM 2696 O O . PRO B 1 40 ? -9.586 -20.302 8.427 1 95.57 40 PRO B O 1
ATOM 2699 N N . GLY B 1 41 ? -10.546 -19.502 10.312 1 97.39 41 GLY B N 1
ATOM 2700 C CA . GLY B 1 41 ? -11.872 -19.421 9.72 1 97.39 41 GLY B CA 1
ATOM 2701 C C . GLY B 1 41 ? -12.053 -18.21 8.826 1 97.39 41 GLY B C 1
ATOM 2702 O O . GLY B 1 41 ? -11.18 -17.342 8.763 1 97.39 41 GLY B O 1
ATOM 2703 N N . THR B 1 42 ? -13.158 -18.136 8.183 1 98.45 42 THR B N 1
ATOM 2704 C CA . THR B 1 42 ? -13.517 -17.023 7.312 1 98.45 42 THR B CA 1
ATOM 2705 C C . THR B 1 42 ? -13.523 -15.709 8.087 1 98.45 42 THR B C 1
ATOM 2707 O O . THR B 1 42 ? -14.012 -15.651 9.218 1 98.45 42 THR B O 1
ATOM 2710 N N . ASP B 1 43 ? -13.015 -14.694 7.432 1 97.8 43 ASP B N 1
ATOM 2711 C CA . ASP B 1 43 ? -13.074 -13.367 8.036 1 97.8 43 ASP B CA 1
ATOM 2712 C C . ASP B 1 43 ? -14.516 -12.958 8.325 1 97.8 43 ASP B C 1
ATOM 2714 O O . ASP B 1 43 ? -15.376 -13.032 7.445 1 97.8 43 ASP B O 1
ATOM 2718 N N . ARG B 1 44 ? -14.819 -12.536 9.519 1 94.83 44 ARG B N 1
ATOM 2719 C CA . ARG B 1 44 ? -16.18 -12.265 9.969 1 94.83 44 ARG B CA 1
ATOM 2720 C C . ARG B 1 44 ? -16.82 -11.155 9.141 1 94.83 44 ARG B C 1
ATOM 2722 O O . ARG B 1 44 ? -18.014 -11.206 8.842 1 94.83 44 ARG B O 1
ATOM 2729 N N . ASP B 1 45 ? -16.131 -10.13 8.733 1 97.11 45 ASP B N 1
ATOM 2730 C CA . ASP B 1 45 ? -16.678 -8.999 7.99 1 97.11 45 ASP B CA 1
ATOM 2731 C C . ASP B 1 45 ? -16.319 -9.088 6.509 1 97.11 45 ASP B C 1
ATOM 2733 O O . ASP B 1 45 ? -16.103 -8.066 5.854 1 97.11 45 ASP B O 1
ATOM 2737 N N . LEU B 1 46 ? -16.382 -10.301 6.003 1 98.56 46 LEU B N 1
ATOM 2738 C CA . LEU B 1 46 ? -15.928 -10.578 4.645 1 98.56 46 LEU B CA 1
ATOM 2739 C C . LEU B 1 46 ? -16.725 -9.767 3.629 1 98.56 46 LEU B C 1
ATOM 2741 O O . LEU B 1 46 ? -16.147 -9.139 2.739 1 98.56 46 LEU B O 1
ATOM 2745 N N . GLU B 1 47 ? -18.041 -9.761 3.754 1 98.66 47 GLU B N 1
ATOM 2746 C CA . GLU B 1 47 ? -18.872 -9.035 2.798 1 98.66 47 GLU B CA 1
ATOM 2747 C C . GLU B 1 47 ? -18.571 -7.54 2.83 1 98.66 47 GLU B C 1
ATOM 2749 O O . GLU B 1 47 ? -18.435 -6.906 1.781 1 98.66 47 GLU B O 1
ATOM 2754 N N . THR B 1 48 ? -18.497 -7.012 4.045 1 98.52 48 THR B N 1
ATOM 2755 C CA . THR B 1 48 ? -18.228 -5.59 4.227 1 98.52 48 THR B CA 1
ATOM 2756 C C . THR B 1 48 ? -16.881 -5.213 3.616 1 98.52 48 THR B C 1
ATOM 2758 O O . THR B 1 48 ? -16.775 -4.211 2.905 1 98.52 48 THR B O 1
ATOM 2761 N N . MET B 1 49 ? -15.866 -6.011 3.822 1 98.72 49 MET B N 1
ATOM 2762 C CA . MET B 1 49 ? -14.537 -5.757 3.272 1 98.72 49 MET B CA 1
ATOM 2763 C C . MET B 1 49 ? -14.535 -5.92 1.756 1 98.72 49 MET B C 1
ATOM 2765 O O . MET B 1 49 ? -13.958 -5.1 1.04 1 98.72 49 MET B O 1
ATOM 2769 N N . PHE B 1 50 ? -15.245 -6.953 1.291 1 98.86 50 PHE B N 1
ATOM 2770 C CA . PHE B 1 50 ? -15.35 -7.191 -0.144 1 98.86 50 PHE B CA 1
ATOM 2771 C C . PHE B 1 50 ? -15.967 -5.99 -0.849 1 98.86 50 PHE B C 1
ATOM 2773 O O . PHE B 1 50 ? -15.381 -5.444 -1.786 1 98.86 50 PHE B O 1
ATOM 2780 N N . LYS B 1 51 ? -17.072 -5.555 -0.407 1 98.82 51 LYS B N 1
ATOM 2781 C CA . LYS B 1 51 ? -17.8 -4.47 -1.059 1 98.82 51 LYS B CA 1
ATOM 2782 C C . LYS B 1 51 ? -17.066 -3.142 -0.899 1 98.82 51 LYS B C 1
ATOM 2784 O O . LYS B 1 51 ? -17.077 -2.308 -1.807 1 98.82 51 LYS B O 1
ATOM 2789 N N . GLY B 1 52 ? -16.464 -2.957 0.259 1 98.68 52 GLY B N 1
ATOM 2790 C CA . GLY B 1 52 ? -15.652 -1.767 0.456 1 98.68 52 GLY B CA 1
ATOM 2791 C C . GLY B 1 52 ? -14.484 -1.675 -0.508 1 98.68 52 GLY B C 1
ATOM 2792 O O . GLY B 1 52 ? -14.259 -0.63 -1.122 1 98.68 52 GLY B O 1
ATOM 2793 N N . ARG B 1 53 ? -13.801 -2.757 -0.68 1 98.66 53 ARG B N 1
ATOM 2794 C CA . ARG B 1 53 ? -12.659 -2.807 -1.588 1 98.66 53 ARG B CA 1
ATOM 2795 C C . ARG B 1 53 ? -13.106 -2.655 -3.038 1 98.66 53 ARG B C 1
ATOM 2797 O O . ARG B 1 53 ? -12.442 -1.983 -3.831 1 98.66 53 ARG B O 1
ATOM 2804 N N . CYS B 1 54 ? -14.203 -3.301 -3.321 1 98.82 54 CYS B N 1
ATOM 2805 C CA . CYS B 1 54 ? -14.744 -3.179 -4.67 1 98.82 54 CYS B CA 1
ATOM 2806 C C . CYS B 1 54 ? -15.105 -1.732 -4.984 1 98.82 54 CYS B C 1
ATOM 2808 O O . CYS B 1 54 ? -14.697 -1.196 -6.016 1 98.82 54 CYS B O 1
ATOM 2810 N N . ALA B 1 55 ? -15.794 -1.099 -4.105 1 98.45 55 ALA B N 1
ATOM 2811 C CA . ALA B 1 55 ? -16.177 0.299 -4.285 1 98.45 55 ALA B CA 1
ATOM 2812 C C . ALA B 1 55 ? -14.948 1.194 -4.408 1 98.45 55 ALA B C 1
ATOM 2814 O O . ALA B 1 55 ? -14.913 2.1 -5.244 1 98.45 55 ALA B O 1
ATOM 2815 N N . GLU B 1 56 ? -14.049 0.931 -3.573 1 97.92 56 GLU B N 1
ATOM 2816 C CA . GLU B 1 56 ? -12.811 1.704 -3.607 1 97.92 56 GLU B CA 1
ATOM 2817 C C . GLU B 1 56 ? -12.11 1.565 -4.955 1 97.92 56 GLU B C 1
ATOM 2819 O O . GLU B 1 56 ? -11.668 2.558 -5.536 1 97.92 56 GLU B O 1
ATOM 2824 N N . TYR B 1 57 ? -12.021 0.38 -5.409 1 98.13 57 TYR B N 1
ATOM 2825 C CA . TYR B 1 57 ? -11.35 0.148 -6.684 1 98.13 57 TYR B CA 1
ATOM 2826 C C . TYR B 1 57 ? -12.037 0.913 -7.809 1 98.13 57 TYR B C 1
ATOM 2828 O O . TYR B 1 57 ? -11.374 1.431 -8.711 1 98.13 57 TYR B O 1
ATOM 2836 N N . LEU B 1 58 ? -13.291 1.002 -7.722 1 97.56 58 LEU B N 1
ATOM 2837 C CA . LEU B 1 58 ? -14.071 1.607 -8.796 1 97.56 58 LEU B CA 1
ATOM 2838 C C . LEU B 1 58 ? -13.89 3.121 -8.813 1 97.56 58 LEU B C 1
ATOM 2840 O O . LEU B 1 58 ? -14.257 3.784 -9.785 1 97.56 58 LEU B O 1
ATOM 2844 N N . THR B 1 59 ? -13.281 3.692 -7.765 1 95.24 59 THR B N 1
ATOM 2845 C CA . THR B 1 59 ? -12.979 5.119 -7.766 1 95.24 59 THR B CA 1
ATOM 2846 C C . THR B 1 59 ? -11.843 5.431 -8.735 1 95.24 59 THR B C 1
ATOM 2848 O O . THR B 1 59 ? -11.622 6.591 -9.089 1 95.24 59 THR B O 1
ATOM 2851 N N . GLY B 1 60 ? -11.061 4.448 -9.069 1 95.39 60 GLY B N 1
ATOM 2852 C CA . GLY B 1 60 ? -9.935 4.625 -9.972 1 95.39 60 GLY B CA 1
ATOM 2853 C C . GLY B 1 60 ? -8.648 4.991 -9.256 1 95.39 60 GLY B C 1
ATOM 2854 O O . GLY B 1 60 ? -7.597 5.123 -9.887 1 95.39 60 GLY B O 1
ATOM 2855 N N . ARG B 1 61 ? -8.683 5.001 -7.94 1 93.92 61 ARG B N 1
ATOM 2856 C CA . ARG B 1 61 ? -7.533 5.515 -7.204 1 93.92 61 ARG B CA 1
ATOM 2857 C C . ARG B 1 61 ? -6.598 4.384 -6.789 1 93.92 61 ARG B C 1
ATOM 2859 O O . ARG B 1 61 ? -5.419 4.616 -6.514 1 93.92 61 ARG B O 1
ATOM 2866 N N . VAL B 1 62 ? -7.084 3.151 -6.718 1 96.46 62 VAL B N 1
ATOM 2867 C CA . VAL B 1 62 ? -6.277 2.003 -6.316 1 96.46 62 VAL B CA 1
ATOM 2868 C C . VAL B 1 62 ? -5.236 1.702 -7.392 1 96.46 62 VAL B C 1
ATOM 2870 O O . VAL B 1 62 ? -4.065 1.466 -7.082 1 96.46 62 VAL B O 1
ATOM 2873 N N . ASN B 1 63 ? -5.632 1.692 -8.617 1 97.52 63 ASN B N 1
ATOM 2874 C CA . ASN B 1 63 ? -4.774 1.562 -9.79 1 97.52 63 ASN B CA 1
ATOM 2875 C C . ASN B 1 63 ? -5.096 2.622 -10.84 1 97.52 63 ASN B C 1
ATOM 2877 O O . ASN B 1 63 ? -5.98 2.424 -11.677 1 97.52 63 ASN B O 1
ATOM 2881 N N . PRO B 1 64 ? -4.359 3.726 -10.77 1 95.28 64 PRO B N 1
ATOM 2882 C CA . PRO B 1 64 ? -4.709 4.874 -11.61 1 95.28 64 PRO B CA 1
ATOM 2883 C C . PRO B 1 64 ? -4.446 4.622 -13.093 1 95.28 64 PRO B C 1
ATOM 2885 O O . PRO B 1 64 ? -4.777 5.462 -13.934 1 95.28 64 PRO B O 1
ATOM 2888 N N . HIS B 1 65 ? -3.925 3.47 -13.429 1 97.4 65 HIS B N 1
ATOM 2889 C CA . HIS B 1 65 ? -3.551 3.198 -14.812 1 97.4 65 HIS B CA 1
ATOM 2890 C C . HIS B 1 65 ? -4.617 2.365 -15.517 1 97.4 65 HIS B C 1
ATOM 2892 O O . HIS B 1 65 ? -4.543 2.152 -16.729 1 97.4 65 HIS B O 1
ATOM 2898 N N . VAL B 1 66 ? -5.597 1.873 -14.697 1 97.56 66 VAL B N 1
ATOM 2899 C CA . VAL B 1 66 ? -6.699 1.115 -15.28 1 97.56 66 VAL B CA 1
ATOM 2900 C C . VAL B 1 66 ? -7.67 2.065 -15.97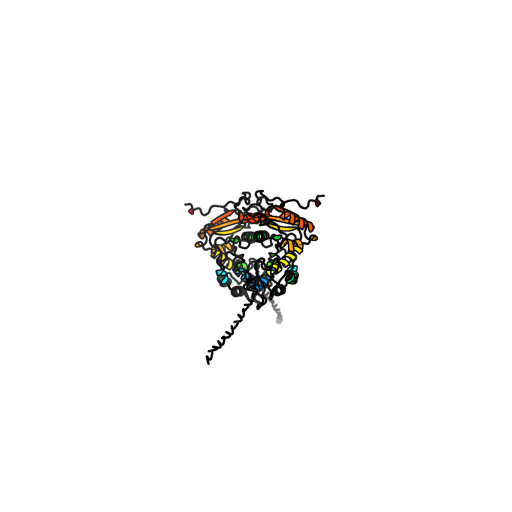6 1 97.56 66 VAL B C 1
ATOM 2902 O O . VAL B 1 66 ? -7.896 3.184 -15.509 1 97.56 66 VAL B O 1
ATOM 2905 N N . ASN B 1 67 ? -8.209 1.592 -17.073 1 96.05 67 ASN B N 1
ATOM 2906 C CA . ASN B 1 67 ? -9.186 2.372 -17.825 1 96.05 67 ASN B CA 1
ATOM 2907 C C . ASN B 1 67 ? -10.458 2.608 -17.016 1 96.05 67 ASN B C 1
ATOM 2909 O O . ASN B 1 67 ? -11.22 1.674 -16.762 1 96.05 67 ASN B O 1
ATOM 2913 N N . VAL B 1 68 ? -10.751 3.772 -16.766 1 93.5 68 VAL B N 1
ATOM 2914 C CA . VAL B 1 68 ? -11.843 4.167 -15.883 1 93.5 68 VAL B CA 1
ATOM 2915 C C . VAL B 1 68 ? -13.182 3.806 -16.524 1 93.5 68 VAL B C 1
ATOM 2917 O O . VAL B 1 68 ? -14.158 3.53 -15.823 1 93.5 68 VAL B O 1
ATOM 2920 N N . THR B 1 69 ? -13.249 3.757 -17.809 1 95.66 69 THR B N 1
ATOM 2921 C CA . THR B 1 69 ? -14.487 3.402 -18.495 1 95.66 69 THR B CA 1
ATOM 2922 C C . THR B 1 69 ? -14.876 1.957 -18.196 1 95.66 69 THR B C 1
ATOM 2924 O O . THR B 1 69 ? -16.063 1.634 -18.112 1 95.66 6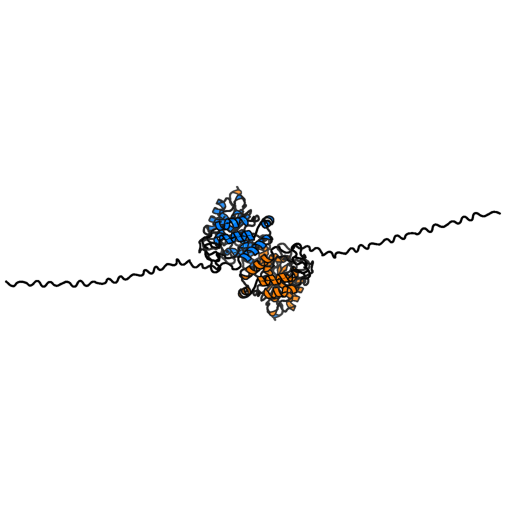9 THR B O 1
ATOM 2927 N N . GLN B 1 70 ? -13.853 1.129 -17.999 1 96.3 70 GLN B N 1
ATOM 2928 C CA . GLN B 1 70 ? -14.141 -0.259 -17.656 1 96.3 70 GLN B CA 1
ATOM 2929 C C . GLN B 1 70 ? -14.66 -0.376 -16.226 1 96.3 70 GLN B C 1
ATOM 2931 O O . GLN B 1 70 ? -15.515 -1.216 -15.937 1 96.3 70 GLN B O 1
ATOM 2936 N N . LEU B 1 71 ? -14.173 0.466 -15.427 1 96.98 71 LEU B N 1
ATOM 2937 C CA . LEU B 1 71 ? -14.557 0.424 -14.02 1 96.98 71 LEU B CA 1
ATOM 2938 C C . LEU B 1 71 ? -16.027 0.791 -13.847 1 96.98 71 LEU B C 1
ATOM 2940 O O . LEU B 1 71 ? -16.717 0.224 -12.996 1 96.98 71 LEU B O 1
ATOM 2944 N N . SER B 1 72 ? -16.515 1.674 -14.678 1 93.61 72 SER B N 1
ATOM 2945 C CA . SER B 1 72 ? -17.885 2.163 -14.571 1 93.61 72 SER B CA 1
ATOM 2946 C C . SER B 1 72 ? -18.892 1.062 -14.886 1 93.61 72 SER B C 1
ATOM 2948 O O . SER B 1 72 ? -20.075 1.183 -14.561 1 93.61 72 SER B O 1
ATOM 2950 N N . THR B 1 73 ? -18.439 0.005 -15.472 1 95.49 73 THR B N 1
ATOM 2951 C CA . THR B 1 73 ? -19.338 -1.069 -15.88 1 95.49 73 THR B CA 1
ATOM 2952 C C . THR B 1 73 ? -19.422 -2.144 -14.8 1 95.49 73 THR B C 1
ATOM 2954 O O . THR B 1 73 ? -20.217 -3.08 -14.909 1 95.49 73 THR B O 1
ATOM 2957 N N . LYS B 1 74 ? -18.65 -1.999 -13.773 1 98.02 74 LYS B N 1
ATOM 2958 C CA . LYS B 1 74 ? -18.59 -3.022 -12.733 1 98.02 74 LYS B CA 1
ATOM 2959 C C . LYS B 1 74 ? -19.679 -2.807 -11.686 1 98.02 74 LYS B C 1
ATOM 2961 O O . LYS B 1 74 ? -20.025 -1.667 -11.368 1 98.02 74 LYS B O 1
ATOM 2966 N N . ASN B 1 75 ? -20.214 -3.898 -11.221 1 98.01 75 ASN B N 1
ATOM 2967 C CA . ASN B 1 75 ? -21.259 -3.923 -10.203 1 98.01 75 ASN B CA 1
ATOM 2968 C C . ASN B 1 75 ? -20.824 -4.714 -8.973 1 98.01 75 ASN B C 1
ATOM 2970 O O . ASN B 1 75 ? -20.834 -5.946 -8.985 1 98.01 75 ASN B O 1
ATOM 2974 N N . CYS B 1 76 ? -20.572 -4.032 -7.892 1 98.45 76 CYS B N 1
ATOM 2975 C CA . CYS B 1 76 ? -19.98 -4.661 -6.716 1 98.45 76 CYS B CA 1
ATOM 2976 C C . CYS B 1 76 ? -20.973 -5.602 -6.043 1 98.45 76 CYS B C 1
ATOM 2978 O O . CYS B 1 76 ? -20.576 -6.595 -5.431 1 98.45 76 CYS B O 1
ATOM 2980 N N . THR B 1 77 ? -22.223 -5.343 -6.139 1 98.57 77 THR B N 1
ATOM 2981 C CA . THR B 1 77 ? -23.236 -6.244 -5.602 1 98.57 77 THR B CA 1
ATOM 2982 C C . THR B 1 77 ? -23.257 -7.558 -6.377 1 98.57 77 THR B C 1
ATOM 2984 O O . THR B 1 77 ? -23.296 -8.637 -5.781 1 98.57 77 THR B O 1
ATOM 2987 N N . LEU B 1 78 ? -23.205 -7.417 -7.697 1 98.79 78 LEU B N 1
ATOM 2988 C CA . LEU B 1 78 ? -23.173 -8.612 -8.533 1 98.79 78 LEU B CA 1
ATOM 2989 C C . LEU B 1 78 ? -21.906 -9.421 -8.278 1 98.79 78 LEU B C 1
ATOM 2991 O O . LEU B 1 78 ? -21.96 -10.647 -8.158 1 98.79 78 LEU B O 1
ATOM 2995 N N . LEU B 1 79 ? -20.796 -8.745 -8.174 1 98.9 79 LEU B N 1
ATOM 2996 C CA . LEU B 1 79 ? -19.53 -9.432 -7.946 1 98.9 79 LEU B CA 1
ATOM 2997 C C . LEU B 1 79 ? -19.549 -10.178 -6.615 1 98.9 79 LEU B C 1
ATOM 2999 O O . LEU B 1 79 ? -19.068 -11.31 -6.526 1 98.9 79 LEU B O 1
ATOM 3003 N N . TRP B 1 80 ? -20.102 -9.595 -5.587 1 98.88 80 TRP B N 1
ATOM 3004 C CA . TRP B 1 80 ? -20.223 -10.274 -4.301 1 98.88 80 TRP B CA 1
ATOM 3005 C C . TRP B 1 80 ? -21.092 -11.521 -4.423 1 98.88 80 TRP B C 1
ATOM 3007 O O . TRP B 1 80 ? -20.748 -12.58 -3.894 1 98.88 80 TRP B O 1
ATOM 3017 N N . GLU B 1 81 ? -22.166 -11.402 -5.102 1 98.85 81 GLU B N 1
ATOM 3018 C CA . GLU B 1 81 ? -23.078 -12.532 -5.248 1 98.85 81 GLU B CA 1
ATOM 3019 C C . GLU B 1 81 ? -22.401 -13.7 -5.959 1 98.85 81 GLU B C 1
ATOM 3021 O O . GLU B 1 81 ? -22.531 -14.851 -5.537 1 98.85 81 GLU B O 1
ATOM 3026 N N . LEU B 1 82 ? -21.723 -13.362 -7.028 1 98.88 82 LEU B N 1
ATOM 3027 C CA . LEU B 1 82 ? -21.018 -14.394 -7.781 1 98.88 82 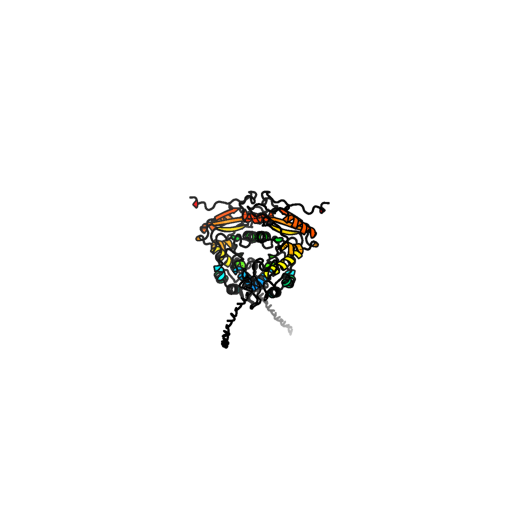LEU B CA 1
ATOM 3028 C C . LEU B 1 82 ? -19.93 -15.04 -6.93 1 98.88 82 LEU B C 1
ATOM 3030 O O . LEU B 1 82 ? -19.765 -16.262 -6.95 1 98.88 82 LEU B O 1
ATOM 3034 N N . PHE B 1 83 ? -19.277 -14.271 -6.153 1 98.89 83 PHE B N 1
ATOM 3035 C CA . PHE B 1 83 ? -18.239 -14.752 -5.248 1 98.89 83 PHE B CA 1
ATOM 3036 C C . PHE B 1 83 ? -18.837 -15.636 -4.16 1 98.89 83 PHE B C 1
ATOM 3038 O O . PHE B 1 83 ? -18.375 -16.758 -3.941 1 98.89 83 PHE B O 1
ATOM 3045 N N . TYR B 1 84 ? -19.815 -15.051 -3.539 1 98.65 84 TYR B N 1
ATOM 3046 C CA . TYR B 1 84 ? -20.504 -15.704 -2.432 1 98.65 84 TYR B CA 1
ATOM 3047 C C . TYR B 1 84 ? -21.03 -17.072 -2.849 1 98.65 84 TYR B C 1
ATOM 3049 O O . TYR B 1 84 ? -20.83 -18.063 -2.142 1 98.65 84 TYR B O 1
ATOM 3057 N N . ASN B 1 85 ? -21.582 -17.143 -3.938 1 98.32 85 ASN B N 1
ATOM 3058 C CA . ASN B 1 85 ? -22.238 -18.361 -4.403 1 98.32 85 ASN B CA 1
ATOM 3059 C C . ASN B 1 85 ? -21.222 -19.417 -4.829 1 98.32 85 ASN B C 1
ATOM 3061 O O . ASN B 1 85 ? -21.567 -20.59 -4.982 1 98.32 85 ASN B O 1
ATOM 3065 N N . ALA B 1 86 ? -20.001 -19.015 -4.989 1 98.57 86 ALA B N 1
ATOM 3066 C CA . ALA B 1 86 ? -18.98 -19.95 -5.455 1 98.57 86 ALA B CA 1
ATOM 3067 C C . ALA B 1 86 ? -18.549 -20.894 -4.336 1 98.57 86 ALA B C 1
ATOM 3069 O O . ALA B 1 86 ? -18.059 -21.995 -4.599 1 98.57 86 ALA B O 1
ATOM 3070 N N . PHE B 1 87 ? -18.76 -20.463 -3.059 1 98.33 87 PHE B N 1
ATOM 3071 C CA . PHE B 1 87 ? -18.158 -21.314 -2.039 1 98.33 87 PHE B CA 1
ATOM 3072 C C . PHE B 1 87 ? -19.144 -21.584 -0.909 1 98.33 87 PHE B C 1
ATOM 3074 O O . PHE B 1 87 ? -18.952 -22.511 -0.119 1 98.33 87 PHE B O 1
ATOM 3081 N N . VAL B 1 88 ? -20.207 -20.788 -0.776 1 98.42 88 VAL B N 1
ATOM 3082 C CA . VAL B 1 88 ? -21.133 -20.93 0.342 1 98.42 88 VAL B CA 1
ATOM 3083 C C . VAL B 1 88 ? -21.888 -22.252 0.222 1 98.42 88 VAL B C 1
ATOM 3085 O O . VAL B 1 88 ? -22.291 -22.647 -0.874 1 98.42 88 VAL B O 1
ATOM 3088 N N . TYR B 1 89 ? -22.057 -22.99 1.322 1 98.18 89 TYR B N 1
ATOM 3089 C CA . TYR B 1 89 ? -22.751 -24.265 1.461 1 98.18 89 TYR B CA 1
ATOM 3090 C C . TYR B 1 89 ? -22.057 -25.355 0.653 1 98.18 89 TYR B C 1
ATOM 3092 O O . TYR B 1 89 ? -22.688 -26.335 0.249 1 98.18 89 TYR B O 1
ATOM 3100 N N . ARG B 1 90 ? -20.775 -25.139 0.446 1 97.7 90 ARG B N 1
ATOM 3101 C CA . ARG B 1 90 ? -19.975 -26.155 -0.229 1 97.7 90 ARG B CA 1
ATOM 3102 C C . ARG B 1 90 ? -18.896 -26.707 0.697 1 97.7 90 ARG B C 1
ATOM 3104 O O . ARG B 1 90 ? -18.406 -25.998 1.579 1 97.7 90 ARG B O 1
ATOM 3111 N N . ASP B 1 91 ? -18.616 -27.983 0.421 1 96.5 91 ASP B N 1
ATOM 3112 C CA . ASP B 1 91 ? -17.409 -28.521 1.04 1 96.5 91 ASP B CA 1
ATOM 3113 C C . ASP B 1 91 ? -16.183 -27.691 0.667 1 96.5 91 ASP B C 1
ATOM 3115 O O . ASP B 1 91 ? -15.944 -27.421 -0.512 1 96.5 91 ASP B O 1
ATOM 3119 N N . PRO B 1 92 ? -15.45 -27.306 1.665 1 96.21 92 PRO B N 1
ATOM 3120 C CA . PRO B 1 92 ? -14.359 -26.368 1.389 1 96.21 92 PRO B CA 1
ATOM 3121 C C . PRO B 1 92 ? -13.373 -26.899 0.351 1 96.21 92 PRO B C 1
ATOM 3123 O O . PRO B 1 92 ? -12.691 -26.116 -0.316 1 96.21 92 PRO B O 1
ATOM 3126 N N . CYS B 1 93 ? -13.29 -28.184 0.209 1 96.93 93 CYS B N 1
ATOM 3127 C CA . CYS B 1 93 ? -12.347 -28.769 -0.737 1 96.93 93 CYS B CA 1
ATOM 3128 C C . CYS B 1 93 ? -13.045 -29.153 -2.036 1 96.93 93 CYS B C 1
ATOM 3130 O O . CYS B 1 93 ? -12.421 -29.716 -2.938 1 96.93 93 CYS B O 1
ATOM 3132 N N . ASN B 1 94 ? -14.352 -28.889 -2.083 1 96.65 94 ASN B N 1
ATOM 3133 C CA . ASN B 1 94 ? -15.096 -29.142 -3.313 1 96.65 94 ASN B CA 1
ATOM 3134 C C . ASN B 1 94 ? -15.385 -27.848 -4.069 1 96.65 94 ASN B C 1
ATOM 3136 O O . ASN B 1 94 ? -16.521 -27.604 -4.478 1 96.65 94 ASN B O 1
ATOM 3140 N N . VAL B 1 95 ? -14.486 -26.997 -4.138 1 97.79 95 VAL B N 1
ATOM 3141 C CA . VAL B 1 95 ? -14.456 -25.744 -4.887 1 97.79 95 VAL B CA 1
ATOM 3142 C C . VAL B 1 95 ? -13.221 -25.709 -5.784 1 97.79 95 VAL B C 1
ATOM 3144 O O . VAL B 1 95 ? -12.13 -26.102 -5.366 1 97.79 95 VAL B O 1
ATOM 3147 N N . THR B 1 96 ? -13.366 -25.384 -7.017 1 97.2 96 THR B N 1
ATOM 3148 C CA . THR B 1 96 ? -12.285 -25.428 -7.996 1 97.2 96 THR B CA 1
ATOM 3149 C C . THR B 1 96 ? -12.115 -24.072 -8.675 1 97.2 96 THR B C 1
ATOM 3151 O O . THR B 1 96 ? -12.871 -23.137 -8.405 1 97.2 96 THR B O 1
ATOM 3154 N N . VAL B 1 97 ? -11.161 -23.96 -9.517 1 98.01 97 VAL B N 1
ATOM 3155 C CA . VAL B 1 97 ? -10.886 -22.766 -10.311 1 98.01 97 VAL B CA 1
ATOM 3156 C C . VAL B 1 97 ? -12.127 -22.384 -11.115 1 98.01 97 VAL B C 1
ATOM 3158 O O . VAL B 1 97 ? -12.488 -21.208 -11.189 1 98.01 97 VAL B O 1
ATOM 3161 N N . GLU B 1 98 ? -12.876 -23.392 -11.622 1 98.05 98 GLU B N 1
ATOM 3162 C CA . GLU B 1 98 ? -14.034 -23.178 -12.485 1 98.05 98 GLU B CA 1
ATOM 3163 C C . GLU B 1 98 ? -15.207 -22.598 -11.699 1 98.05 98 GLU B C 1
ATOM 3165 O O . GLU B 1 98 ? -16.08 -21.942 -12.271 1 98.05 98 GLU B O 1
ATOM 3170 N N . SER B 1 99 ? -15.217 -22.788 -10.44 1 98.42 99 SER B N 1
ATOM 3171 C CA . SER B 1 99 ? -16.281 -22.266 -9.588 1 98.42 99 SER B CA 1
ATOM 3172 C C . SER B 1 99 ? -16.325 -20.742 -9.629 1 98.42 99 SER B C 1
ATOM 3174 O O . SER B 1 99 ? -17.362 -20.138 -9.346 1 98.42 99 SER B O 1
ATOM 3176 N N . PHE B 1 100 ? -15.217 -20.122 -10.053 1 98.71 100 PHE B N 1
ATOM 3177 C CA . PHE B 1 100 ? -15.112 -18.669 -9.981 1 98.71 100 PHE B CA 1
ATOM 3178 C C . PHE B 1 100 ? -15.108 -18.056 -11.376 1 98.71 100 PHE B C 1
ATOM 3180 O O . PHE B 1 100 ? -14.837 -16.864 -11.535 1 98.71 100 PHE B O 1
ATOM 3187 N N . SER B 1 101 ? -15.446 -18.814 -12.39 1 98.2 101 SER B N 1
ATOM 3188 C CA . SER B 1 101 ? -15.332 -18.38 -13.779 1 98.2 101 SER B CA 1
ATOM 3189 C C . SER B 1 101 ? -16.209 -17.163 -14.052 1 98.2 101 SER B C 1
ATOM 3191 O O . SER B 1 101 ? -15.77 -16.205 -14.691 1 98.2 101 SER B O 1
ATOM 3193 N N . GLU B 1 102 ? -17.438 -17.178 -13.568 1 98.65 102 GLU B N 1
ATOM 3194 C CA . GLU B 1 102 ? -18.355 -16.072 -13.829 1 98.65 102 GLU B CA 1
ATOM 3195 C C . GLU B 1 102 ? -17.932 -14.815 -13.075 1 98.65 102 GLU B C 1
ATOM 3197 O O . GLU B 1 102 ? -18.066 -13.702 -13.589 1 98.65 102 GLU B O 1
ATOM 3202 N N . LEU B 1 103 ? -17.445 -15.008 -11.853 1 98.86 103 LEU B N 1
ATOM 3203 C CA . LEU B 1 103 ? -16.906 -13.873 -11.111 1 98.86 103 LEU B CA 1
ATOM 3204 C C . LEU B 1 103 ? -15.775 -13.206 -11.885 1 98.86 103 LEU B C 1
ATOM 3206 O O . LEU B 1 103 ? -15.775 -11.986 -12.065 1 98.86 103 LEU B O 1
ATOM 3210 N N . ILE B 1 104 ? -14.821 -14.024 -12.36 1 98.79 104 ILE B N 1
ATOM 3211 C CA . ILE B 1 104 ? -13.662 -13.498 -13.074 1 98.79 104 ILE B CA 1
ATOM 3212 C C . ILE B 1 104 ? -14.12 -12.77 -14.336 1 98.79 104 ILE B C 1
ATOM 3214 O O . ILE B 1 104 ? -13.649 -11.67 -14.631 1 98.79 104 ILE B O 1
ATOM 3218 N N . LYS B 1 105 ? -15.035 -13.346 -15.023 1 98.21 105 LYS B N 1
ATOM 3219 C CA . LYS B 1 105 ? -15.553 -12.748 -16.25 1 98.21 105 LYS B CA 1
ATOM 3220 C C . LYS B 1 105 ? -16.132 -11.361 -15.984 1 98.21 105 LYS B C 1
ATOM 3222 O O . LYS B 1 105 ? -15.842 -10.411 -16.715 1 98.21 105 LYS B O 1
ATOM 3227 N N . GLN B 1 106 ? -16.901 -11.216 -14.914 1 98.53 106 GLN B N 1
ATOM 3228 C CA . GLN B 1 106 ? -17.571 -9.957 -14.606 1 98.53 106 GLN B CA 1
ATOM 3229 C C . GLN B 1 106 ? -16.6 -8.955 -13.987 1 98.53 106 GLN B C 1
ATOM 3231 O O . GLN B 1 106 ? -16.803 -7.743 -14.087 1 98.53 106 GLN B O 1
ATOM 3236 N N . ALA B 1 107 ? -15.508 -9.429 -13.415 1 98.38 107 ALA B N 1
ATOM 3237 C CA . ALA B 1 107 ? -14.575 -8.556 -12.706 1 98.38 107 ALA B CA 1
ATOM 3238 C C . ALA B 1 107 ? -13.401 -8.166 -13.6 1 98.38 107 ALA B C 1
ATOM 3240 O O . ALA B 1 107 ? -12.564 -7.348 -13.214 1 98.38 107 ALA B O 1
ATOM 3241 N N . THR B 1 108 ? -13.283 -8.723 -14.704 1 96.41 108 THR B N 1
ATOM 3242 C CA . THR B 1 108 ? -12.136 -8.545 -15.587 1 96.41 108 THR B CA 1
ATOM 3243 C C . THR B 1 108 ? -11.994 -7.083 -16.002 1 96.41 108 THR B C 1
ATOM 3245 O O . THR B 1 108 ? -12.973 -6.446 -16.395 1 96.41 108 THR B O 1
ATOM 3248 N N . VAL B 1 109 ? -10.86 -6.548 -15.829 1 97.1 109 VAL B N 1
ATOM 3249 C CA . VAL B 1 109 ? -10.413 -5.267 -16.367 1 97.1 109 VAL B CA 1
ATOM 3250 C C . VAL B 1 109 ? -9.08 -5.448 -17.09 1 97.1 109 VAL B C 1
ATOM 3252 O O . VAL B 1 109 ? -8.283 -6.317 -16.728 1 97.1 109 VAL B O 1
ATOM 3255 N N . GLU B 1 110 ? -8.911 -4.661 -18.124 1 97 110 GLU B N 1
ATOM 3256 C CA . GLU B 1 110 ? -7.655 -4.756 -18.863 1 97 110 GLU B CA 1
ATOM 3257 C C . GLU B 1 110 ? -6.465 -4.401 -17.977 1 97 110 GLU B C 1
ATOM 3259 O O . GLU B 1 110 ? -6.52 -3.437 -17.211 1 97 110 GLU B O 1
ATOM 3264 N N . ILE B 1 111 ? -5.478 -5.226 -18.068 1 98.22 111 ILE B N 1
ATOM 3265 C CA . ILE B 1 111 ? -4.232 -4.911 -17.376 1 98.22 111 ILE B CA 1
ATOM 3266 C C . ILE B 1 111 ? -3.46 -3.853 -18.161 1 98.22 111 ILE B C 1
ATOM 3268 O O . ILE B 1 111 ? -3.237 -4.003 -19.365 1 98.22 111 ILE B O 1
ATOM 3272 N N . PRO B 1 112 ? -3.074 -2.752 -17.556 1 98.29 112 PRO B N 1
ATOM 3273 C CA . PRO B 1 112 ? -2.332 -1.717 -18.279 1 98.29 112 PRO B CA 1
ATOM 3274 C C . PRO B 1 112 ? -1.062 -2.253 -18.938 1 98.29 112 PRO B C 1
ATOM 3276 O O . PRO B 1 112 ? -0.381 -3.109 -18.368 1 98.29 112 PRO B O 1
ATOM 3279 N N . VAL B 1 113 ? -0.76 -1.706 -20.075 1 98.47 113 VAL B N 1
ATOM 3280 C CA . VAL B 1 113 ? 0.37 -2.166 -20.875 1 98.47 113 VAL B CA 1
ATOM 3281 C C . VAL B 1 113 ? 1.672 -1.93 -20.113 1 98.47 113 VAL B C 1
ATOM 3283 O O . VAL B 1 113 ? 1.842 -0.892 -19.469 1 98.47 113 VAL B O 1
ATOM 3286 N N . ASP B 1 114 ? 2.625 -2.887 -20.123 1 98.59 114 ASP B N 1
ATOM 3287 C CA . ASP B 1 114 ? 3.985 -2.815 -19.599 1 98.59 114 ASP B CA 1
ATOM 3288 C C . ASP B 1 114 ? 3.982 -2.749 -18.073 1 98.59 114 ASP B C 1
ATOM 3290 O O . ASP B 1 114 ? 4.917 -2.22 -17.468 1 98.59 114 ASP B O 1
ATOM 3294 N N . ARG B 1 115 ? 2.88 -3.314 -17.488 1 98.49 115 ARG B N 1
ATOM 3295 C CA . ARG B 1 115 ? 2.792 -3.055 -16.054 1 98.49 115 ARG B CA 1
ATOM 3296 C C . ARG B 1 115 ? 2.638 -4.355 -15.271 1 98.49 115 ARG B C 1
ATOM 3298 O O . ARG B 1 115 ? 2.804 -4.373 -14.05 1 98.49 115 ARG B O 1
ATOM 3305 N N . ALA B 1 116 ? 2.369 -5.43 -15.892 1 98.84 116 ALA B N 1
ATOM 3306 C CA . ALA B 1 116 ? 2.115 -6.69 -15.199 1 98.84 116 ALA B CA 1
ATOM 3307 C C . ALA B 1 116 ? 3.398 -7.249 -14.589 1 98.84 116 ALA B C 1
ATOM 3309 O O . ALA B 1 116 ? 4.412 -7.383 -15.278 1 98.84 116 ALA B O 1
ATOM 3310 N N . VAL B 1 117 ? 3.353 -7.53 -13.312 1 98.88 117 VAL B N 1
ATOM 3311 C CA . VAL B 1 117 ? 4.444 -8.181 -12.594 1 98.88 117 VAL B CA 1
ATOM 3312 C C . VAL B 1 117 ? 3.936 -9.456 -11.925 1 98.88 117 VAL B C 1
ATOM 3314 O O . VAL B 1 117 ? 3.022 -9.409 -11.098 1 98.88 117 VAL B O 1
ATOM 3317 N N . TYR B 1 118 ? 4.519 -10.53 -12.284 1 98.81 118 TYR B N 1
ATOM 3318 C CA . TYR B 1 118 ? 4.217 -11.845 -11.729 1 98.81 118 TYR B CA 1
ATOM 3319 C C . TYR B 1 118 ? 5.23 -12.23 -10.658 1 98.81 118 TYR B C 1
ATOM 3321 O O . TYR B 1 118 ? 6.331 -11.677 -10.608 1 98.81 118 TYR B O 1
ATOM 3329 N N . TRP B 1 119 ? 4.843 -13.108 -9.812 1 97.96 119 TRP B N 1
ATOM 3330 C CA . TRP B 1 119 ? 5.721 -13.628 -8.768 1 97.96 119 TRP B CA 1
ATOM 3331 C C . TRP B 1 119 ? 5.291 -15.028 -8.343 1 97.96 119 TRP B C 1
ATOM 3333 O O . TRP B 1 119 ? 4.167 -15.451 -8.622 1 97.96 119 TRP B O 1
ATOM 3343 N N . ASP B 1 120 ? 6.221 -15.74 -7.846 1 92.4 120 ASP B N 1
ATOM 3344 C CA . ASP B 1 120 ? 5.945 -17.091 -7.366 1 92.4 120 ASP B CA 1
ATOM 3345 C C . ASP B 1 120 ? 6.693 -17.375 -6.066 1 92.4 120 ASP B C 1
ATOM 3347 O O . ASP B 1 120 ? 7.884 -17.081 -5.951 1 92.4 120 ASP B O 1
ATOM 3351 N N . ASP B 1 121 ? 5.973 -17.81 -5.08 1 88.37 121 ASP B N 1
ATOM 3352 C CA . ASP B 1 121 ? 6.497 -18.132 -3.756 1 88.37 121 ASP B CA 1
ATOM 3353 C C . ASP B 1 121 ? 6.333 -16.954 -2.799 1 88.37 121 ASP B C 1
ATOM 3355 O O . ASP B 1 121 ? 6.638 -15.813 -3.152 1 88.37 121 ASP B O 1
ATOM 3359 N N . TRP B 1 122 ? 5.986 -17.215 -1.58 1 89.78 122 TRP B N 1
ATOM 3360 C CA . TRP B 1 122 ? 5.603 -16.2 -0.604 1 89.78 122 TRP B CA 1
ATOM 3361 C C . TRP B 1 122 ? 6.82 -15.411 -0.134 1 89.78 122 TRP B C 1
ATOM 3363 O O . TRP B 1 122 ? 6.685 -14.295 0.374 1 89.78 122 TRP B O 1
ATOM 3373 N N . ASP B 1 123 ? 8.048 -15.902 -0.409 1 91.41 123 ASP B N 1
ATOM 3374 C CA . ASP B 1 123 ? 9.248 -15.231 0.082 1 91.41 123 ASP B CA 1
ATOM 3375 C C . ASP B 1 123 ? 9.485 -13.917 -0.659 1 91.41 123 ASP B C 1
ATOM 3377 O O . ASP B 1 123 ? 10.115 -13.002 -0.125 1 91.41 123 ASP B O 1
ATOM 3381 N N . VAL B 1 124 ? 8.953 -13.864 -1.937 1 95.48 124 VAL B N 1
ATOM 3382 C CA . VAL B 1 124 ? 9.241 -12.664 -2.715 1 95.48 124 VAL B CA 1
ATOM 3383 C C . VAL B 1 124 ? 8.021 -11.746 -2.72 1 95.48 124 VAL B C 1
ATOM 3385 O O . VAL B 1 124 ? 8.078 -10.63 -3.242 1 95.48 124 VAL B O 1
ATOM 3388 N N . TYR B 1 125 ? 6.966 -12.186 -2.083 1 95.93 125 TYR B N 1
ATOM 3389 C CA . TYR B 1 125 ? 5.71 -11.444 -2.11 1 95.93 125 TYR B CA 1
ATOM 3390 C C . TYR B 1 125 ? 5.907 -10.02 -1.604 1 95.93 125 TYR B C 1
ATOM 3392 O O . TYR B 1 125 ? 5.516 -9.058 -2.269 1 95.93 125 TYR B O 1
ATOM 3400 N N . ALA B 1 126 ? 6.567 -9.892 -0.426 1 95.74 126 ALA B N 1
ATOM 3401 C CA . ALA B 1 126 ? 6.71 -8.581 0.201 1 95.74 126 ALA B CA 1
ATOM 3402 C C . ALA B 1 126 ? 7.529 -7.639 -0.677 1 95.74 126 ALA B C 1
ATOM 3404 O O . ALA B 1 126 ? 7.155 -6.48 -0.872 1 95.74 126 ALA B O 1
ATOM 3405 N N . VAL B 1 127 ? 8.631 -8.119 -1.214 1 96.79 127 VAL B N 1
ATOM 3406 C CA . VAL B 1 127 ? 9.487 -7.255 -2.019 1 96.79 127 VAL B CA 1
ATOM 3407 C C . VAL B 1 127 ? 8.801 -6.939 -3.346 1 96.79 127 VAL B C 1
ATOM 3409 O O . VAL B 1 127 ? 8.941 -5.834 -3.877 1 96.79 127 VAL B O 1
ATOM 3412 N N . THR B 1 128 ? 7.996 -7.901 -3.922 1 98.01 128 THR B N 1
ATOM 3413 C CA . THR B 1 128 ? 7.265 -7.66 -5.161 1 98.01 128 THR B CA 1
ATOM 3414 C C . THR B 1 128 ? 6.199 -6.587 -4.96 1 98.01 128 THR B C 1
ATOM 3416 O O . THR B 1 128 ? 6.013 -5.722 -5.819 1 98.01 128 THR B O 1
ATOM 3419 N N . ARG B 1 129 ? 5.55 -6.632 -3.848 1 96.63 129 ARG B N 1
ATOM 3420 C CA . ARG B 1 129 ? 4.554 -5.614 -3.531 1 96.63 129 ARG B CA 1
ATOM 3421 C C . ARG B 1 129 ? 5.206 -4.247 -3.353 1 96.63 129 ARG B C 1
ATOM 3423 O O . ARG B 1 129 ? 4.69 -3.239 -3.84 1 96.63 129 ARG B O 1
ATOM 3430 N N . SER B 1 130 ? 6.354 -4.253 -2.637 1 97.25 130 SER B N 1
ATOM 3431 C CA . SER B 1 130 ? 7.099 -3.007 -2.492 1 97.25 130 SER B CA 1
ATOM 3432 C C . SER B 1 130 ? 7.532 -2.46 -3.848 1 97.25 130 SER B C 1
ATOM 3434 O O . SER B 1 130 ? 7.445 -1.255 -4.093 1 97.25 130 SER B O 1
ATOM 3436 N N . TYR B 1 131 ? 7.925 -3.371 -4.68 1 97.74 131 TYR B N 1
ATOM 3437 C CA . TYR B 1 131 ? 8.332 -2.985 -6.026 1 97.74 131 TYR B CA 1
ATOM 3438 C C . TYR B 1 131 ? 7.17 -2.36 -6.789 1 97.74 131 TYR B C 1
ATOM 3440 O O . TYR B 1 131 ? 7.346 -1.36 -7.489 1 97.74 131 TYR B O 1
ATOM 3448 N N . ALA B 1 132 ? 6.003 -2.929 -6.67 1 97.96 132 ALA B N 1
ATOM 3449 C CA . ALA B 1 132 ? 4.833 -2.429 -7.387 1 97.96 132 ALA B CA 1
ATOM 3450 C C . ALA B 1 132 ? 4.454 -1.03 -6.909 1 97.96 132 ALA B C 1
ATOM 3452 O O . ALA B 1 132 ? 3.922 -0.227 -7.679 1 97.96 132 ALA B O 1
ATOM 3453 N N . ASP B 1 133 ? 4.745 -0.726 -5.626 1 96.77 133 ASP B N 1
ATOM 3454 C CA . ASP B 1 133 ? 4.58 0.61 -5.061 1 96.77 133 ASP B CA 1
ATOM 3455 C C . ASP B 1 133 ? 3.134 1.084 -5.185 1 96.77 133 ASP B C 1
ATOM 3457 O O . ASP B 1 133 ? 2.867 2.133 -5.774 1 96.77 133 ASP B O 1
ATOM 3461 N N . GLU B 1 134 ? 2.15 0.3 -4.646 1 94.75 134 GLU B N 1
ATOM 3462 C CA . GLU B 1 134 ? 0.73 0.64 -4.641 1 94.75 134 GLU B CA 1
ATOM 3463 C C . GLU B 1 134 ? 0.225 0.921 -6.053 1 94.75 134 GLU B C 1
ATOM 3465 O O . GLU B 1 134 ? -0.466 1.916 -6.284 1 94.75 134 GLU B O 1
ATOM 3470 N N . ALA B 1 135 ? 0.701 0.17 -6.998 1 96.59 135 ALA B N 1
ATOM 3471 C CA . ALA B 1 135 ? 0.32 0.178 -8.408 1 96.59 135 ALA B CA 1
ATOM 3472 C C . ALA B 1 135 ? 0.871 1.41 -9.118 1 96.59 135 ALA B C 1
ATOM 3474 O O . ALA B 1 135 ? 0.547 1.661 -10.282 1 96.59 135 ALA B O 1
ATOM 3475 N N . ARG B 1 136 ? 1.715 2.208 -8.502 1 95.69 136 ARG B N 1
ATOM 3476 C CA . ARG B 1 136 ? 2.292 3.377 -9.158 1 95.69 136 ARG B CA 1
ATOM 3477 C C . ARG B 1 136 ? 3.388 2.97 -10.136 1 95.69 136 ARG B C 1
ATOM 3479 O O . ARG B 1 136 ? 3.509 3.549 -11.218 1 95.69 136 ARG B O 1
ATOM 3486 N N . ARG B 1 137 ? 4.112 1.933 -9.761 1 96.8 137 ARG B N 1
ATOM 3487 C CA . ARG B 1 137 ? 5.223 1.483 -10.593 1 96.8 137 ARG B CA 1
ATOM 3488 C C . ARG B 1 137 ? 4.8 0.327 -11.494 1 96.8 137 ARG B C 1
ATOM 3490 O O . ARG B 1 137 ? 5.189 0.269 -12.662 1 96.8 137 ARG B O 1
ATOM 3497 N N . ALA B 1 138 ? 4.079 -0.552 -10.968 1 98.02 138 ALA B N 1
ATOM 3498 C CA . ALA B 1 138 ? 3.653 -1.766 -11.66 1 98.02 138 ALA B CA 1
ATOM 3499 C C . ALA B 1 138 ? 2.394 -2.347 -11.023 1 98.02 138 ALA B C 1
ATOM 3501 O O . ALA B 1 138 ? 1.89 -1.816 -10.031 1 98.02 138 ALA B O 1
ATOM 3502 N N . SER B 1 139 ? 1.878 -3.404 -11.668 1 98.15 139 SER B N 1
ATOM 3503 C CA . SER B 1 139 ? 0.666 -4.032 -11.151 1 98.15 139 SER B CA 1
ATOM 3504 C C . SER B 1 139 ? 0.854 -5.535 -10.976 1 98.15 139 SER B C 1
ATOM 3506 O O . SER B 1 139 ? 1.001 -6.266 -11.958 1 98.15 139 SER B O 1
ATOM 3508 N N . THR B 1 140 ? 0.894 -5.947 -9.715 1 98.39 140 THR B N 1
ATOM 3509 C CA . THR B 1 140 ? 0.657 -7.362 -9.456 1 98.39 140 THR B CA 1
ATOM 3510 C C . THR B 1 140 ? -0.837 -7.672 -9.474 1 98.39 140 THR B C 1
ATOM 3512 O O . THR B 1 140 ? -1.664 -6.763 -9.564 1 98.39 140 THR B O 1
ATOM 3515 N N . LEU B 1 141 ? -1.109 -8.935 -9.449 1 98.54 141 LEU B N 1
ATOM 3516 C CA . LEU B 1 141 ? -2.5 -9.372 -9.449 1 98.54 141 LEU B CA 1
ATOM 3517 C C . LEU B 1 141 ? -3.286 -8.687 -8.336 1 98.54 141 LEU B C 1
ATOM 3519 O O . LEU B 1 141 ? -4.453 -8.334 -8.521 1 98.54 141 LEU B O 1
ATOM 3523 N N . GLU B 1 142 ? -2.673 -8.37 -7.226 1 97.85 142 GLU B N 1
ATOM 3524 C CA . GLU B 1 142 ? -3.303 -7.813 -6.033 1 97.85 142 GLU B CA 1
ATOM 3525 C C . GLU B 1 142 ? -3.677 -6.348 -6.238 1 97.85 1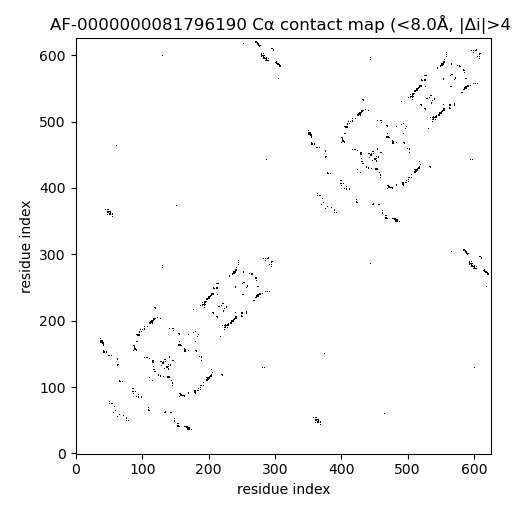42 GLU B C 1
ATOM 3527 O O . GLU B 1 142 ? -4.392 -5.763 -5.422 1 97.85 142 GLU B O 1
ATOM 3532 N N . PHE B 1 143 ? -3.212 -5.794 -7.396 1 98.18 143 PHE B N 1
ATOM 3533 C CA . PHE B 1 143 ? -3.589 -4.418 -7.698 1 98.18 143 PHE B CA 1
ATOM 3534 C C . PHE B 1 143 ? -4.561 -4.369 -8.871 1 98.18 143 PHE B C 1
ATOM 3536 O O . PHE B 1 143 ? -4.876 -3.29 -9.378 1 98.18 143 PHE B O 1
ATOM 3543 N N . MET B 1 144 ? -4.996 -5.489 -9.332 1 98.6 144 MET B N 1
ATOM 3544 C CA . MET B 1 144 ? -6.149 -5.598 -10.222 1 98.6 144 MET B CA 1
ATOM 3545 C C . MET B 1 144 ? -7.429 -5.833 -9.428 1 98.6 144 MET B C 1
ATOM 3547 O O . MET B 1 144 ? -7.379 -6.257 -8.272 1 98.6 144 MET B O 1
ATOM 3551 N N . LEU B 1 145 ? -8.55 -5.614 -10.042 1 98.69 145 LEU B N 1
ATOM 3552 C CA . LEU B 1 145 ? -9.823 -5.556 -9.331 1 98.69 145 LEU B CA 1
ATOM 3553 C C . LEU B 1 145 ? -10.052 -6.829 -8.523 1 98.69 145 LEU B C 1
ATOM 3555 O O . LEU B 1 145 ? -10.222 -6.772 -7.303 1 98.69 145 LEU B O 1
ATOM 3559 N N . VAL B 1 146 ? -9.991 -8.004 -9.16 1 98.25 146 VAL B N 1
ATOM 3560 C CA . VAL B 1 146 ? -10.365 -9.25 -8.5 1 98.25 146 VAL B CA 1
ATOM 3561 C C . VAL B 1 146 ? -9.347 -9.585 -7.412 1 98.25 146 VAL B C 1
ATOM 3563 O O . VAL B 1 146 ? -9.712 -10.07 -6.339 1 98.25 146 VAL B O 1
ATOM 3566 N N . GLY B 1 147 ? -8.03 -9.375 -7.695 1 98.39 147 GLY B N 1
ATOM 3567 C CA . GLY B 1 147 ? -7.005 -9.624 -6.694 1 98.39 147 GLY B CA 1
ATOM 3568 C C . GLY B 1 147 ? -7.078 -8.672 -5.515 1 98.39 147 GLY B C 1
ATOM 3569 O O . GLY B 1 147 ? -6.943 -9.09 -4.363 1 98.39 147 GLY B O 1
ATOM 3570 N N . PHE B 1 148 ? -7.362 -7.403 -5.794 1 98.54 148 PHE B N 1
ATOM 3571 C CA . PHE B 1 148 ? -7.425 -6.369 -4.768 1 98.54 148 PHE B CA 1
ATOM 3572 C C . PHE B 1 148 ? -8.547 -6.657 -3.777 1 98.54 148 PHE B C 1
ATOM 3574 O O . PHE B 1 148 ? -8.36 -6.525 -2.566 1 98.54 148 PHE B O 1
ATOM 3581 N N . ILE B 1 149 ? -9.633 -7.047 -4.237 1 98.64 149 ILE B N 1
ATOM 3582 C CA . ILE B 1 149 ? -10.834 -7.233 -3.431 1 98.64 149 ILE B CA 1
ATOM 3583 C C . ILE B 1 149 ? -10.59 -8.318 -2.384 1 98.64 149 ILE B C 1
ATOM 3585 O O . ILE B 1 149 ? -11.083 -8.224 -1.258 1 98.64 149 ILE B O 1
ATOM 3589 N N . MET B 1 150 ? -9.757 -9.296 -2.71 1 98.2 150 MET B N 1
ATOM 3590 C CA . MET B 1 150 ? -9.686 -10.471 -1.846 1 98.2 150 MET B CA 1
ATOM 3591 C C . MET B 1 150 ? -8.306 -10.596 -1.209 1 98.2 150 MET B C 1
ATOM 3593 O O . MET B 1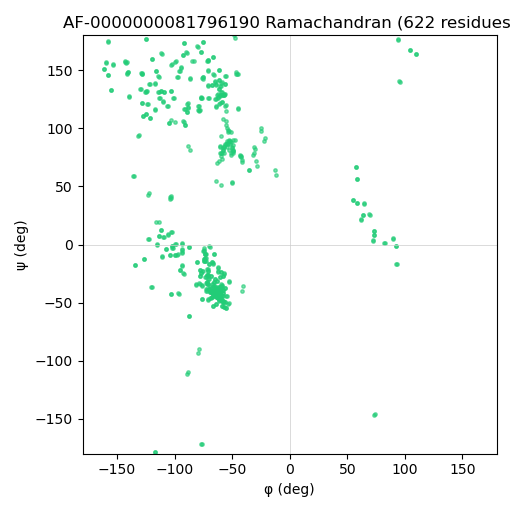 150 ? -8.058 -11.519 -0.431 1 98.2 150 MET B O 1
ATOM 3597 N N . ASN B 1 151 ? -7.446 -9.663 -1.536 1 97.4 151 ASN B N 1
ATOM 3598 C CA . ASN B 1 151 ? -6.068 -9.767 -1.067 1 97.4 151 ASN B CA 1
ATOM 3599 C C . ASN B 1 151 ? -6.001 -9.891 0.452 1 97.4 151 ASN B C 1
ATOM 3601 O O . ASN B 1 151 ? -6.484 -9.016 1.173 1 97.4 151 ASN B O 1
ATOM 3605 N N . GLY B 1 152 ? -5.423 -11.003 0.85 1 95.56 152 GLY B N 1
ATOM 3606 C CA . GLY B 1 152 ? -5.171 -11.196 2.269 1 95.56 152 GLY B CA 1
ATOM 3607 C C . GLY B 1 152 ? -6.386 -11.693 3.029 1 95.56 152 GLY B C 1
ATOM 3608 O O . GLY B 1 152 ? -6.323 -11.905 4.241 1 95.56 152 GLY B O 1
ATOM 3609 N N . LEU B 1 153 ? -7.476 -11.929 2.426 1 97.49 153 LEU B N 1
ATOM 3610 C CA . LEU B 1 153 ? -8.684 -12.383 3.106 1 97.49 153 LEU B CA 1
ATOM 3611 C C . LEU B 1 153 ? -8.791 -13.903 3.066 1 97.49 153 LEU B C 1
ATOM 3613 O O . LEU B 1 153 ? -8.236 -14.546 2.172 1 97.49 153 LEU B O 1
ATOM 3617 N N . VAL B 1 154 ? -9.456 -14.412 4.077 1 97.53 154 VAL B N 1
ATOM 3618 C CA . VAL B 1 154 ? -9.643 -15.853 4.208 1 97.53 154 VAL B CA 1
ATOM 3619 C C . VAL B 1 154 ? -11.13 -16.191 4.124 1 97.53 154 VAL B C 1
ATOM 3621 O O . VAL B 1 154 ? -11.964 -15.499 4.711 1 97.53 154 VAL B O 1
ATOM 3624 N N . PHE B 1 155 ? -11.416 -17.219 3.442 1 98.38 155 PHE B N 1
ATOM 3625 C CA . PHE B 1 155 ? -12.81 -17.636 3.336 1 98.38 155 PHE B CA 1
ATOM 3626 C C . PHE B 1 155 ? -12.906 -19.115 2.98 1 98.38 155 PHE B C 1
ATOM 3628 O O . PHE B 1 155 ? -12.039 -19.65 2.286 1 98.38 155 PHE B O 1
ATOM 3635 N N . CYS B 1 156 ? -13.879 -19.781 3.469 1 98.57 156 CYS B N 1
ATOM 3636 C CA . CYS B 1 156 ? -14.281 -21.11 3.023 1 98.57 156 CYS B CA 1
ATOM 3637 C C . CYS B 1 156 ? -15.72 -21.408 3.426 1 98.57 156 CYS B C 1
ATOM 3639 O O . CYS B 1 156 ? -16.287 -20.718 4.275 1 98.57 156 CYS B O 1
ATOM 3641 N N . GLY B 1 157 ? -16.337 -22.321 2.702 1 98.14 157 GLY B N 1
ATOM 3642 C CA . GLY B 1 157 ? -17.704 -22.725 2.989 1 98.14 157 GLY B CA 1
ATOM 3643 C C . GLY B 1 157 ? -17.79 -23.922 3.918 1 98.14 157 GLY B C 1
ATOM 3644 O O . GLY B 1 157 ? -16.771 -24.391 4.429 1 98.14 157 GLY B O 1
ATOM 3645 N N . GLN B 1 158 ? -18.895 -24.205 4.27 1 97.67 158 GLN B N 1
ATOM 3646 C CA . GLN B 1 158 ? -19.297 -25.45 4.916 1 97.67 158 GLN B CA 1
ATOM 3647 C C . GLN B 1 158 ? -20.68 -25.891 4.447 1 97.67 158 GLN B C 1
ATOM 3649 O O . GLN B 1 158 ? -21.452 -25.083 3.927 1 97.67 158 GLN B O 1
ATOM 3654 N N . THR B 1 159 ? -20.918 -27.143 4.59 1 97.06 159 THR B N 1
ATOM 3655 C CA . THR B 1 159 ? -22.159 -27.683 4.046 1 97.06 159 THR B CA 1
ATOM 3656 C C . THR B 1 159 ? -23.337 -27.356 4.958 1 97.06 159 THR B C 1
ATOM 3658 O O . THR B 1 159 ? -24.479 -27.272 4.5 1 97.06 159 THR B O 1
ATOM 3661 N N . GLU B 1 160 ? -23.134 -27.187 6.196 1 96.94 160 GLU B N 1
ATOM 3662 C CA . GLU B 1 160 ? -24.181 -26.9 7.172 1 96.94 160 GLU B CA 1
ATOM 3663 C C . GLU B 1 160 ? -24.4 -25.397 7.32 1 96.94 160 GLU B C 1
ATOM 3665 O O . GLU B 1 160 ? -23.547 -24.598 6.929 1 96.94 160 GLU B O 1
ATOM 3670 N N . ASP B 1 161 ? -25.531 -25.131 7.955 1 96.66 161 ASP B N 1
ATOM 3671 C CA . ASP B 1 161 ? -25.794 -23.727 8.254 1 96.66 161 ASP B CA 1
ATOM 3672 C C . ASP B 1 161 ? -24.693 -23.137 9.133 1 96.66 161 ASP B C 1
ATOM 3674 O O . ASP B 1 161 ? -24.22 -23.79 10.066 1 96.66 161 ASP B O 1
ATOM 3678 N N . PRO B 1 162 ? -24.217 -21.947 8.678 1 97.29 162 PRO B N 1
ATOM 3679 C CA . PRO B 1 162 ? -24.739 -20.917 7.777 1 97.29 162 PRO B CA 1
ATOM 3680 C C . PRO B 1 162 ? -24.105 -20.971 6.389 1 97.29 162 PRO B C 1
ATOM 3682 O O . PRO B 1 162 ? -24.217 -20.015 5.618 1 97.29 162 PRO B O 1
ATOM 3685 N N . GLY B 1 163 ? -23.398 -21.982 6.098 1 98.38 163 GLY B N 1
ATOM 3686 C CA . GLY B 1 163 ? -22.795 -22.196 4.792 1 98.38 163 GLY B CA 1
ATOM 3687 C C . GLY B 1 163 ? -21.379 -21.661 4.694 1 98.38 163 GLY B C 1
ATOM 3688 O O . GLY B 1 163 ? -20.678 -21.919 3.713 1 98.38 163 GLY B O 1
ATOM 3689 N N . ILE B 1 164 ? -21.036 -20.833 5.608 1 98.58 164 ILE B N 1
ATOM 3690 C CA . ILE B 1 164 ? -19.691 -20.279 5.717 1 98.58 164 ILE B CA 1
ATOM 3691 C C . ILE B 1 164 ? -19.034 -20.769 7.005 1 98.58 164 ILE B C 1
ATOM 3693 O O . ILE B 1 164 ? -19.671 -20.803 8.061 1 98.58 164 ILE B O 1
ATOM 3697 N N . ASN B 1 165 ? -17.796 -21.266 6.934 1 98.18 165 ASN B N 1
ATOM 3698 C CA . ASN B 1 165 ? -17.083 -21.708 8.128 1 98.18 165 ASN B CA 1
ATOM 3699 C C . ASN B 1 165 ? -16.253 -20.58 8.734 1 98.18 165 ASN B C 1
ATOM 3701 O O . ASN B 1 165 ? -15.171 -20.263 8.236 1 98.18 165 ASN B O 1
ATOM 3705 N N . TYR B 1 166 ? -16.706 -19.986 9.793 1 97.77 166 TYR B N 1
ATOM 3706 C CA . TYR B 1 166 ? -16.032 -18.864 10.438 1 97.77 166 TYR B CA 1
ATOM 3707 C C . TYR B 1 166 ? -15.013 -19.354 11.459 1 97.77 166 TYR B C 1
ATOM 3709 O O . TYR B 1 166 ? -14.274 -18.556 12.04 1 97.77 166 TYR B O 1
ATOM 3717 N N . GLU B 1 167 ? -14.933 -20.672 11.633 1 96.98 167 GLU B N 1
ATOM 3718 C CA . GLU B 1 167 ? -14.093 -21.208 12.699 1 96.98 167 GLU B CA 1
ATOM 3719 C C . GLU B 1 167 ? -12.787 -21.769 12.143 1 96.98 167 GLU B C 1
ATOM 3721 O O . GLU B 1 167 ? -11.725 -21.597 12.745 1 96.98 167 GLU B O 1
ATOM 3726 N N . VAL B 1 168 ? -12.886 -22.508 10.99 1 97.48 168 VAL B N 1
ATOM 3727 C CA . VAL B 1 168 ? -11.69 -23.18 10.491 1 97.48 168 VAL B CA 1
ATOM 3728 C C . VAL B 1 168 ? -11.812 -23.401 8.985 1 97.48 168 VAL B C 1
ATOM 3730 O O . VAL B 1 168 ? -12.865 -23.816 8.495 1 97.48 168 VAL B O 1
ATOM 3733 N N . CYS B 1 169 ? -10.778 -23.084 8.239 1 97.92 169 CYS B N 1
ATOM 3734 C CA . CYS B 1 169 ? -10.656 -23.335 6.807 1 97.92 169 CYS B CA 1
ATOM 3735 C C . CYS B 1 169 ? -9.457 -24.227 6.51 1 97.92 169 CYS B C 1
ATOM 3737 O O . CYS B 1 169 ? -8.559 -24.365 7.343 1 97.92 169 CYS B O 1
ATOM 3739 N N . PRO B 1 170 ? -9.482 -24.874 5.317 1 97.07 170 PRO B N 1
ATOM 3740 C CA . PRO B 1 170 ? -8.296 -25.644 4.937 1 97.07 170 PRO B CA 1
ATOM 3741 C C . PRO B 1 170 ? -7.024 -24.798 4.919 1 97.07 170 PRO B C 1
ATOM 3743 O O . PRO B 1 170 ? -7.022 -23.692 4.371 1 97.07 170 PRO B O 1
ATOM 3746 N N . GLY B 1 171 ? -6.028 -25.308 5.573 1 94.09 171 GLY B N 1
ATOM 3747 C CA . GLY B 1 171 ? -4.717 -24.684 5.495 1 94.09 171 GLY B CA 1
ATOM 3748 C C . GLY B 1 171 ? -3.995 -24.975 4.193 1 94.09 171 GLY B C 1
ATOM 3749 O O . GLY B 1 171 ? -4.585 -25.52 3.258 1 94.09 171 GLY B O 1
ATOM 3750 N N . ALA B 1 172 ? -2.76 -24.578 4.143 1 86.56 172 ALA B N 1
ATOM 3751 C CA . ALA B 1 172 ? -1.954 -24.756 2.938 1 86.56 172 ALA B CA 1
ATOM 3752 C C . ALA B 1 172 ? -1.862 -26.229 2.552 1 86.56 172 ALA B C 1
ATOM 3754 O O . ALA B 1 172 ? -1.508 -27.073 3.379 1 86.56 172 ALA B O 1
ATOM 3755 N N . ASN B 1 173 ? -2.284 -26.587 1.327 1 86.36 173 ASN B N 1
ATOM 3756 C CA . ASN B 1 173 ? -2.127 -27.884 0.678 1 86.36 173 ASN B CA 1
ATOM 3757 C C . ASN B 1 173 ? -3.055 -28.931 1.287 1 86.36 173 ASN B C 1
ATOM 3759 O O . ASN B 1 173 ? -2.889 -30.128 1.046 1 86.36 173 ASN B O 1
ATOM 3763 N N . GLU B 1 174 ? -3.996 -28.492 2.103 1 95.47 174 GLU B N 1
ATOM 3764 C CA . GLU B 1 174 ? -4.893 -29.465 2.72 1 95.47 174 GLU B CA 1
ATOM 3765 C C . GLU B 1 174 ? -5.956 -29.94 1.733 1 95.47 174 GLU B C 1
ATOM 3767 O O . GLU B 1 174 ? -6.519 -31.025 1.893 1 95.47 174 GLU B O 1
ATOM 3772 N N . CYS B 1 175 ? -6.303 -29.2 0.732 1 96.43 175 CYS B N 1
ATOM 3773 C CA . CYS B 1 175 ? -7.236 -29.603 -0.315 1 96.43 175 CYS B CA 1
ATOM 3774 C C . CYS B 1 175 ? -6.492 -30.007 -1.582 1 96.43 175 CYS B C 1
ATOM 3776 O O . CYS B 1 175 ? -7.103 -30.486 -2.539 1 96.43 175 CYS B O 1
ATOM 3778 N N . GLY B 1 176 ? -5.152 -29.877 -1.546 1 94.74 176 GLY B N 1
ATOM 3779 C CA . GLY B 1 176 ? -4.376 -30.013 -2.768 1 94.74 176 GLY B CA 1
ATOM 3780 C C . GLY B 1 176 ? -4.106 -28.688 -3.455 1 94.74 176 GLY B C 1
ATOM 3781 O O . GLY B 1 176 ? -4.602 -27.646 -3.021 1 94.74 176 GLY B O 1
ATOM 3782 N N . PHE B 1 177 ? -3.341 -28.695 -4.536 1 95.15 177 PHE B N 1
ATOM 3783 C CA . PHE B 1 177 ? -2.92 -27.474 -5.213 1 95.15 177 PHE B CA 1
ATOM 3784 C C . PHE B 1 177 ? -4.061 -26.891 -6.037 1 95.15 177 PHE B C 1
ATOM 3786 O O . PHE B 1 177 ? -4.661 -27.588 -6.858 1 95.15 177 PHE B O 1
ATOM 3793 N N . ALA B 1 178 ? -4.369 -25.62 -5.794 1 95.24 178 ALA B N 1
ATOM 3794 C CA . ALA B 1 178 ? -5.359 -24.836 -6.527 1 95.24 178 ALA B CA 1
ATOM 3795 C C . ALA B 1 178 ? -6.754 -25.438 -6.379 1 95.24 178 ALA B C 1
ATOM 3797 O O . ALA B 1 178 ? -7.583 -25.328 -7.285 1 95.24 178 ALA B O 1
ATOM 3798 N N . VAL B 1 179 ? -6.942 -26.229 -5.34 1 96.14 179 VAL B N 1
ATOM 3799 C CA . VAL B 1 179 ? -8.241 -26.785 -4.972 1 96.14 179 VAL B CA 1
ATOM 3800 C C . VAL B 1 179 ? -8.69 -26.207 -3.633 1 96.14 179 VAL B C 1
ATOM 3802 O O . VAL B 1 179 ? -7.875 -26.013 -2.728 1 96.14 179 VAL B O 1
ATOM 3805 N N . GLY B 1 180 ? -10.004 -26.024 -3.584 1 96.75 180 GLY B N 1
ATOM 3806 C CA . GLY B 1 180 ? -10.549 -25.381 -2.399 1 96.75 180 GLY B CA 1
ATOM 3807 C C . GLY B 1 180 ? -10.939 -23.933 -2.631 1 96.75 180 GLY B C 1
ATOM 3808 O O . GLY B 1 180 ? -10.552 -23.334 -3.636 1 96.75 180 GLY B O 1
ATOM 3809 N N . ALA B 1 181 ? -11.671 -23.385 -1.688 1 96.47 181 ALA B N 1
ATOM 3810 C CA . ALA B 1 181 ? -12.243 -22.051 -1.849 1 96.47 181 ALA B CA 1
ATOM 3811 C C . ALA B 1 181 ? -11.156 -21.018 -2.133 1 96.47 181 ALA B C 1
ATOM 3813 O O . ALA B 1 181 ? -11.175 -20.359 -3.175 1 96.47 181 ALA B O 1
ATOM 3814 N N . MET B 1 182 ? -10.129 -20.944 -1.284 1 96.26 182 MET B N 1
ATOM 3815 C CA . MET B 1 182 ? -9.084 -19.931 -1.406 1 96.26 182 MET B CA 1
ATOM 3816 C C . MET B 1 182 ? -8.191 -20.212 -2.61 1 96.26 182 MET B C 1
ATOM 3818 O O . MET B 1 182 ? -7.989 -19.339 -3.455 1 96.26 182 MET B O 1
ATOM 3822 N N . ASP B 1 183 ? -7.768 -21.46 -2.734 1 96.77 183 ASP B N 1
ATOM 3823 C CA . ASP B 1 183 ? -6.816 -21.807 -3.785 1 96.77 183 ASP B CA 1
ATOM 3824 C C . ASP B 1 183 ? -7.486 -21.8 -5.157 1 96.77 183 ASP B C 1
ATOM 3826 O O . ASP B 1 183 ? -6.865 -21.43 -6.155 1 96.77 183 ASP B O 1
ATOM 3830 N N . GLY B 1 184 ? -8.751 -22.281 -5.16 1 97.73 184 GLY B N 1
ATOM 3831 C CA . GLY B 1 184 ? -9.498 -22.194 -6.405 1 97.73 184 GLY B CA 1
ATOM 3832 C C . GLY B 1 184 ? -9.687 -20.769 -6.89 1 97.73 184 GLY B C 1
ATOM 3833 O O . GLY B 1 184 ? -9.558 -20.492 -8.084 1 97.73 184 GLY B O 1
ATOM 3834 N N . PHE B 1 185 ? -10.023 -19.887 -5.979 1 98.32 185 PHE B N 1
ATOM 3835 C CA . PHE B 1 185 ? -10.177 -18.476 -6.311 1 98.32 185 PHE B CA 1
ATOM 3836 C C . PHE B 1 185 ? -8.893 -17.917 -6.912 1 98.32 185 PHE B C 1
ATOM 3838 O O . PHE B 1 185 ? -8.919 -17.285 -7.97 1 98.32 185 PHE B O 1
ATOM 3845 N N . TRP B 1 186 ? -7.728 -18.159 -6.295 1 97.86 186 TRP B N 1
ATOM 3846 C CA . TRP B 1 186 ? -6.466 -17.577 -6.74 1 97.86 186 TRP B CA 1
ATOM 3847 C C . TRP B 1 186 ? -5.98 -18.246 -8.021 1 97.86 186 TRP B C 1
ATOM 3849 O O . TRP B 1 186 ? -5.301 -17.619 -8.838 1 97.86 186 TRP B O 1
ATOM 3859 N N . GLY B 1 187 ? -6.368 -19.512 -8.198 1 98.25 187 GLY B N 1
ATOM 3860 C CA . GLY B 1 187 ? -6.127 -20.119 -9.497 1 98.25 187 GLY B CA 1
ATOM 3861 C C . GLY B 1 187 ? -6.86 -19.422 -10.627 1 98.25 187 GLY B C 1
ATOM 3862 O O . GLY B 1 187 ? -6.272 -19.136 -11.672 1 98.25 187 GLY B O 1
ATOM 3863 N N . ALA B 1 188 ? -8.151 -19.112 -10.386 1 98.79 188 ALA B N 1
ATOM 3864 C CA . ALA B 1 188 ? -8.957 -18.417 -11.386 1 98.79 188 ALA B CA 1
ATOM 3865 C C . ALA B 1 188 ? -8.422 -17.011 -11.642 1 98.79 188 ALA B C 1
ATOM 3867 O O . ALA B 1 188 ? -8.326 -16.576 -12.791 1 98.79 188 ALA B O 1
ATOM 3868 N N . ALA B 1 189 ? -8.085 -16.326 -10.578 1 98.71 189 ALA B N 1
ATOM 3869 C CA . ALA B 1 189 ? -7.547 -14.972 -10.687 1 98.71 189 ALA B CA 1
ATOM 3870 C C . ALA B 1 189 ? -6.211 -14.97 -11.424 1 98.71 189 ALA B C 1
ATOM 3872 O O . ALA B 1 189 ? -5.944 -14.082 -12.236 1 98.71 189 ALA B O 1
ATOM 3873 N N . SER B 1 190 ? -5.387 -15.962 -11.137 1 98.53 190 SER B N 1
ATOM 3874 C CA . SER B 1 190 ? -4.09 -16.078 -11.796 1 98.53 190 SER B CA 1
ATOM 3875 C C . SER B 1 190 ? -4.251 -16.347 -13.288 1 98.53 190 SER B C 1
ATOM 3877 O O . SER B 1 190 ? -3.485 -15.829 -14.104 1 98.53 190 SER B O 1
ATOM 3879 N N . LYS B 1 191 ? -5.181 -17.197 -13.615 1 98.64 191 LYS B N 1
ATOM 3880 C CA . LYS B 1 191 ? -5.459 -17.443 -15.027 1 98.64 191 LYS B CA 1
ATOM 3881 C C . LYS B 1 191 ? -5.833 -16.151 -15.747 1 98.64 191 LYS B C 1
ATOM 3883 O O . LYS B 1 191 ? -5.33 -15.875 -16.838 1 98.64 191 LYS B O 1
ATOM 3888 N N . TYR B 1 192 ? -6.732 -15.429 -15.173 1 98.66 192 TYR B N 1
ATOM 3889 C CA . TYR B 1 192 ? -7.09 -14.114 -15.692 1 98.66 192 TYR B CA 1
ATOM 3890 C C . TYR B 1 192 ? -5.854 -13.24 -15.864 1 98.66 192 TYR B C 1
ATOM 3892 O O . TYR B 1 192 ? -5.663 -12.622 -16.914 1 98.66 192 TYR B O 1
ATOM 3900 N N . PHE B 1 193 ? -5.023 -13.142 -14.828 1 98.77 193 PHE B N 1
ATOM 3901 C CA . PHE B 1 193 ? -3.863 -12.258 -14.822 1 98.77 193 PHE B CA 1
ATOM 3902 C C . PHE B 1 193 ? -2.862 -12.673 -15.893 1 98.77 193 PHE B C 1
ATOM 3904 O O . PHE B 1 193 ? -2.296 -11.823 -16.584 1 98.77 193 PHE B O 1
ATOM 3911 N N . GLY B 1 194 ? -2.621 -13.92 -16.056 1 98.64 194 GLY B N 1
ATOM 3912 C CA . GLY B 1 194 ? -1.751 -14.438 -17.1 1 98.64 194 GLY B CA 1
ATOM 3913 C C . GLY B 1 194 ? -2.274 -14.172 -18.499 1 98.64 194 GLY B C 1
ATOM 3914 O O . GLY B 1 194 ? -1.528 -13.723 -19.372 1 98.64 194 GLY B O 1
ATOM 3915 N N . SER B 1 195 ? -3.56 -14.314 -18.698 1 98.24 195 SER B N 1
ATOM 3916 C CA . SER B 1 195 ? -4.175 -14.253 -20.02 1 98.24 195 SER B CA 1
ATOM 3917 C C . SER B 1 195 ? -4.247 -12.818 -20.531 1 98.24 195 SER B C 1
ATOM 3919 O O . SER B 1 195 ? -4.418 -12.588 -21.73 1 98.24 195 SER B O 1
ATOM 3921 N N . ASN B 1 196 ? -4.003 -11.873 -19.613 1 97.86 196 ASN B N 1
ATOM 3922 C CA . ASN B 1 196 ? -4.31 -10.499 -19.997 1 97.86 196 ASN B CA 1
ATOM 3923 C C . ASN B 1 196 ? -3.083 -9.599 -19.89 1 97.86 196 ASN B C 1
ATOM 3925 O O . ASN B 1 196 ? -3.186 -8.381 -20.043 1 97.86 196 ASN B O 1
ATOM 3929 N N . GLY B 1 197 ? -1.988 -10.183 -19.594 1 98.23 197 GLY B N 1
ATOM 3930 C CA . GLY B 1 197 ? -0.759 -9.407 -19.645 1 98.23 197 GLY B CA 1
ATOM 3931 C C . GLY B 1 197 ? -0.451 -8.869 -21.029 1 98.23 197 GLY B C 1
ATOM 3932 O O . GLY B 1 197 ? -0.686 -9.547 -22.031 1 98.23 197 GLY B O 1
ATOM 3933 N N . ARG B 1 198 ? 0.086 -7.604 -21.05 1 98.43 198 ARG B N 1
ATOM 3934 C CA . ARG B 1 198 ? 0.393 -6.971 -22.329 1 98.43 198 ARG B CA 1
ATOM 3935 C C . ARG B 1 198 ? 1.693 -6.178 -22.25 1 98.43 198 ARG B C 1
ATOM 3937 O O . ARG B 1 198 ? 1.987 -5.558 -21.225 1 98.43 198 ARG B O 1
ATOM 3944 N N . GLY B 1 199 ? 2.421 -6.157 -23.412 1 98.66 199 GLY B N 1
ATOM 3945 C CA . GLY B 1 199 ? 3.664 -5.406 -23.476 1 98.66 199 GLY B CA 1
ATOM 3946 C C . GLY B 1 199 ? 4.805 -6.075 -22.732 1 98.66 199 GLY B C 1
ATOM 3947 O O . GLY B 1 199 ? 4.957 -7.297 -22.789 1 98.66 199 GLY B O 1
ATOM 3948 N N . ASN B 1 200 ? 5.656 -5.322 -22.165 1 98.46 200 ASN B N 1
ATOM 3949 C CA . ASN B 1 200 ? 6.752 -5.847 -21.356 1 98.46 200 ASN B CA 1
ATOM 3950 C C . ASN B 1 200 ? 6.279 -6.24 -19.959 1 98.46 200 ASN B C 1
ATOM 3952 O O . ASN B 1 200 ? 5.862 -5.384 -19.177 1 98.46 200 ASN B O 1
ATOM 3956 N N . VAL B 1 201 ? 6.347 -7.477 -19.676 1 98.71 201 VAL B N 1
ATOM 3957 C CA . VAL B 1 201 ? 5.908 -7.973 -18.375 1 98.71 201 VAL B CA 1
ATOM 3958 C C . VAL B 1 201 ? 7.114 -8.458 -17.573 1 98.71 201 VAL B C 1
ATOM 3960 O O . VAL B 1 201 ? 8.207 -8.619 -18.121 1 98.71 201 VAL B O 1
ATOM 3963 N N . LYS B 1 202 ? 6.924 -8.628 -16.272 1 98.72 202 LYS B N 1
ATOM 3964 C CA . LYS B 1 202 ? 8.024 -9.06 -15.415 1 98.72 202 LYS B CA 1
ATOM 3965 C C . LYS B 1 202 ? 7.62 -10.262 -14.566 1 98.72 202 LYS B C 1
ATOM 3967 O O . LYS B 1 202 ? 6.446 -10.421 -14.225 1 98.72 202 LYS B O 1
ATOM 3972 N N . PHE B 1 203 ? 8.553 -11.073 -14.312 1 98.71 203 PHE B N 1
ATOM 3973 C CA . PHE B 1 203 ? 8.437 -12.183 -13.373 1 98.71 203 PHE B CA 1
ATOM 3974 C C . PHE B 1 203 ? 9.533 -12.115 -12.317 1 98.71 203 PHE B C 1
ATOM 3976 O O . PHE B 1 203 ? 10.716 -12.264 -12.632 1 98.71 203 PHE B O 1
ATOM 3983 N N . ILE B 1 204 ? 9.165 -11.853 -11.026 1 98.28 204 ILE B N 1
ATOM 3984 C CA . ILE B 1 204 ? 10.12 -11.701 -9.934 1 98.28 204 ILE B CA 1
ATOM 3985 C C . ILE B 1 204 ? 10.166 -12.984 -9.106 1 98.28 204 ILE B C 1
ATOM 3987 O O . ILE B 1 204 ? 9.133 -13.457 -8.627 1 98.28 204 ILE B O 1
ATOM 3991 N N . ILE B 1 205 ? 11.312 -13.519 -8.923 1 97.25 205 ILE B N 1
ATOM 3992 C CA . ILE B 1 205 ? 11.454 -14.769 -8.185 1 97.25 205 ILE B CA 1
ATOM 3993 C C . ILE B 1 205 ? 12.695 -14.704 -7.296 1 97.25 205 ILE B C 1
ATOM 3995 O O . ILE B 1 205 ? 13.633 -13.957 -7.583 1 97.25 205 ILE B O 1
ATOM 3999 N N . ASN B 1 206 ? 12.629 -15.367 -6.198 1 96.96 206 ASN B N 1
ATOM 4000 C CA . ASN B 1 206 ? 13.752 -15.504 -5.277 1 96.96 206 ASN B CA 1
ATOM 4001 C C . ASN B 1 206 ? 14.84 -16.408 -5.851 1 96.96 206 ASN B C 1
ATOM 4003 O O . ASN B 1 206 ? 14.546 -17.482 -6.38 1 96.96 206 ASN B O 1
ATOM 4007 N N . SER B 1 207 ? 16.047 -16.03 -5.708 1 96.13 207 SER B N 1
ATOM 4008 C CA . SER B 1 207 ? 17.142 -16.815 -6.267 1 96.13 207 SER B CA 1
ATOM 4009 C C . SER B 1 207 ? 17.49 -17.998 -5.369 1 96.13 207 SER B C 1
ATOM 4011 O O . SER B 1 207 ? 18.176 -18.928 -5.797 1 96.13 207 SER B O 1
ATOM 4013 N N . GLN B 1 208 ? 16.941 -17.906 -4.042 1 89.89 208 GLN B N 1
ATOM 4014 C CA . GLN B 1 208 ? 17.456 -18.877 -3.082 1 89.89 208 GLN B CA 1
ATOM 4015 C C . GLN B 1 208 ? 16.328 -19.71 -2.482 1 89.89 208 GLN B C 1
ATOM 4017 O O . GLN B 1 208 ? 16.296 -19.941 -1.271 1 89.89 208 GLN B O 1
ATOM 4022 N N . PRO B 1 209 ? 15.437 -20.156 -3.225 1 81.18 209 PRO B N 1
ATOM 4023 C CA . PRO B 1 209 ? 14.49 -21.075 -2.591 1 81.18 209 PRO B CA 1
ATOM 4024 C C . PRO B 1 209 ? 14.996 -22.515 -2.559 1 81.18 209 PRO B C 1
ATOM 4026 O O . PRO B 1 209 ? 15.895 -22.874 -3.324 1 81.18 209 PRO B O 1
ATOM 4029 N N . THR B 1 210 ? 14.412 -23.231 -1.615 1 78.6 210 THR B N 1
ATOM 4030 C CA . THR B 1 210 ? 14.707 -24.66 -1.617 1 78.6 210 THR B CA 1
ATOM 4031 C C . THR B 1 210 ? 14.221 -25.31 -2.91 1 78.6 210 THR B C 1
ATOM 4033 O O . THR B 1 210 ? 13.078 -25.104 -3.323 1 78.6 210 THR B O 1
ATOM 4036 N N . GLY B 1 211 ? 15.042 -26.111 -3.676 1 82.91 211 GLY B N 1
ATOM 4037 C CA . GLY B 1 211 ? 14.672 -26.831 -4.884 1 82.91 211 GLY B CA 1
ATOM 4038 C C . GLY B 1 211 ? 14.929 -26.039 -6.152 1 82.91 211 GLY B C 1
ATOM 4039 O O . GLY B 1 211 ? 14.683 -26.529 -7.257 1 82.91 211 GLY B O 1
ATOM 4040 N N . GLY B 1 212 ? 15.42 -24.809 -5.99 1 91.82 212 GLY B N 1
ATOM 4041 C CA . GLY B 1 212 ? 15.667 -23.96 -7.145 1 91.82 212 GLY B CA 1
ATOM 4042 C C . GLY B 1 212 ? 14.698 -22.798 -7.249 1 91.82 212 GLY B C 1
ATOM 4043 O O . GLY B 1 212 ? 13.614 -22.832 -6.663 1 91.82 212 GLY B O 1
ATOM 4044 N N . ALA B 1 213 ? 14.999 -21.796 -8.036 1 95.43 213 ALA B N 1
ATOM 4045 C CA . ALA B 1 213 ? 14.235 -20.554 -8.112 1 95.43 213 ALA B CA 1
ATOM 4046 C C . ALA B 1 213 ? 12.895 -20.776 -8.806 1 95.43 213 ALA B C 1
ATOM 4048 O O . ALA B 1 213 ? 11.889 -20.165 -8.438 1 95.43 213 ALA B O 1
ATOM 4049 N N . PHE B 1 214 ? 12.867 -21.717 -9.778 1 96.59 214 PHE B N 1
ATOM 4050 C CA . PHE B 1 214 ? 11.642 -21.938 -10.537 1 96.59 214 PHE B CA 1
ATOM 4051 C C . PHE B 1 214 ? 11.205 -23.395 -10.447 1 96.59 214 PHE B C 1
ATOM 4053 O O . PHE B 1 214 ? 12.02 -24.305 -10.615 1 96.59 214 PHE B O 1
ATOM 4060 N N . GLN B 1 215 ? 9.917 -23.546 -10.162 1 92.79 215 GLN B N 1
ATOM 4061 C CA . GLN B 1 215 ? 9.298 -24.867 -10.147 1 92.79 215 GLN B CA 1
ATOM 4062 C C . GLN B 1 215 ? 8.129 -24.938 -11.125 1 92.79 215 GLN B C 1
ATOM 4064 O O . GLN B 1 215 ? 7.295 -24.031 -11.17 1 92.79 215 GLN B O 1
ATOM 4069 N N . ARG B 1 216 ? 8.046 -26.032 -11.831 1 93.86 216 ARG B N 1
ATOM 4070 C CA . ARG B 1 216 ? 6.99 -26.212 -12.822 1 93.86 216 ARG B CA 1
ATOM 4071 C C . ARG B 1 216 ? 5.689 -26.658 -12.162 1 93.86 216 ARG B C 1
ATOM 4073 O O . ARG B 1 216 ? 4.602 -26.277 -12.601 1 93.86 216 ARG B O 1
ATOM 4080 N N . GLU B 1 217 ? 5.909 -27.45 -11.098 1 92.99 217 GLU B N 1
ATOM 4081 C CA . GLU B 1 217 ? 4.748 -28.038 -10.436 1 92.99 217 GLU B CA 1
ATOM 4082 C C . GLU B 1 217 ? 4.349 -27.232 -9.204 1 92.99 217 GLU B C 1
ATOM 4084 O O . GLU B 1 217 ? 5.208 -26.685 -8.509 1 92.99 217 GLU B O 1
ATOM 4089 N N . ASN B 1 218 ? 3.049 -27.178 -8.996 1 92.99 218 ASN B N 1
ATOM 4090 C CA . ASN B 1 218 ? 2.497 -26.469 -7.847 1 92.99 218 ASN B CA 1
ATOM 4091 C C . ASN B 1 218 ? 2.91 -24.999 -7.845 1 92.99 218 ASN B C 1
ATOM 4093 O O . ASN B 1 218 ? 3.276 -24.455 -6.802 1 92.99 218 ASN B O 1
ATOM 4097 N N . SER B 1 219 ? 2.996 -24.413 -9.033 1 95.25 219 SER B N 1
ATOM 4098 C CA . SER B 1 219 ? 3.332 -23.012 -9.268 1 95.25 219 SER B CA 1
ATOM 4099 C C . SER B 1 219 ? 2.181 -22.273 -9.941 1 95.25 219 SER B C 1
ATOM 4101 O O . SER B 1 219 ? 1.799 -22.601 -11.066 1 95.25 219 SER B O 1
ATOM 4103 N N . TYR B 1 220 ? 1.637 -21.289 -9.234 1 96.7 220 TYR B N 1
ATOM 4104 C CA . TYR B 1 220 ? 0.566 -20.505 -9.837 1 96.7 220 TYR B CA 1
ATOM 4105 C C . TYR B 1 220 ? 1.043 -19.817 -11.11 1 96.7 220 TYR B C 1
ATOM 4107 O O . TYR B 1 220 ? 0.298 -19.719 -12.088 1 96.7 220 TYR B O 1
ATOM 4115 N N . PHE B 1 221 ? 2.319 -19.37 -11.083 1 98.27 221 PHE B N 1
ATOM 4116 C CA . PHE B 1 221 ? 2.87 -18.738 -12.276 1 98.27 221 PHE B CA 1
ATOM 4117 C C . PHE B 1 221 ? 2.942 -19.73 -13.43 1 98.27 221 PHE B C 1
ATOM 4119 O O . PHE B 1 221 ? 2.455 -19.45 -14.528 1 98.27 221 PHE B O 1
ATOM 4126 N N . ALA B 1 222 ? 3.526 -20.897 -13.202 1 98.09 222 ALA B N 1
ATOM 4127 C CA . ALA B 1 222 ? 3.758 -21.853 -14.282 1 98.09 222 ALA B CA 1
ATOM 4128 C C . ALA B 1 222 ? 2.439 -22.393 -14.829 1 98.09 222 ALA B C 1
ATOM 4130 O O . ALA B 1 222 ? 2.219 -22.398 -16.043 1 98.09 222 ALA B O 1
ATOM 4131 N N . GLU B 1 223 ? 1.551 -22.704 -13.926 1 97.68 223 GLU B N 1
ATOM 4132 C CA . GLU B 1 223 ? 0.412 -23.524 -14.328 1 97.68 223 GLU B CA 1
ATOM 4133 C C . GLU B 1 223 ? -0.772 -22.656 -14.745 1 97.68 223 GLU B C 1
ATOM 4135 O O . GLU B 1 223 ? -1.616 -23.086 -15.534 1 97.68 223 GLU B O 1
ATOM 4140 N N . PHE B 1 224 ? -0.829 -21.416 -14.224 1 98.34 224 PHE B N 1
ATOM 4141 C CA . PHE B 1 224 ? -2.023 -20.631 -14.51 1 98.34 224 PHE B CA 1
ATOM 4142 C C . PHE B 1 224 ? -1.664 -19.348 -15.251 1 98.34 224 PHE B C 1
ATOM 4144 O O . PHE B 1 224 ? -2.411 -18.897 -16.121 1 98.34 224 PHE B O 1
ATOM 4151 N N . GLU B 1 225 ? -0.576 -18.72 -14.953 1 98.66 225 GLU B N 1
ATOM 4152 C CA . GLU B 1 225 ? -0.232 -17.454 -15.593 1 98.66 225 GLU B CA 1
ATOM 4153 C C . GLU B 1 225 ? 0.542 -17.683 -16.888 1 98.66 225 GLU B C 1
ATOM 4155 O O . GLU B 1 225 ? 0.018 -17.452 -17.98 1 98.66 225 GLU B O 1
ATOM 4160 N N . LEU B 1 226 ? 1.694 -18.305 -16.769 1 98.65 226 LEU B N 1
ATOM 4161 C CA . LEU B 1 226 ? 2.517 -18.539 -17.951 1 98.65 226 LEU B CA 1
ATOM 4162 C C . LEU B 1 226 ? 1.78 -19.412 -18.961 1 98.65 226 LEU B C 1
ATOM 4164 O O . LEU B 1 226 ? 1.767 -19.109 -20.157 1 98.65 226 LEU B O 1
ATOM 4168 N N . ALA B 1 227 ? 1.158 -20.45 -18.463 1 97.99 227 ALA B N 1
ATOM 4169 C CA . ALA B 1 227 ? 0.467 -21.406 -19.324 1 97.99 227 ALA B CA 1
ATOM 4170 C C . ALA B 1 227 ? -0.631 -20.722 -20.134 1 97.99 227 ALA B C 1
ATOM 4172 O O . ALA B 1 227 ? -0.992 -21.185 -21.218 1 97.99 227 ALA B O 1
ATOM 4173 N N . ASN B 1 228 ? -1.146 -19.582 -19.669 1 98.26 228 ASN B N 1
ATOM 4174 C CA . ASN B 1 228 ? -2.291 -18.962 -20.327 1 98.26 228 ASN B CA 1
ATOM 4175 C C . ASN B 1 228 ? -1.916 -17.628 -20.966 1 98.26 228 ASN B C 1
ATOM 4177 O O . ASN B 1 228 ? -2.782 -16.913 -21.474 1 98.26 228 ASN B O 1
ATOM 4181 N N . MET B 1 229 ? -0.655 -17.275 -20.988 1 98.58 229 MET B N 1
ATOM 4182 C CA . MET B 1 229 ? -0.208 -16.022 -21.588 1 98.58 229 MET B CA 1
ATOM 4183 C C . MET B 1 229 ? -0.455 -16.02 -23.093 1 98.58 229 MET B C 1
ATOM 4185 O O . MET B 1 229 ? -0.272 -17.041 -23.757 1 98.58 229 MET B O 1
ATOM 4189 N N . ASN B 1 230 ? -0.869 -14.896 -23.546 1 97.64 230 ASN B N 1
ATOM 4190 C CA . ASN B 1 230 ? -1.035 -14.694 -24.981 1 97.64 230 ASN B CA 1
ATOM 4191 C C . ASN B 1 230 ? 0.224 -14.108 -25.614 1 97.64 230 ASN B C 1
ATOM 4193 O O . ASN B 1 230 ? 0.489 -12.911 -25.486 1 97.64 230 ASN B O 1
ATOM 4197 N N . PRO B 1 231 ? 0.963 -14.886 -26.324 1 97.66 231 PRO B N 1
ATOM 4198 C CA . PRO B 1 231 ? 2.244 -14.412 -26.854 1 97.66 231 PRO B CA 1
ATOM 4199 C C . PRO B 1 231 ? 2.09 -13.21 -27.782 1 97.66 231 PRO B C 1
ATOM 4201 O O . PRO B 1 231 ? 3.004 -12.388 -27.89 1 97.66 231 PRO B O 1
ATOM 4204 N N . SER B 1 232 ? 0.934 -13.115 -28.424 1 97.92 232 SER B N 1
ATOM 4205 C CA . SER B 1 232 ? 0.726 -12.014 -29.359 1 97.92 232 SER B CA 1
ATOM 4206 C C . SER B 1 232 ? 0.594 -10.683 -28.625 1 97.92 232 SER B C 1
ATOM 4208 O O . SER B 1 232 ? 0.704 -9.618 -29.236 1 97.92 232 SER B O 1
ATOM 4210 N N . GLU B 1 233 ? 0.349 -10.745 -27.327 1 98.3 233 GLU B N 1
ATOM 4211 C CA . GLU B 1 233 ? 0.152 -9.524 -26.552 1 98.3 233 GLU B CA 1
ATOM 4212 C C . GLU B 1 233 ? 1.384 -9.197 -25.713 1 98.3 233 GLU B C 1
ATOM 4214 O O . GLU B 1 233 ? 1.466 -8.123 -25.113 1 98.3 233 GLU B O 1
ATOM 4219 N N . ILE B 1 234 ? 2.301 -10.083 -25.665 1 98.37 234 ILE B N 1
ATOM 4220 C CA . ILE B 1 234 ? 3.482 -9.906 -24.827 1 98.37 234 ILE B CA 1
ATOM 4221 C C . ILE B 1 234 ? 4.692 -9.585 -25.702 1 98.37 234 ILE B C 1
ATOM 4223 O O . ILE B 1 234 ? 5.048 -10.364 -26.59 1 98.37 234 ILE B O 1
ATOM 4227 N N . THR B 1 235 ? 5.267 -8.474 -25.512 1 98.1 235 THR B N 1
ATOM 4228 C CA . THR B 1 235 ? 6.476 -8.089 -26.231 1 98.1 235 THR B CA 1
ATOM 4229 C C . THR B 1 235 ? 7.694 -8.813 -25.667 1 98.1 235 THR B C 1
ATOM 4231 O O . THR B 1 235 ? 8.506 -9.353 -26.422 1 98.1 235 THR B O 1
ATOM 4234 N N . ARG B 1 236 ? 7.821 -8.831 -24.346 1 97.87 236 ARG B N 1
ATOM 4235 C CA . ARG B 1 236 ? 8.935 -9.498 -23.68 1 97.87 236 ARG B CA 1
ATOM 4236 C C . ARG B 1 236 ? 8.612 -9.771 -22.215 1 97.87 236 ARG B C 1
ATOM 4238 O O . ARG B 1 236 ? 7.902 -8.993 -21.574 1 97.87 236 ARG B O 1
ATOM 4245 N N . MET B 1 237 ? 9.189 -10.778 -21.754 1 98.31 237 MET B N 1
ATOM 4246 C CA . MET B 1 237 ? 9.159 -11.055 -20.321 1 98.31 237 MET B CA 1
ATOM 4247 C C . MET B 1 237 ? 10.534 -10.839 -19.695 1 98.31 237 MET B C 1
ATOM 4249 O O . MET B 1 237 ? 11.519 -11.438 -20.129 1 98.31 237 MET B O 1
ATOM 4253 N N . ASP B 1 238 ? 10.644 -10.007 -18.736 1 98.27 238 ASP B N 1
ATOM 4254 C CA . ASP B 1 238 ? 11.857 -9.847 -17.94 1 98.27 238 ASP B CA 1
ATOM 4255 C C . ASP B 1 238 ? 11.835 -10.76 -16.716 1 98.27 238 ASP B C 1
ATOM 4257 O O . ASP B 1 238 ? 10.98 -10.612 -15.84 1 98.27 238 ASP B O 1
ATOM 4261 N N . ILE B 1 239 ? 12.753 -11.672 -16.661 1 98.31 239 ILE B N 1
ATOM 4262 C CA . ILE B 1 239 ? 12.929 -12.557 -15.515 1 98.31 239 ILE B CA 1
ATOM 4263 C C . ILE B 1 239 ? 13.877 -11.913 -14.506 1 98.31 239 ILE B C 1
ATOM 4265 O O . ILE B 1 239 ? 15.061 -11.722 -14.791 1 98.31 239 ILE B O 1
ATOM 4269 N N . TYR B 1 240 ? 13.356 -11.577 -13.338 1 97.45 240 TYR B N 1
ATOM 4270 C CA . TYR B 1 240 ? 14.112 -10.895 -12.293 1 97.45 240 TYR B CA 1
ATOM 4271 C C . TYR B 1 240 ? 14.474 -11.856 -11.167 1 97.45 240 TYR B C 1
ATOM 4273 O O . TYR B 1 240 ? 13.615 -12.24 -10.37 1 97.45 240 TYR B O 1
ATOM 4281 N N . LEU B 1 241 ? 15.74 -12.279 -11.101 1 96.93 241 LEU B N 1
ATOM 4282 C CA . LEU B 1 241 ? 16.223 -13.1 -9.996 1 96.93 241 LEU B CA 1
ATOM 4283 C C . LEU B 1 241 ? 16.713 -12.229 -8.844 1 96.93 241 LEU B C 1
ATOM 4285 O O . LEU B 1 241 ? 17.696 -11.498 -8.987 1 96.93 241 LEU B O 1
ATOM 4289 N N . VAL B 1 242 ? 16.07 -12.372 -7.729 1 96.73 242 VAL B N 1
ATOM 4290 C CA . VAL B 1 242 ? 16.332 -11.485 -6.601 1 96.73 242 VAL B CA 1
ATOM 4291 C C . VAL B 1 242 ? 17.059 -12.251 -5.498 1 96.73 242 VAL B C 1
ATOM 4293 O O . VAL B 1 242 ? 16.644 -13.349 -5.12 1 96.73 242 VAL B O 1
ATOM 4296 N N . THR B 1 243 ? 18.087 -11.702 -5.015 1 95.87 243 THR B N 1
ATOM 4297 C CA . THR B 1 243 ? 18.796 -12.162 -3.826 1 95.87 243 THR B CA 1
ATOM 4298 C C . THR B 1 243 ? 18.667 -11.148 -2.693 1 95.87 243 THR B C 1
ATOM 4300 O O . THR B 1 243 ? 18.972 -9.967 -2.872 1 95.87 243 THR B O 1
ATOM 4303 N N . PHE B 1 244 ? 18.231 -11.576 -1.57 1 95.11 244 PHE B N 1
ATOM 4304 C CA . PHE B 1 244 ? 18.03 -10.661 -0.453 1 95.11 244 PHE B CA 1
ATOM 4305 C C . PHE B 1 244 ? 19.366 -10.208 0.124 1 95.11 244 PHE B C 1
ATOM 4307 O O . PHE B 1 244 ? 20.38 -10.892 -0.035 1 95.11 244 PHE B O 1
ATOM 4314 N N . ILE B 1 245 ? 19.292 -9.105 0.765 1 94.78 245 ILE B N 1
ATOM 4315 C CA . ILE B 1 245 ? 20.496 -8.498 1.322 1 94.78 245 ILE B CA 1
ATOM 4316 C C . ILE B 1 245 ? 21.145 -9.457 2.317 1 94.78 245 ILE B C 1
ATOM 4318 O O . ILE B 1 245 ? 20.455 -10.084 3.125 1 94.78 245 ILE B O 1
ATOM 4322 N N . SER B 1 246 ? 22.452 -9.579 2.236 1 90.93 246 SER B N 1
ATOM 4323 C CA . SER B 1 246 ? 23.294 -10.374 3.124 1 90.93 246 SER B CA 1
ATOM 4324 C C . SER B 1 246 ? 23.112 -11.866 2.87 1 90.93 246 SER B C 1
ATOM 4326 O O . SER B 1 246 ? 23.61 -12.696 3.634 1 90.93 246 SER B O 1
ATOM 4328 N N . GLU B 1 247 ? 22.289 -12.28 1.878 1 92.45 247 GLU B N 1
ATOM 4329 C CA . GLU B 1 247 ? 22.184 -13.677 1.469 1 92.45 247 GLU B CA 1
ATOM 4330 C C . GLU B 1 247 ? 23.1 -13.975 0.284 1 92.45 247 GLU B C 1
ATOM 4332 O O . GLU B 1 247 ? 23.409 -13.082 -0.508 1 92.45 247 GLU B O 1
ATOM 4337 N N . GLU B 1 248 ? 23.536 -15.17 0.251 1 90.54 248 GLU B N 1
ATOM 4338 C CA . GLU B 1 248 ? 24.332 -15.599 -0.895 1 90.54 248 GLU B CA 1
ATOM 4339 C C . GLU B 1 248 ? 23.45 -15.856 -2.114 1 90.54 248 GLU B C 1
ATOM 4341 O O . GLU B 1 248 ? 22.342 -16.381 -1.986 1 90.54 248 GLU B O 1
ATOM 4346 N N . GLN B 1 249 ? 23.909 -15.54 -3.252 1 91.01 249 GLN B N 1
ATOM 4347 C CA . GLN B 1 249 ? 23.181 -15.784 -4.493 1 91.01 249 GLN B CA 1
ATOM 4348 C C . GLN B 1 249 ? 22.956 -17.277 -4.714 1 91.01 249 GLN B C 1
ATOM 4350 O O . GLN B 1 249 ? 23.893 -18.072 -4.615 1 91.01 249 GLN B O 1
ATOM 4355 N N . GLY B 1 250 ? 21.745 -17.614 -4.918 1 94.34 250 GLY B N 1
ATOM 4356 C CA . GLY B 1 250 ? 21.412 -18.98 -5.29 1 94.34 250 GLY B CA 1
ATOM 4357 C C . GLY B 1 250 ? 21.436 -19.213 -6.788 1 94.34 250 GLY B C 1
ATOM 4358 O O . GLY B 1 250 ? 22.491 -19.12 -7.42 1 94.34 250 GLY B O 1
ATOM 4359 N N . ASP B 1 251 ? 20.282 -19.441 -7.38 1 95.73 251 ASP B N 1
ATOM 4360 C CA . ASP B 1 251 ? 20.178 -19.62 -8.825 1 95.73 251 ASP B CA 1
ATOM 4361 C C . ASP B 1 251 ? 20.534 -18.333 -9.565 1 95.73 251 ASP B C 1
ATOM 4363 O O . ASP B 1 251 ? 20.307 -17.234 -9.054 1 95.73 251 ASP B O 1
ATOM 4367 N N . THR B 1 252 ? 21.123 -18.485 -10.698 1 95.36 252 THR B N 1
ATOM 4368 C CA . THR B 1 252 ? 21.39 -17.407 -11.643 1 95.36 252 THR B CA 1
ATOM 4369 C C . THR B 1 252 ? 20.639 -17.636 -12.952 1 95.36 252 THR B C 1
ATOM 4371 O O . THR B 1 252 ? 19.947 -18.644 -13.108 1 95.36 252 THR B O 1
ATOM 4374 N N . CYS B 1 253 ? 20.823 -16.756 -13.881 1 96.21 253 CYS B N 1
ATOM 4375 C CA . CYS B 1 253 ? 20.163 -16.859 -15.178 1 96.21 253 CYS B CA 1
ATOM 4376 C C . CYS B 1 253 ? 20.661 -18.075 -15.949 1 96.21 253 CYS B C 1
ATOM 4378 O O . CYS B 1 253 ? 20.042 -18.489 -16.931 1 96.21 253 CYS B O 1
ATOM 4380 N N . GLU B 1 254 ? 21.709 -18.763 -15.441 1 95.11 254 GLU B N 1
ATOM 4381 C CA . GLU B 1 254 ? 22.289 -19.911 -16.132 1 95.11 254 GLU B CA 1
ATOM 4382 C C . GLU B 1 254 ? 21.938 -21.216 -15.423 1 95.11 254 GLU B C 1
ATOM 4384 O O . GLU B 1 254 ? 22.251 -22.301 -15.919 1 95.11 254 GLU B O 1
ATOM 4389 N N . SER B 1 255 ? 21.281 -21.076 -14.344 1 95.9 255 SER B N 1
ATOM 4390 C CA . SER B 1 255 ? 20.956 -22.259 -13.554 1 95.9 255 SER B CA 1
ATOM 4391 C C . SER B 1 255 ? 19.895 -23.11 -14.244 1 95.9 255 SER B C 1
ATOM 4393 O O . SER B 1 255 ? 19.107 -22.602 -15.043 1 95.9 255 SER B O 1
ATOM 4395 N N . GLN B 1 256 ? 19.847 -24.342 -13.862 1 96.05 256 GLN B N 1
ATOM 4396 C CA . GLN B 1 256 ? 18.98 -25.324 -14.505 1 96.05 256 GLN B CA 1
ATOM 4397 C C . GLN B 1 256 ? 17.51 -24.95 -14.34 1 96.05 256 GLN B C 1
ATOM 4399 O O . GLN B 1 256 ? 16.72 -25.087 -15.277 1 96.05 256 GLN B O 1
ATOM 4404 N N . SER B 1 257 ? 17.094 -24.554 -13.148 1 96.46 257 SER B N 1
ATOM 4405 C CA . SER B 1 257 ? 15.695 -24.2 -12.926 1 96.46 257 SER B CA 1
ATOM 4406 C C . SER B 1 257 ? 15.265 -23.053 -13.834 1 96.46 257 SER B C 1
ATOM 4408 O O . SER B 1 257 ? 14.138 -23.04 -14.334 1 96.46 257 SER B O 1
ATOM 4410 N N . ILE B 1 258 ? 16.178 -22.141 -14.103 1 97.22 258 ILE B N 1
ATOM 4411 C CA . ILE B 1 258 ? 15.86 -20.992 -14.943 1 97.22 258 ILE B CA 1
ATOM 4412 C C . ILE B 1 258 ? 15.877 -21.407 -16.413 1 97.22 258 ILE B C 1
ATOM 4414 O O . ILE B 1 258 ? 15.09 -20.901 -17.216 1 97.22 258 ILE B O 1
ATOM 4418 N N . GLN B 1 259 ? 16.757 -22.351 -16.751 1 96.78 259 GLN B N 1
ATOM 4419 C CA . GLN B 1 259 ? 16.727 -22.889 -18.107 1 96.78 259 GLN B CA 1
ATOM 4420 C C . GLN B 1 259 ? 15.383 -23.547 -18.408 1 96.78 259 GLN B C 1
ATOM 4422 O O . GLN B 1 259 ? 14.871 -23.442 -19.525 1 96.78 259 GLN B O 1
ATOM 4427 N N . THR B 1 260 ? 14.905 -24.203 -17.417 1 97.21 260 THR B N 1
ATOM 4428 C CA . THR B 1 260 ? 13.583 -24.804 -17.557 1 97.21 260 THR B CA 1
ATOM 4429 C C . THR B 1 260 ? 12.528 -23.734 -17.82 1 97.21 260 THR B C 1
ATOM 4431 O O . THR B 1 260 ? 11.686 -23.889 -18.707 1 97.21 260 THR B O 1
ATOM 4434 N N . LEU B 1 261 ? 12.544 -22.675 -17.075 1 97.78 261 LEU B N 1
ATOM 4435 C CA . LEU B 1 261 ? 11.626 -21.556 -17.257 1 97.78 261 LEU B CA 1
ATOM 4436 C C . LEU B 1 261 ? 11.775 -20.952 -18.649 1 97.78 261 LEU B C 1
ATOM 4438 O O . LEU B 1 261 ? 10.78 -20.733 -19.345 1 97.78 261 LEU B O 1
ATOM 4442 N N . LYS B 1 262 ? 13 -20.707 -19.062 1 97.39 262 LYS B N 1
ATOM 4443 C CA . LYS B 1 262 ? 13.268 -20.138 -20.379 1 97.39 262 LYS B CA 1
ATOM 4444 C C . LYS B 1 262 ? 12.698 -21.02 -21.486 1 97.39 262 LYS B C 1
ATOM 4446 O O . LYS B 1 262 ? 12.117 -20.519 -22.45 1 97.39 262 LYS B O 1
ATOM 4451 N N . ALA B 1 263 ? 12.872 -22.264 -21.295 1 97.24 263 ALA B N 1
ATOM 4452 C CA . ALA B 1 263 ? 12.355 -23.204 -22.286 1 97.24 263 ALA B CA 1
ATOM 4453 C C . ALA B 1 263 ? 10.835 -23.115 -22.387 1 97.24 263 ALA B C 1
ATOM 4455 O O . ALA B 1 263 ? 10.277 -23.153 -23.486 1 97.24 263 ALA B O 1
ATOM 4456 N N . MET B 1 264 ? 10.182 -23.018 -21.277 1 97.87 264 MET B N 1
ATOM 4457 C CA . MET B 1 264 ? 8.727 -22.901 -21.258 1 97.87 264 MET B CA 1
ATOM 4458 C C . MET B 1 264 ? 8.276 -21.61 -21.932 1 97.87 264 MET B C 1
ATOM 4460 O O . MET B 1 264 ? 7.289 -21.602 -22.67 1 97.87 264 MET B O 1
ATOM 4464 N N . ILE B 1 265 ? 8.995 -20.486 -21.706 1 98.11 265 ILE B N 1
ATOM 4465 C CA . ILE B 1 265 ? 8.682 -19.186 -22.29 1 98.11 265 ILE B CA 1
ATOM 4466 C C . ILE B 1 265 ? 8.878 -19.241 -23.804 1 98.11 265 ILE B C 1
ATOM 4468 O O . ILE B 1 265 ? 8.033 -18.761 -24.563 1 98.11 265 ILE B O 1
ATOM 4472 N N . MET B 1 266 ? 9.944 -19.886 -24.209 1 96.58 266 MET B N 1
ATOM 4473 C CA . MET B 1 266 ? 10.257 -20.002 -25.631 1 96.58 266 MET B CA 1
ATOM 4474 C C . MET B 1 266 ? 9.219 -20.858 -26.349 1 96.58 266 MET B C 1
ATOM 4476 O O . MET B 1 266 ? 8.878 -20.591 -27.502 1 96.58 266 MET B O 1
ATOM 4480 N N . GLN B 1 267 ? 8.793 -21.825 -25.647 1 96.51 267 GLN B N 1
ATOM 4481 C CA . GLN B 1 267 ? 7.77 -22.691 -26.224 1 96.51 267 GLN B CA 1
ATOM 4482 C C . GLN B 1 267 ? 6.492 -21.911 -26.52 1 96.51 267 GLN B C 1
ATOM 4484 O O . GLN B 1 267 ? 5.731 -22.275 -27.419 1 96.51 267 GLN B O 1
ATOM 4489 N N . LYS B 1 268 ? 6.28 -20.826 -25.858 1 96.74 268 LYS B N 1
ATOM 4490 C CA . LYS B 1 268 ? 5.107 -19.982 -26.068 1 96.74 268 LYS B CA 1
ATOM 4491 C C . LYS B 1 268 ? 5.401 -18.873 -27.074 1 96.74 268 LYS B C 1
ATOM 4493 O O . LYS B 1 268 ? 4.535 -18.044 -27.362 1 96.74 268 LYS B O 1
ATOM 4498 N N . ASP B 1 269 ? 6.617 -18.895 -27.564 1 96.64 269 ASP B N 1
ATOM 4499 C CA . ASP B 1 269 ? 7.053 -17.894 -28.532 1 96.64 269 ASP B CA 1
ATOM 4500 C C . ASP B 1 269 ? 7.074 -16.5 -27.909 1 96.64 269 ASP B C 1
ATOM 4502 O O . ASP B 1 269 ? 6.638 -15.529 -28.531 1 96.64 269 ASP B O 1
ATOM 4506 N N . ILE B 1 270 ? 7.415 -16.408 -26.68 1 97.57 270 ILE B N 1
ATOM 4507 C CA . ILE B 1 270 ? 7.588 -15.145 -25.971 1 97.57 270 ILE B CA 1
ATOM 4508 C C . ILE B 1 270 ? 9.076 -14.836 -25.821 1 97.57 270 ILE B C 1
ATOM 4510 O O . ILE B 1 270 ? 9.868 -15.718 -25.48 1 97.57 270 ILE B O 1
ATOM 4514 N N . ASN B 1 271 ? 9.423 -13.616 -26.159 1 96.83 271 ASN B N 1
ATOM 4515 C CA . ASN B 1 271 ? 10.786 -13.161 -25.906 1 96.83 271 ASN B CA 1
ATOM 4516 C C . ASN B 1 271 ? 11.043 -12.962 -24.415 1 96.83 271 ASN B C 1
ATOM 4518 O O . ASN B 1 271 ? 10.122 -12.648 -23.658 1 96.83 271 ASN B O 1
ATOM 4522 N N . TYR B 1 272 ? 12.294 -13.161 -24.02 1 97.59 272 TYR B N 1
ATOM 4523 C CA . TYR B 1 272 ? 12.578 -12.965 -22.603 1 97.59 272 TYR B CA 1
ATOM 4524 C C . TYR B 1 272 ? 13.941 -12.315 -22.405 1 97.59 272 TYR B C 1
ATOM 4526 O O . TYR B 1 272 ? 14.764 -12.291 -23.323 1 97.59 272 TYR B O 1
ATOM 4534 N N . ARG B 1 273 ? 14.08 -11.676 -21.298 1 97.39 273 ARG B N 1
ATOM 4535 C CA . ARG B 1 273 ? 15.335 -11.189 -20.733 1 97.39 273 ARG B CA 1
ATOM 4536 C C . ARG B 1 273 ? 15.486 -11.623 -19.28 1 97.39 273 ARG B C 1
ATOM 4538 O O . ARG B 1 273 ? 14.52 -11.597 -18.514 1 97.39 273 ARG B O 1
ATOM 4545 N N . CYS B 1 274 ? 16.656 -12.113 -18.97 1 97.69 274 CYS B N 1
ATOM 4546 C CA . CYS B 1 274 ? 16.918 -12.56 -17.606 1 97.69 274 CYS B CA 1
ATOM 4547 C C . CYS B 1 274 ? 17.928 -11.649 -16.919 1 97.69 274 CYS B C 1
ATOM 4549 O O . CYS B 1 274 ? 18.958 -11.305 -17.501 1 97.69 274 CYS B O 1
ATOM 4551 N N . VAL B 1 275 ? 17.631 -11.21 -15.687 1 96.09 275 VAL B N 1
ATOM 4552 C CA . VAL B 1 275 ? 18.48 -10.28 -14.95 1 96.09 275 VAL B CA 1
ATOM 4553 C C . VAL B 1 275 ? 18.769 -10.835 -13.557 1 96.09 275 VAL B C 1
ATOM 4555 O O . VAL B 1 275 ? 17.845 -11.104 -12.786 1 96.09 275 VAL B O 1
ATOM 4558 N N . ASP B 1 276 ? 20.072 -10.99 -13.294 1 95.33 276 ASP B N 1
ATOM 4559 C CA . ASP B 1 276 ? 20.479 -11.293 -11.925 1 95.33 276 ASP B CA 1
ATOM 4560 C C . ASP B 1 276 ? 20.491 -10.032 -11.064 1 95.33 276 ASP B C 1
ATOM 4562 O O . ASP B 1 276 ? 21.186 -9.064 -11.38 1 95.33 276 ASP B O 1
ATOM 4566 N N . GLN B 1 277 ? 19.695 -9.994 -10.023 1 94.5 277 GLN B N 1
ATOM 4567 C CA . GLN B 1 277 ? 19.669 -8.927 -9.028 1 94.5 277 GLN B CA 1
ATOM 4568 C C . GLN B 1 277 ? 19.402 -7.573 -9.68 1 94.5 277 GLN B C 1
ATOM 4570 O O . GLN B 1 277 ? 20.274 -6.702 -9.694 1 94.5 277 GLN B O 1
ATOM 4575 N N . PRO B 1 278 ? 18.259 -7.403 -10.205 1 95.49 278 PRO B N 1
ATOM 4576 C CA . PRO B 1 278 ? 17.935 -6.126 -10.845 1 95.49 278 PRO B CA 1
ATOM 4577 C C . PRO B 1 278 ? 18.105 -4.935 -9.905 1 95.49 278 PRO B C 1
ATOM 4579 O O . PRO B 1 278 ? 17.643 -4.975 -8.762 1 95.49 278 PRO B O 1
ATOM 4582 N N . ASN B 1 279 ? 18.664 -3.84 -10.375 1 95.63 279 ASN B N 1
ATOM 4583 C CA . ASN B 1 279 ? 19.014 -2.686 -9.554 1 95.63 279 ASN B CA 1
ATOM 4584 C C . ASN B 1 279 ? 17.777 -2.05 -8.925 1 95.63 279 ASN B C 1
ATOM 4586 O O . ASN B 1 279 ? 17.822 -1.594 -7.781 1 95.63 279 ASN B O 1
ATOM 4590 N N . ASP B 1 280 ? 16.742 -1.948 -9.704 1 96.77 280 ASP B N 1
ATOM 4591 C CA . ASP B 1 280 ? 15.536 -1.306 -9.19 1 96.77 280 ASP B CA 1
ATOM 4592 C C . ASP B 1 280 ? 14.974 -2.071 -7.995 1 96.77 280 ASP B C 1
ATOM 4594 O O . ASP B 1 280 ? 14.586 -1.469 -6.992 1 96.77 280 ASP B O 1
ATOM 4598 N N . VAL B 1 281 ? 15.026 -3.422 -8.05 1 97.47 281 VAL B N 1
ATOM 4599 C CA . VAL B 1 281 ? 14.583 -4.228 -6.917 1 97.47 281 VAL B CA 1
ATOM 4600 C C . VAL B 1 281 ? 15.601 -4.129 -5.783 1 97.47 281 VAL B C 1
ATOM 4602 O O . VAL B 1 281 ? 15.228 -4.083 -4.609 1 97.47 281 VAL B O 1
ATOM 4605 N N . LEU B 1 282 ? 16.899 -4.133 -6.121 1 97.07 282 LEU B N 1
ATOM 4606 C CA . LEU B 1 282 ? 17.939 -4.017 -5.104 1 97.07 282 LEU B CA 1
ATOM 4607 C C . LEU B 1 282 ? 17.777 -2.728 -4.306 1 97.07 282 LEU B C 1
ATOM 4609 O O . LEU B 1 282 ? 17.982 -2.716 -3.09 1 97.07 282 LEU B O 1
ATOM 4613 N N . HIS B 1 283 ? 17.411 -1.649 -4.965 1 97.6 283 HIS B N 1
ATOM 4614 C CA . HIS B 1 283 ? 17.167 -0.394 -4.264 1 97.6 283 HIS B CA 1
ATOM 4615 C C . HIS B 1 283 ? 16.035 -0.539 -3.253 1 97.6 283 HIS B C 1
ATOM 4617 O O . HIS B 1 283 ? 16.088 0.043 -2.167 1 97.6 283 HIS B O 1
ATOM 4623 N N . ILE B 1 284 ? 15.028 -1.306 -3.582 1 97.76 284 ILE B N 1
ATOM 4624 C CA . ILE B 1 284 ? 13.929 -1.561 -2.656 1 97.76 284 ILE B CA 1
ATOM 4625 C C . ILE B 1 284 ? 14.449 -2.312 -1.432 1 97.76 284 ILE B C 1
ATOM 4627 O O . ILE B 1 284 ? 14.141 -1.947 -0.295 1 97.76 284 ILE B O 1
ATOM 4631 N N . LEU B 1 285 ? 15.27 -3.308 -1.664 1 97.38 285 LEU B N 1
ATOM 4632 C CA . LEU B 1 285 ? 15.847 -4.079 -0.568 1 97.38 285 LEU B CA 1
ATOM 4633 C C . LEU B 1 285 ? 16.771 -3.211 0.28 1 97.38 285 LEU B C 1
ATOM 4635 O O . LEU B 1 285 ? 16.803 -3.344 1.505 1 97.38 285 LEU B O 1
ATOM 4639 N N . CYS B 1 286 ? 17.455 -2.347 -0.335 1 97.11 286 CYS B N 1
ATOM 4640 C CA . CYS B 1 286 ? 18.436 -1.499 0.332 1 97.11 286 CYS B CA 1
ATOM 4641 C C . CYS B 1 286 ? 17.75 -0.453 1.203 1 97.11 286 CYS B C 1
ATOM 4643 O O . CYS B 1 286 ? 18.324 0.015 2.188 1 97.11 286 CYS B O 1
ATOM 4645 N N . ALA B 1 287 ? 16.541 -0.062 0.91 1 97.1 287 ALA B N 1
ATOM 4646 C CA . ALA B 1 287 ? 15.796 0.87 1.752 1 97.1 287 ALA B CA 1
ATOM 4647 C C . ALA B 1 287 ? 15.64 0.325 3.169 1 97.1 287 ALA B C 1
ATOM 4649 O O . ALA B 1 287 ? 15.591 1.091 4.134 1 97.1 287 ALA B O 1
ATOM 4650 N N . ASP B 1 288 ? 15.659 -0.976 3.314 1 95.89 288 ASP B N 1
ATOM 4651 C CA . ASP B 1 288 ? 15.51 -1.618 4.616 1 95.89 288 ASP B CA 1
ATOM 4652 C C . ASP B 1 288 ? 16.871 -1.906 5.246 1 95.89 288 ASP B C 1
ATOM 4654 O O . ASP B 1 288 ? 16.96 -2.192 6.442 1 95.89 288 ASP B O 1
ATOM 4658 N N . ASN B 1 289 ? 17.903 -1.886 4.408 1 95.17 289 ASN B N 1
ATOM 4659 C CA . ASN B 1 289 ? 19.268 -2.168 4.841 1 95.17 289 ASN B CA 1
ATOM 4660 C C . ASN B 1 289 ? 20.261 -1.174 4.246 1 95.17 289 ASN B C 1
ATOM 4662 O O . ASN B 1 289 ? 21.217 -1.57 3.577 1 95.17 289 ASN B O 1
ATOM 4666 N N . PRO B 1 290 ? 20.025 0.049 4.541 1 93.69 290 PRO B N 1
ATOM 4667 C CA . PRO B 1 290 ? 20.811 1.055 3.824 1 93.69 290 PRO B CA 1
ATOM 4668 C C . PRO B 1 290 ? 22.294 1.01 4.182 1 93.69 290 PRO B C 1
ATOM 4670 O O . PRO B 1 290 ? 23.126 1.554 3.451 1 93.69 290 PRO B O 1
ATOM 4673 N N . GLN B 1 291 ? 22.704 0.381 5.241 1 93.14 291 GLN B N 1
ATOM 4674 C CA . GLN B 1 291 ? 24.096 0.356 5.677 1 93.14 291 GLN B CA 1
ATOM 4675 C C . GLN B 1 291 ? 24.823 -0.867 5.127 1 93.14 291 GLN B C 1
ATOM 4677 O O . GLN B 1 291 ? 26.035 -1.006 5.302 1 93.14 291 GLN B O 1
ATOM 4682 N N . ALA B 1 292 ? 24.093 -1.765 4.491 1 94.87 292 ALA B N 1
ATOM 4683 C CA . ALA B 1 292 ? 24.733 -2.94 3.906 1 94.87 292 ALA B CA 1
ATOM 4684 C C . ALA B 1 292 ? 25.74 -2.539 2.833 1 94.87 292 ALA B C 1
ATOM 4686 O O . ALA B 1 292 ? 25.524 -1.57 2.101 1 94.87 292 ALA B O 1
ATOM 4687 N N . ASP B 1 293 ? 26.764 -3.295 2.629 1 91.9 293 ASP B N 1
ATOM 4688 C CA . ASP B 1 293 ? 27.837 -2.983 1.69 1 91.9 293 ASP B CA 1
ATOM 4689 C C . ASP B 1 293 ? 27.31 -2.912 0.259 1 91.9 293 ASP B C 1
ATOM 4691 O O . ASP B 1 293 ? 27.716 -2.042 -0.515 1 91.9 293 ASP B O 1
ATOM 4695 N N . GLU B 1 294 ? 26.447 -3.767 -0.055 1 91.93 294 GLU B N 1
ATOM 4696 C CA . GLU B 1 294 ? 25.941 -3.813 -1.423 1 91.93 294 GLU B CA 1
ATOM 4697 C C . GLU B 1 294 ? 25.005 -2.641 -1.705 1 91.93 294 GLU B C 1
ATOM 4699 O O . GLU B 1 294 ? 24.661 -2.378 -2.859 1 91.93 294 GLU B O 1
ATOM 4704 N N . CYS B 1 295 ? 24.658 -1.879 -0.631 1 94.73 295 CYS B N 1
ATOM 4705 C CA . CYS B 1 295 ? 23.703 -0.784 -0.756 1 94.73 295 CYS B CA 1
ATOM 4706 C C . CYS B 1 295 ? 24.412 0.565 -0.715 1 94.73 295 CYS B C 1
ATOM 4708 O O . CYS B 1 295 ? 23.766 1.607 -0.595 1 94.73 295 CYS B O 1
ATOM 4710 N N . ALA B 1 296 ? 25.735 0.585 -0.757 1 93.4 296 ALA B N 1
ATOM 4711 C CA . ALA B 1 296 ? 26.507 1.822 -0.67 1 93.4 296 ALA B CA 1
ATOM 4712 C C . ALA B 1 296 ? 26.236 2.724 -1.87 1 93.4 296 ALA B C 1
ATOM 4714 O O . ALA B 1 296 ? 26.317 2.281 -3.018 1 93.4 296 ALA B O 1
ATOM 4715 N N . LEU B 1 297 ? 25.856 3.924 -1.66 1 91.93 297 LEU B N 1
ATOM 4716 C CA . LEU B 1 297 ? 25.609 4.917 -2.699 1 91.93 297 LEU B CA 1
ATOM 4717 C C . LEU B 1 297 ? 26.762 5.912 -2.785 1 91.93 297 LEU B C 1
ATOM 4719 O O . LEU B 1 297 ? 27.53 6.063 -1.832 1 91.93 297 LEU B O 1
ATOM 4723 N N . PRO B 1 298 ? 26.884 6.47 -3.947 1 83.78 298 PRO B N 1
ATOM 4724 C CA . PRO B 1 298 ? 27.949 7.469 -4.064 1 83.78 298 PRO B CA 1
ATOM 4725 C C . PRO B 1 298 ? 27.762 8.646 -3.109 1 83.78 298 PRO B C 1
ATOM 4727 O O . PRO B 1 298 ? 26.628 9.016 -2.795 1 83.78 298 PRO B O 1
ATOM 4730 N N . ASN B 1 299 ? 28.71 8.943 -2.22 1 64.31 299 ASN B N 1
ATOM 4731 C CA . ASN B 1 299 ? 28.682 9.936 -1.152 1 64.31 299 ASN B CA 1
ATOM 4732 C C . ASN B 1 299 ? 28.237 11.301 -1.667 1 64.31 299 ASN B C 1
ATOM 4734 O O . ASN B 1 299 ? 29.069 12.133 -2.033 1 64.31 299 ASN B O 1
ATOM 4738 N N . ILE B 1 300 ? 27.227 11.427 -2.26 1 59.51 300 ILE B N 1
ATOM 4739 C CA . ILE B 1 300 ? 27.074 12.849 -2.55 1 59.51 300 ILE B CA 1
ATOM 4740 C C . ILE B 1 300 ? 26.55 13.574 -1.312 1 59.51 300 ILE B C 1
ATOM 4742 O O . ILE B 1 300 ? 27.13 14.572 -0.878 1 59.51 300 ILE B O 1
ATOM 4746 N N . SER B 1 301 ? 25.361 13.9 -0.889 1 54.25 301 SER B N 1
ATOM 4747 C CA . SER B 1 301 ? 24.801 14.94 -0.033 1 54.25 301 SER B CA 1
ATOM 4748 C C . SER B 1 301 ? 24.222 14.35 1.248 1 54.25 301 SER B C 1
ATOM 4750 O O . SER B 1 301 ? 23.495 15.028 1.977 1 54.25 301 SER B O 1
ATOM 4752 N N . SER B 1 302 ? 24.563 13.103 1.713 1 56.15 302 SER B N 1
ATOM 4753 C CA . SER B 1 302 ? 23.944 12.663 2.959 1 56.15 302 SER B CA 1
ATOM 4754 C C . SER B 1 302 ? 24.745 13.13 4.17 1 56.15 302 SER B C 1
ATOM 4756 O O . SER B 1 302 ? 25.867 12.67 4.394 1 56.15 302 SER B O 1
ATOM 4758 N N . ARG B 1 303 ? 24.598 14.397 4.641 1 51.1 303 ARG B N 1
ATOM 4759 C CA . ARG B 1 303 ? 25.268 14.877 5.845 1 51.1 303 ARG B CA 1
ATOM 4760 C C . ARG B 1 303 ? 24.32 14.866 7.04 1 51.1 303 ARG B C 1
ATOM 4762 O O . ARG B 1 303 ? 23.24 15.458 6.987 1 51.1 303 ARG B O 1
ATOM 4769 N N . ALA B 1 304 ? 24.502 13.903 7.955 1 53.27 304 ALA B N 1
ATOM 4770 C CA . ALA B 1 304 ? 23.767 13.926 9.217 1 53.27 304 ALA B CA 1
ATOM 4771 C C . ALA B 1 304 ? 24.376 14.932 10.189 1 53.27 304 ALA B C 1
ATOM 4773 O O . ALA B 1 304 ? 25.599 15.008 10.328 1 53.27 304 ALA B O 1
ATOM 4774 N N . TYR B 1 305 ? 23.718 16.007 10.606 1 54.39 305 TYR B N 1
ATOM 4775 C CA . TYR B 1 305 ? 24.201 17.008 11.551 1 54.39 305 TYR B CA 1
ATOM 4776 C C . TYR B 1 305 ? 23.866 16.612 12.984 1 54.39 305 TYR B C 1
ATOM 4778 O O . TYR B 1 305 ? 22.825 16.001 13.239 1 54.39 305 TYR B O 1
ATOM 4786 N N . PRO B 1 306 ? 25.05 16.504 13.833 1 49.78 306 PRO B N 1
ATOM 4787 C CA . PRO B 1 306 ? 24.881 16.097 15.23 1 49.78 306 PRO B CA 1
ATOM 4788 C C . PRO B 1 306 ? 23.735 16.831 15.924 1 49.78 306 PRO B C 1
ATOM 4790 O O . PRO B 1 306 ? 23.353 17.925 15.502 1 49.78 306 PRO B O 1
ATOM 4793 N N . SER B 1 307 ? 23.049 16.019 16.911 1 49.95 307 SER B N 1
ATOM 4794 C CA . SER B 1 307 ? 22.014 16.363 17.881 1 49.95 307 SER B CA 1
ATOM 4795 C C . SER B 1 307 ? 22.375 17.629 18.65 1 49.95 307 SER B C 1
ATOM 4797 O O . SER B 1 307 ? 23.512 18.101 18.58 1 49.95 307 SER B O 1
ATOM 4799 N N . ASN B 1 308 ? 21.518 18.029 19.486 1 45.86 308 ASN B N 1
ATOM 4800 C CA . ASN B 1 308 ? 21.707 19.113 20.444 1 45.86 308 ASN B CA 1
ATOM 4801 C C . ASN B 1 308 ? 23.065 19.021 21.134 1 45.86 308 ASN B C 1
ATOM 4803 O O . ASN B 1 308 ? 23.452 17.953 21.611 1 45.86 308 ASN B O 1
ATOM 4807 N N . PRO B 1 309 ? 23.999 20.002 20.97 1 41.09 309 PRO B N 1
ATOM 4808 C CA . PRO B 1 309 ? 25.283 20.084 21.671 1 41.09 309 PRO B CA 1
ATOM 4809 C C . PRO B 1 309 ? 25.175 19.705 23.146 1 41.09 309 PRO B C 1
ATOM 4811 O O . PRO B 1 309 ? 26.186 19.406 23.786 1 41.09 309 PRO B O 1
ATOM 4814 N N . SER B 1 310 ? 24.187 19.944 23.941 1 36.9 310 SER B N 1
ATOM 4815 C CA . SER B 1 310 ? 24.421 19.938 25.382 1 36.9 310 SER B CA 1
ATOM 4816 C C . SER B 1 310 ? 24.782 18.541 25.877 1 36.9 310 SER B C 1
ATOM 4818 O O . SER B 1 310 ? 25.135 18.363 27.044 1 36.9 310 SER B O 1
ATOM 4820 N N . TYR B 1 311 ? 24.222 17.372 25.487 1 33.44 311 TYR B N 1
ATOM 4821 C CA . TYR B 1 311 ? 24.512 16.257 26.381 1 33.44 311 TYR B CA 1
ATOM 4822 C C . TYR B 1 311 ? 25.938 15.757 26.185 1 33.44 311 TYR B C 1
ATOM 4824 O O . TYR B 1 311 ? 26.29 14.668 26.645 1 33.44 311 TYR B O 1
ATOM 4832 N N . LEU B 1 312 ? 26.719 16.234 25.234 1 29.3 312 LEU B N 1
ATOM 4833 C CA . LEU B 1 312 ? 28.088 15.777 25.445 1 29.3 312 LEU B CA 1
ATOM 4834 C C . LEU B 1 312 ? 28.742 16.534 26.596 1 29.3 312 LEU B C 1
ATOM 4836 O O . LEU B 1 312 ? 29.94 16.381 26.843 1 29.3 312 LEU B O 1
ATOM 4840 N N . ALA B 1 313 ? 28.095 17.559 27.183 1 23.97 313 ALA B N 1
ATOM 4841 C CA . ALA B 1 313 ? 28.874 17.947 28.356 1 23.97 313 ALA B CA 1
ATOM 4842 C C . ALA B 1 313 ? 28.648 16.975 29.511 1 23.97 313 ALA B C 1
ATOM 4844 O O . ALA B 1 313 ? 27.53 16.496 29.717 1 23.97 313 ALA B O 1
#

Solvent-accessible surface area (backbone atoms only — not comparable to full-atom values): 33678 Å² total; per-residue (Å²): 140,86,82,79,80,80,80,80,78,82,79,82,80,77,83,76,79,77,78,76,75,75,74,76,72,71,71,68,68,68,64,74,66,71,76,78,51,76,23,66,23,20,49,89,57,46,67,47,29,33,43,8,40,39,50,46,47,55,70,36,71,56,31,70,69,44,63,59,75,60,38,71,72,52,52,55,67,59,47,48,50,43,51,49,65,39,29,50,47,22,51,38,60,73,21,40,32,74,50,36,47,68,34,50,64,67,46,64,68,73,53,43,70,51,22,36,39,44,59,56,62,78,87,37,45,65,60,50,50,55,59,16,44,77,37,74,68,20,32,37,59,55,53,36,66,66,34,40,38,47,62,92,63,50,55,27,18,22,67,51,93,84,10,53,23,61,72,47,17,70,32,92,66,67,50,40,83,49,26,8,37,56,36,2,46,52,39,37,51,31,30,54,50,19,46,44,40,24,33,45,30,36,38,42,28,38,12,65,44,87,92,40,48,45,57,72,70,93,24,65,40,45,64,24,15,61,66,40,45,40,38,93,42,33,64,29,36,37,39,33,32,38,57,58,86,98,52,75,76,52,48,48,75,80,28,66,37,41,47,54,48,49,51,57,40,47,73,55,63,34,46,44,35,34,26,24,40,42,60,34,57,48,21,53,56,21,35,80,38,42,83,41,77,74,40,46,54,63,85,71,67,64,49,71,47,82,48,72,75,67,78,81,105,139,82,80,77,81,78,77,78,78,79,77,79,80,76,78,74,77,75,75,76,74,74,75,74,73,71,70,68,69,68,63,73,66,70,76,78,52,75,25,68,23,21,49,88,56,45,66,48,28,35,43,8,39,39,50,46,46,54,70,36,72,54,30,70,70,44,61,60,75,61,39,72,71,53,52,55,68,58,46,47,51,41,50,48,64,39,29,50,48,23,51,38,57,71,22,39,32,73,51,38,47,68,34,49,66,66,45,64,67,74,52,44,71,50,23,38,38,45,60,54,63,77,86,36,46,64,60,51,49,56,59,17,45,77,35,72,68,21,32,37,58,55,50,35,65,66,35,41,37,47,61,92,63,51,55,27,18,23,67,52,93,85,11,53,23,61,73,49,18,70,33,91,68,67,52,40,82,49,26,7,37,57,36,1,46,51,39,36,51,31,29,52,51,20,46,43,40,25,34,45,29,37,38,43,30,39,12,64,44,88,91,40,46,46,57,72,69,92,26,63,39,46,65,24,14,61,66,41,44,40,38,92,42,32,64,30,36,36,38,34,32,39,58,58,87,96,53,75,76,50,49,48,75,82,28,67,38,42,47,53,50,51,50,57,40,48,74,54,63,35,45,44,35,34,27,25,39,42,60,36,59,47,21,54,56,21,36,79,39,43,82,40,77,74,40,44,52,62,85,69,63,64,50,70,46,83,49,74,74,67,78,81,105

Sequence (626 aa):
MTSAKRLSLADATGKGVALAVTVLLAMTVKSGGRAEFTGPGTDRDLETMFKGRCAEYLTGRVNPHVNVTQLSTKNCTLLWELFYNAFVYRDPCNVTVESFSELIKQATVEIPVDRAVYWDDWDVYAVTRSYADEARRASTLEFMLVGFIMNGLVFCGQTEDPGINYEVCPGANECGFAVGAMDGFWGAASKYFGSNGRGNVKFIINSQPTGGAFQRENSYFAEFELANMNPSEITRMDIYLVTFISEEQGDTCESQSIQTLKAMIMQKDINYRCVDQPNDVLHILCADNPQADECALPNISSRAYPSNPSYLAMTSAKRLSLADATGKGVALAVTVLLAMTVKSGGRAEFTGPGTDRDLETMFKGRCAEYLTGRVNPHVNVTQLSTKNCTLLWELFYNAFVYRDPCNVTVESFSELIKQATVEIPVDRAVYWDDWDVYAVTRSYADEARRASTLEFMLVGFIMNGLVFCGQTEDPGINYEVCPGANECGFAVGAMDGFWGAASKYFGSNGRGNVKFIINSQPTGGAFQRENSYFAEFELANMNPSEITRMDIYLVTFISEEQGDTCESQSIQTLKAMIMQKDINYRCVDQPNDVLHILCADNPQADECALPNISSRAYPSNPSYLA

Foldseek 3Di:
DPPDPPPPPPDPPPPPPPPPPPPPPPPPPPPVPPPFADAAFFDPCLLVLLLVQLVVVLVCPLAVQFDNVLSVQADSVVLCVLLCVLFFLDDQQQGALVSNQVSCVRQATAAHAQAEEAEWDPVCVVLVVVLCVSVPRHDYLCSGNLNVSCPPGDWHAHNDPPRTTNGHHHDPCNSHQLGGSVSSSVLNSLLSSQQRHAEEYEYEWEQDDDPGGADCPSISCNPRRLVNHQQVRYAEYEYEYAYAAPDDGHHACPDPRNVVVVVSCVVNVHHYHYDYHDPSSVQSRCVVVVPGPVNDDDPDDDDDDDDDPPPVD/DCPDPPVPPPPPPPPPPPPPPPPPPPPPPVPVPPPFADAAFFDPCLLVLLLVQLVVVLVCPLAVQFDNVLSVQADSVVLCVLLCVLFFLDDQQQGALVSNQVSCVRQATAAHAQAEEAEWDPVCVVLVVVLCVSVPRHDYLCSGNLNVSCPPGDWHAHNDPPRTTNGHHHDPCNSHQLGGSVSSSVLNSLLSSQQRHAEEYEYEWEQDDDPGGADCPSISCNPRRLVNHQQVRYAEYEYEYAYAAPDDGHHACPDPRNVVVVVSCVVNVHHYHYDYHDPSSVQSRCVVVVPGPVNDDDPDPPDDDDDDPPPVD

Nearest PDB structures (foldseek):
  1isf-assembly1_B  TM=9.504E-01  e=6.187E-27  Homo sapiens
  1zvm-assembly3_C  TM=8.595E-01  e=3.159E-24  Homo sapiens
  4f46-assembly2_B  TM=8.605E-01  e=3.159E-24  Homo sapiens
  3dzj-assembly2_B  TM=8.596E-01  e=3.102E-23  Homo sapiens
  4ogw-assembly1_A  TM=8.714E-01  e=8.862E-23  Homo sapiens

Organism: Acanthaster planci (NCBI:txid133434)

Radius of gyration: 36.68 Å; Cα contacts (8 Å, |Δi|>4): 1192; chains: 2; bounding box: 88×228×84 Å

InterPro domains:
  IPR003193 ADP-ribosyl cyclase (CD38/157) [PF02267] (45-295)
  IPR003193 ADP-ribosyl cyclase (CD38/157) [PTHR10912] (17-298)

pLDDT: mean 87.21, std 22.0, range [22.63, 98.9]